Protein AF-A0A9E3QHZ0-F1 (afdb_monomer)

Radius of gyration: 29.57 Å; Cα contacts (8 Å, |Δi|>4): 756; chains: 1; bounding box: 84×54×122 Å

Structure (mmCIF, N/CA/C/O backbone):
data_AF-A0A9E3QHZ0-F1
#
_entry.id   AF-A0A9E3QHZ0-F1
#
loop_
_atom_site.group_PDB
_atom_site.id
_atom_site.type_symbol
_atom_site.label_atom_id
_atom_site.label_alt_id
_atom_site.label_comp_id
_atom_site.label_asym_id
_atom_site.label_entity_id
_atom_site.label_seq_id
_atom_site.pdbx_PDB_ins_code
_atom_site.Cartn_x
_atom_site.Cartn_y
_atom_site.Cartn_z
_atom_site.occupancy
_atom_site.B_iso_or_equiv
_atom_site.auth_seq_id
_atom_site.auth_comp_id
_atom_site.auth_asym_id
_atom_site.auth_atom_id
_atom_site.pdbx_PDB_model_num
ATOM 1 N N . MET A 1 1 ? -54.682 -18.295 75.509 1.00 47.59 1 MET A N 1
ATOM 2 C CA . MET A 1 1 ? -53.937 -18.013 74.260 1.00 47.59 1 MET A CA 1
ATOM 3 C C . MET A 1 1 ? -53.564 -16.530 74.236 1.00 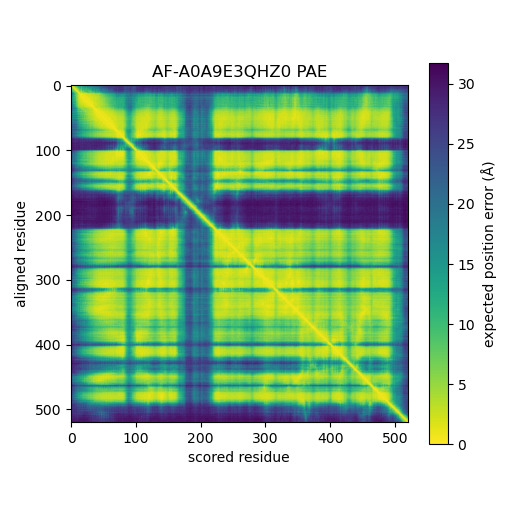47.59 1 MET A C 1
ATOM 5 O O . MET A 1 1 ? -54.452 -15.696 74.136 1.00 47.59 1 MET A O 1
ATOM 9 N N . ARG A 1 2 ? -52.285 -16.178 74.447 1.00 44.41 2 ARG A N 1
ATOM 10 C CA . ARG A 1 2 ? -51.790 -14.784 74.421 1.00 44.41 2 ARG A CA 1
ATOM 11 C C . ARG A 1 2 ? -51.539 -14.374 72.965 1.00 44.41 2 ARG A C 1
ATOM 13 O O . ARG A 1 2 ? -50.598 -14.864 72.353 1.00 44.41 2 ARG A O 1
ATOM 20 N N . GLY A 1 3 ? -52.383 -13.501 72.417 1.00 54.34 3 GLY A N 1
ATOM 21 C CA . GLY A 1 3 ? -52.202 -12.926 71.083 1.00 54.34 3 GLY A CA 1
ATOM 22 C C . GLY A 1 3 ? -51.038 -11.935 71.065 1.00 54.34 3 GLY A C 1
ATOM 23 O O . GLY A 1 3 ? -51.071 -10.915 71.754 1.00 54.34 3 GLY A O 1
ATOM 24 N N . ALA A 1 4 ? -49.995 -12.241 70.295 1.00 56.62 4 ALA A N 1
ATOM 25 C CA . ALA A 1 4 ? -48.858 -11.353 70.091 1.00 56.62 4 ALA A CA 1
ATOM 26 C C . ALA A 1 4 ? -49.297 -10.097 69.314 1.00 56.62 4 ALA A C 1
ATOM 28 O O . ALA A 1 4 ? -49.690 -10.181 68.150 1.00 56.62 4 ALA A O 1
ATOM 29 N N . LYS A 1 5 ? -49.216 -8.919 69.951 1.00 62.34 5 LYS A N 1
ATOM 30 C CA . LYS A 1 5 ? -49.358 -7.617 69.280 1.00 62.34 5 LYS A CA 1
ATOM 31 C C . LYS A 1 5 ? -48.250 -7.482 68.231 1.00 62.34 5 LYS A C 1
ATOM 33 O O . LYS A 1 5 ? -47.086 -7.290 68.581 1.00 62.34 5 LYS A O 1
ATOM 38 N N . ARG A 1 6 ? -48.606 -7.568 66.946 1.00 64.88 6 ARG A N 1
ATOM 39 C CA . ARG A 1 6 ? -47.707 -7.217 65.840 1.00 64.88 6 ARG A CA 1
ATOM 40 C C . ARG A 1 6 ? -47.380 -5.724 65.947 1.00 64.88 6 ARG A C 1
ATOM 42 O O . ARG A 1 6 ? -48.265 -4.887 65.804 1.00 64.88 6 ARG A O 1
ATOM 49 N N . ARG A 1 7 ? -46.120 -5.394 66.247 1.00 70.25 7 ARG A N 1
ATOM 50 C CA . ARG A 1 7 ? -45.608 -4.017 66.183 1.00 70.25 7 ARG A CA 1
ATOM 51 C C . ARG A 1 7 ? -45.656 -3.552 64.726 1.00 70.25 7 ARG A C 1
ATOM 53 O O . ARG A 1 7 ? -45.074 -4.209 63.863 1.00 70.25 7 ARG A O 1
ATOM 60 N N . ALA A 1 8 ? -46.344 -2.444 64.464 1.00 66.00 8 ALA A N 1
ATOM 61 C CA . 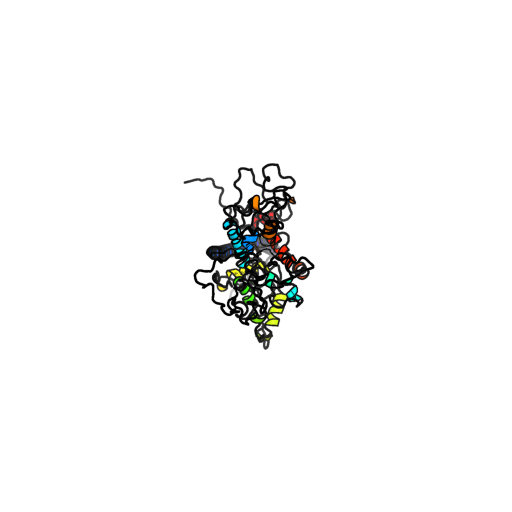ALA A 1 8 ? -46.266 -1.756 63.182 1.00 66.00 8 ALA A CA 1
ATOM 62 C C . ALA A 1 8 ? -44.822 -1.274 62.980 1.00 66.00 8 ALA A C 1
ATOM 64 O O . ALA A 1 8 ? -44.246 -0.641 63.866 1.00 66.00 8 ALA A O 1
ATOM 65 N N . ARG A 1 9 ? -44.217 -1.644 61.850 1.00 72.88 9 ARG A N 1
ATOM 66 C CA . ARG A 1 9 ? -42.886 -1.168 61.469 1.00 72.88 9 ARG A CA 1
ATOM 67 C C . ARG A 1 9 ? -43.011 0.305 61.046 1.00 72.88 9 ARG A C 1
ATOM 69 O O . ARG A 1 9 ? -43.934 0.599 60.287 1.00 72.88 9 ARG A O 1
ATOM 76 N N . PRO A 1 10 ? -42.151 1.216 61.533 1.00 72.38 10 PRO A N 1
ATOM 77 C CA . PRO A 1 10 ? -42.144 2.600 61.069 1.00 72.38 10 PRO A CA 1
ATOM 78 C C . PRO A 1 10 ? -41.876 2.626 59.557 1.00 72.38 10 PRO A C 1
ATOM 80 O O . PRO A 1 10 ? -40.995 1.916 59.073 1.00 72.38 10 PRO A O 1
ATOM 83 N N . GLY A 1 11 ? -42.695 3.370 58.812 1.00 76.56 11 GLY A N 1
ATOM 84 C CA . GLY A 1 11 ? -42.518 3.567 57.374 1.00 76.56 11 GLY A CA 1
ATOM 85 C C . GLY A 1 11 ? -41.356 4.519 57.094 1.00 76.56 11 GLY A C 1
ATOM 86 O O . GLY A 1 11 ? -41.104 5.425 57.885 1.00 76.56 11 GLY A O 1
ATOM 87 N N . PHE A 1 12 ? -40.662 4.299 55.977 1.00 78.31 12 PHE A N 1
ATOM 88 C CA . PHE A 1 12 ? -39.578 5.165 55.513 1.00 78.31 12 PHE A CA 1
ATOM 89 C C . PHE A 1 12 ? -40.073 6.591 55.276 1.00 78.31 12 PHE A C 1
ATOM 91 O O . PHE A 1 12 ? -41.144 6.806 54.701 1.00 78.31 12 PHE A O 1
ATOM 98 N N . THR A 1 13 ? -39.278 7.568 55.699 1.00 92.00 13 THR A N 1
ATOM 99 C CA . THR A 1 13 ? -39.557 8.978 55.426 1.00 92.00 13 THR A CA 1
ATOM 100 C C . THR A 1 13 ? -39.144 9.330 53.995 1.00 92.00 13 THR A C 1
ATOM 102 O O . THR A 1 13 ? -38.182 8.787 53.452 1.00 92.00 13 THR A O 1
ATOM 105 N N . LEU A 1 14 ? -39.853 10.272 53.364 1.00 89.62 14 LEU A N 1
ATOM 106 C CA . LEU A 1 14 ? -39.534 10.730 52.002 1.00 89.62 14 LEU A CA 1
ATOM 107 C C . LEU A 1 14 ? -38.103 11.300 51.911 1.00 89.62 14 LEU A C 1
ATOM 109 O O . LEU A 1 14 ? -37.461 11.185 50.871 1.00 89.62 14 LEU A O 1
ATOM 113 N N . ILE A 1 15 ? -37.586 11.844 53.022 1.00 92.94 15 ILE A N 1
ATOM 114 C CA . ILE A 1 15 ? -36.224 12.380 53.123 1.00 92.94 15 ILE A CA 1
ATOM 115 C C . ILE A 1 15 ? -35.154 11.277 53.129 1.00 92.94 15 ILE A C 1
ATOM 117 O O . ILE A 1 15 ? -34.108 11.441 52.513 1.00 92.94 15 ILE A O 1
ATOM 121 N N . GLU A 1 16 ? -35.407 10.126 53.762 1.00 92.56 16 GLU A N 1
ATOM 122 C CA . GLU A 1 16 ? -34.493 8.977 53.685 1.00 92.56 16 GLU A CA 1
ATOM 123 C C . GLU A 1 16 ? -34.425 8.440 52.256 1.00 92.56 16 GLU A C 1
ATOM 125 O O . GLU A 1 16 ? -33.345 8.125 51.762 1.00 92.56 16 GLU A O 1
ATOM 130 N N . LEU A 1 17 ? -35.564 8.396 51.560 1.00 93.19 17 LEU A N 1
ATOM 131 C CA . LEU A 1 17 ? -35.614 7.937 50.175 1.00 93.19 17 LEU A CA 1
ATOM 132 C C . LEU A 1 17 ? -34.892 8.910 49.227 1.00 93.19 17 LEU A C 1
ATOM 134 O O . LEU A 1 17 ? -34.166 8.461 48.341 1.00 93.19 17 LEU A O 1
ATOM 138 N N . SER A 1 18 ? -35.014 10.226 49.433 1.00 92.06 18 SER A N 1
ATOM 139 C CA . SER A 1 18 ? -34.293 11.210 48.614 1.00 92.06 18 SER A CA 1
ATOM 140 C C . SER A 1 18 ? -32.779 11.179 48.848 1.00 92.06 18 SER A C 1
ATOM 142 O O . SER A 1 18 ? -32.019 11.254 47.883 1.00 92.06 18 SER A O 1
ATOM 144 N N . ILE A 1 19 ? -32.328 10.991 50.095 1.00 95.94 19 ILE A N 1
ATOM 145 C CA . ILE A 1 19 ? -30.903 10.827 50.420 1.00 95.94 19 ILE A CA 1
ATOM 146 C C . ILE A 1 19 ? -30.345 9.556 49.769 1.00 95.94 19 ILE A C 1
ATOM 148 O O . ILE A 1 19 ? -29.272 9.597 49.171 1.00 95.94 19 ILE A O 1
ATOM 152 N N . VAL A 1 20 ? -31.076 8.438 49.829 1.00 96.50 20 VAL A N 1
ATOM 153 C CA . VAL A 1 20 ? -30.652 7.177 49.201 1.00 96.50 20 VAL A CA 1
ATOM 154 C C . VAL A 1 20 ? -30.524 7.328 47.685 1.00 96.50 20 VAL A C 1
ATOM 156 O O . VAL A 1 20 ? -29.513 6.914 47.120 1.00 96.50 20 VAL A O 1
ATOM 159 N N . LEU A 1 21 ? -31.496 7.961 47.023 1.00 96.25 21 LEU A N 1
ATOM 160 C CA . LEU A 1 21 ? -31.421 8.211 45.581 1.00 96.25 21 LEU A CA 1
ATOM 161 C C . LEU A 1 21 ? -30.250 9.130 45.209 1.00 96.25 21 LEU A C 1
ATOM 163 O O . LEU A 1 21 ? -29.580 8.874 44.211 1.00 96.25 21 LEU A O 1
ATOM 167 N N . LEU A 1 22 ? -29.962 10.153 46.019 1.00 97.62 22 LEU A N 1
ATOM 168 C CA . LEU A 1 22 ? -28.813 11.036 45.810 1.00 97.62 22 LEU A CA 1
ATOM 169 C C . LEU A 1 22 ? -27.485 10.277 45.938 1.00 97.62 22 LEU A C 1
ATOM 171 O O . LEU A 1 22 ? -26.607 10.438 45.092 1.00 97.62 22 LEU A O 1
ATOM 175 N N . ILE A 1 23 ? -27.348 9.420 46.954 1.00 97.38 23 ILE A N 1
ATOM 176 C CA . ILE A 1 23 ? -26.141 8.605 47.155 1.00 97.38 23 ILE A CA 1
ATOM 177 C C . ILE A 1 23 ? -25.958 7.622 45.994 1.00 97.38 23 ILE A C 1
ATOM 179 O O . ILE A 1 23 ? -24.862 7.530 45.445 1.00 97.38 23 ILE A O 1
ATOM 183 N N . ILE A 1 24 ? -27.020 6.923 45.577 1.00 97.06 24 ILE A N 1
ATOM 184 C CA . ILE A 1 24 ? -26.959 5.991 44.440 1.00 97.06 24 ILE A CA 1
ATOM 185 C C . ILE A 1 24 ? -26.608 6.739 43.149 1.00 97.06 24 ILE A C 1
ATOM 187 O O . ILE A 1 24 ? -25.746 6.279 42.405 1.00 97.06 24 ILE A O 1
ATOM 191 N N . GLY A 1 25 ? -27.218 7.902 42.896 1.00 97.62 25 GLY A N 1
ATOM 192 C CA . GLY A 1 25 ? -26.921 8.721 41.719 1.00 97.62 25 GLY A CA 1
ATOM 193 C C . GLY A 1 25 ? -25.461 9.175 41.669 1.00 97.62 25 GLY A C 1
ATOM 194 O O . GLY A 1 25 ? -24.818 9.072 40.626 1.00 97.62 25 GLY A O 1
ATOM 195 N N . LEU A 1 26 ? -24.909 9.600 42.808 1.00 96.94 26 LEU A N 1
ATOM 196 C CA . LEU A 1 26 ? -23.512 10.017 42.919 1.00 96.94 26 LEU A CA 1
ATOM 197 C C . LEU A 1 26 ? -22.549 8.834 42.721 1.00 96.94 26 LEU A C 1
ATOM 199 O O . LEU A 1 26 ? -21.570 8.961 41.989 1.00 96.94 26 LEU A O 1
ATOM 203 N N . ILE A 1 27 ? -22.851 7.663 43.293 1.00 97.56 27 ILE A N 1
ATOM 204 C CA . ILE A 1 27 ? -22.050 6.444 43.093 1.00 97.56 27 ILE A CA 1
ATOM 205 C C . ILE A 1 27 ? -22.081 5.999 41.624 1.00 97.56 27 ILE A C 1
ATOM 207 O O . ILE A 1 27 ? -21.031 5.702 41.058 1.00 97.56 27 ILE A O 1
ATOM 211 N N . LEU A 1 28 ? -23.255 5.987 40.985 1.00 96.69 28 LEU A N 1
ATOM 212 C CA . LEU A 1 28 ? -23.384 5.613 39.574 1.00 96.69 28 LEU A CA 1
ATOM 213 C C . LEU A 1 28 ? -22.611 6.566 38.658 1.00 96.69 28 LEU A C 1
ATOM 215 O O . LEU A 1 28 ? -21.933 6.097 37.747 1.00 96.69 28 LEU A O 1
ATOM 219 N N . ALA A 1 29 ? -22.652 7.875 38.920 1.00 94.06 29 ALA A N 1
ATOM 220 C CA . ALA A 1 29 ? -21.887 8.853 38.151 1.00 94.06 29 ALA A CA 1
ATOM 221 C C . ALA A 1 29 ? -20.373 8.582 38.222 1.00 94.06 29 ALA A C 1
ATOM 223 O O . ALA A 1 29 ? -19.702 8.568 37.190 1.00 94.06 29 ALA A O 1
ATOM 224 N N . PHE A 1 30 ? -19.840 8.292 39.416 1.00 94.38 30 PHE A N 1
ATOM 225 C CA . PHE A 1 30 ? -18.424 7.948 39.575 1.00 94.38 30 PHE A CA 1
ATOM 226 C C . PHE A 1 30 ? -18.052 6.622 38.905 1.00 94.38 30 PHE A C 1
ATOM 228 O O . PHE A 1 30 ? -17.009 6.548 38.256 1.00 94.38 30 PHE A O 1
ATOM 235 N N . ILE A 1 31 ? -18.894 5.590 39.019 1.00 93.81 31 ILE A N 1
ATOM 236 C CA . ILE A 1 31 ? -18.648 4.292 38.370 1.00 93.81 31 ILE A CA 1
ATOM 237 C C . ILE A 1 31 ? -18.630 4.451 36.847 1.00 93.81 31 ILE A C 1
ATOM 239 O O . ILE A 1 31 ? -17.713 3.951 36.199 1.00 93.81 31 ILE A O 1
ATOM 243 N N . LEU A 1 32 ? -19.593 5.181 36.276 1.00 92.62 32 LEU A N 1
ATOM 244 C CA . LEU A 1 32 ? -19.657 5.426 34.835 1.00 92.62 32 LEU A CA 1
ATOM 245 C C . LEU A 1 32 ? -18.421 6.189 34.342 1.00 92.62 32 LEU A C 1
ATOM 247 O O . LEU A 1 32 ? -17.787 5.746 33.384 1.00 92.62 32 LEU A O 1
ATOM 251 N N . ALA A 1 33 ? -18.021 7.260 35.036 1.00 88.88 33 ALA A N 1
ATOM 252 C CA . ALA A 1 33 ? -16.840 8.049 34.679 1.00 88.88 33 ALA A CA 1
ATOM 253 C C . ALA A 1 33 ? -15.525 7.251 34.771 1.00 88.88 33 ALA A C 1
ATOM 255 O O . ALA A 1 33 ? -14.660 7.378 33.907 1.00 88.88 33 ALA A O 1
ATOM 256 N N . ALA A 1 34 ? -15.364 6.400 35.789 1.00 89.62 34 ALA A N 1
ATOM 257 C CA . ALA A 1 34 ? -14.192 5.531 35.896 1.00 89.62 34 ALA A CA 1
ATOM 258 C C . ALA A 1 34 ? -14.200 4.421 34.827 1.00 89.62 34 ALA A C 1
ATOM 260 O O . ALA A 1 34 ? -13.155 4.084 34.269 1.00 89.62 34 ALA A O 1
ATOM 261 N N . SER A 1 35 ? -15.379 3.870 34.514 1.00 91.06 35 SER A N 1
ATOM 262 C CA . SER A 1 35 ? -15.528 2.801 33.522 1.00 91.06 35 SER A CA 1
ATOM 263 C C . SER A 1 35 ? -15.235 3.263 32.094 1.00 91.06 35 SER A C 1
ATOM 265 O O . SER A 1 35 ? -14.610 2.516 31.344 1.00 91.06 35 SER A O 1
ATOM 267 N N . SER A 1 36 ? -15.604 4.497 31.725 1.00 86.81 36 SER A N 1
ATOM 268 C CA . SER A 1 36 ? -15.350 5.029 30.381 1.00 86.81 36 SER A CA 1
ATOM 269 C C . SER A 1 36 ? -13.856 5.223 30.117 1.00 86.81 36 SER A C 1
ATOM 271 O O . SER A 1 36 ? -13.361 4.831 29.063 1.00 86.81 36 SER A O 1
ATOM 273 N N . GLN A 1 37 ? -13.103 5.726 31.101 1.00 88.12 37 GLN A N 1
ATOM 274 C CA . GLN A 1 37 ? -11.644 5.841 31.001 1.00 88.12 37 GLN A CA 1
ATOM 275 C C . GLN A 1 37 ? -10.961 4.470 30.947 1.00 88.12 37 GLN A C 1
ATOM 277 O O . GLN A 1 37 ? -9.991 4.285 30.212 1.00 88.12 37 GLN A O 1
ATOM 282 N N . ALA A 1 38 ? -11.457 3.497 31.717 1.00 89.19 38 ALA A N 1
ATOM 283 C CA . ALA A 1 38 ? -10.942 2.133 31.673 1.00 89.19 38 ALA A CA 1
ATOM 284 C C . ALA A 1 38 ? -11.189 1.477 30.304 1.00 89.19 38 ALA A C 1
ATOM 286 O O . ALA A 1 38 ? -10.284 0.833 29.777 1.00 89.19 38 ALA A O 1
ATOM 287 N N . ALA A 1 39 ? -12.370 1.685 29.712 1.00 89.44 39 ALA A N 1
ATOM 288 C CA . ALA A 1 39 ? -12.708 1.195 28.378 1.00 89.44 39 ALA A CA 1
ATOM 289 C C . ALA A 1 39 ? -11.817 1.824 27.297 1.00 89.44 39 ALA A C 1
ATOM 291 O O . ALA A 1 39 ? -11.216 1.089 26.518 1.00 89.44 39 ALA A O 1
ATOM 292 N N . ALA A 1 40 ? -11.636 3.149 27.312 1.00 89.69 40 ALA A N 1
ATOM 293 C CA . ALA A 1 40 ? -10.770 3.844 26.357 1.00 89.69 40 ALA A CA 1
ATOM 294 C C . ALA A 1 40 ? -9.309 3.360 26.435 1.00 89.69 40 ALA A C 1
ATOM 296 O O . ALA A 1 40 ? -8.682 3.080 25.417 1.00 89.69 40 ALA A O 1
ATOM 297 N N . ARG A 1 41 ? -8.774 3.165 27.649 1.00 91.56 41 ARG A N 1
ATOM 298 C CA . ARG A 1 41 ? -7.425 2.599 27.842 1.00 91.56 41 ARG A CA 1
ATOM 299 C C . ARG A 1 41 ? -7.323 1.149 27.376 1.00 91.56 41 ARG A C 1
ATOM 301 O O . ARG A 1 41 ? -6.271 0.737 26.894 1.00 91.56 41 ARG A O 1
ATOM 308 N N . ALA A 1 42 ? -8.381 0.358 27.555 1.00 93.31 42 ALA A N 1
ATOM 309 C CA . ALA A 1 42 ? -8.419 -1.016 27.068 1.00 93.31 42 ALA A CA 1
ATOM 310 C C . ALA A 1 42 ? -8.421 -1.058 25.532 1.00 93.31 42 ALA A C 1
ATOM 312 O O . ALA A 1 42 ? -7.662 -1.836 24.962 1.00 93.31 42 ALA A O 1
ATOM 313 N N . GLN A 1 43 ? -9.197 -0.184 24.883 1.00 93.94 43 GLN A N 1
ATOM 314 C CA . GLN A 1 43 ? -9.199 -0.013 23.428 1.00 93.94 43 GLN A CA 1
ATOM 315 C C . GLN A 1 43 ? -7.815 0.398 22.916 1.00 93.94 43 GLN A C 1
ATOM 317 O O . GLN A 1 43 ? -7.265 -0.278 22.055 1.00 93.94 43 GLN A O 1
ATOM 322 N N . GLN A 1 44 ? -7.190 1.409 23.524 1.00 93.94 44 GLN A N 1
ATOM 323 C CA . GLN A 1 44 ? -5.845 1.850 23.144 1.00 93.94 44 GLN A CA 1
ATOM 324 C C . GLN A 1 44 ? -4.808 0.724 23.247 1.00 93.94 44 GLN A C 1
ATOM 326 O O . GLN A 1 44 ? -4.017 0.527 22.329 1.00 93.94 44 GLN A O 1
ATOM 331 N N . ARG A 1 45 ? -4.830 -0.061 24.331 1.00 94.31 45 ARG A N 1
ATOM 332 C CA . ARG A 1 45 ? -3.928 -1.214 24.488 1.00 94.31 45 ARG A CA 1
ATOM 333 C C . ARG A 1 45 ? -4.198 -2.316 23.468 1.00 94.31 45 ARG A C 1
ATOM 335 O O . ARG A 1 45 ? -3.245 -2.925 22.992 1.00 94.31 45 ARG A O 1
ATOM 342 N N . ALA A 1 46 ? -5.465 -2.578 23.148 1.00 94.50 46 ALA A N 1
ATOM 343 C CA . ALA A 1 46 ? -5.833 -3.552 22.126 1.00 94.50 46 ALA A CA 1
ATOM 344 C C . ALA A 1 46 ? -5.311 -3.118 20.748 1.00 94.50 46 ALA A C 1
ATOM 346 O O . ALA A 1 46 ? -4.616 -3.891 20.097 1.00 94.50 46 ALA A O 1
ATOM 347 N N . THR A 1 47 ? -5.530 -1.856 20.366 1.00 95.19 47 THR A N 1
ATOM 348 C CA . THR A 1 47 ? -4.999 -1.287 19.121 1.00 95.19 47 THR A CA 1
ATOM 349 C C . THR A 1 47 ? -3.469 -1.333 19.079 1.00 95.19 47 THR A C 1
ATOM 351 O O . THR A 1 47 ? -2.897 -1.759 18.082 1.00 95.19 47 THR A O 1
ATOM 354 N N . GLN A 1 48 ? -2.779 -0.966 20.165 1.00 94.75 48 GLN A N 1
ATOM 355 C CA . GLN A 1 48 ? -1.312 -1.049 20.244 1.00 94.75 48 GLN A CA 1
ATOM 356 C C . GLN A 1 48 ? -0.799 -2.488 20.095 1.00 94.75 48 GLN A C 1
ATOM 358 O O . GLN A 1 48 ? 0.219 -2.716 19.439 1.00 94.75 48 GLN A O 1
ATOM 363 N N . GLY A 1 49 ? -1.497 -3.460 20.689 1.00 96.12 49 GLY A N 1
ATOM 364 C CA . GLY A 1 49 ? -1.183 -4.880 20.543 1.00 96.12 49 GLY A CA 1
ATOM 365 C C . GLY A 1 49 ? -1.342 -5.356 19.100 1.00 96.12 49 GLY A C 1
ATOM 366 O O . GLY A 1 49 ? -0.431 -5.995 18.573 1.00 96.12 49 GLY A O 1
ATOM 367 N N . LEU A 1 50 ? -2.446 -4.977 18.448 1.00 96.44 50 LEU A N 1
ATOM 368 C CA . LEU A 1 50 ? -2.688 -5.268 17.037 1.00 96.44 50 LEU A CA 1
ATOM 369 C C . LEU A 1 50 ? -1.588 -4.664 16.155 1.00 96.44 50 LEU A C 1
ATOM 371 O O . LEU A 1 50 ? -0.957 -5.392 15.397 1.00 96.44 50 LEU A O 1
ATOM 375 N N . ILE A 1 51 ? -1.284 -3.371 16.307 1.00 95.31 51 ILE A N 1
ATOM 376 C CA . ILE A 1 51 ? -0.228 -2.695 15.535 1.00 95.31 51 ILE A CA 1
ATOM 377 C C . ILE A 1 51 ? 1.131 -3.378 15.736 1.00 95.31 51 ILE A C 1
ATOM 379 O O . ILE A 1 51 ? 1.816 -3.655 14.757 1.00 95.31 51 ILE A O 1
ATOM 383 N N . SER A 1 52 ? 1.505 -3.721 16.973 1.00 95.50 52 SER A N 1
ATOM 384 C CA . SER A 1 52 ? 2.785 -4.396 17.262 1.00 95.50 52 SER A CA 1
ATOM 385 C C . SER A 1 52 ? 2.883 -5.771 16.589 1.00 95.50 52 SER A C 1
ATOM 387 O O . SER A 1 52 ? 3.946 -6.174 16.106 1.00 95.50 52 SER A O 1
ATOM 389 N N . LYS A 1 53 ? 1.761 -6.500 16.540 1.00 95.88 53 LYS A N 1
ATOM 390 C CA . LYS A 1 53 ? 1.662 -7.780 15.838 1.00 95.88 53 LYS A CA 1
ATOM 391 C C . LYS A 1 53 ? 1.819 -7.585 14.328 1.00 95.88 53 LYS A C 1
ATOM 393 O O . LYS A 1 53 ? 2.627 -8.275 13.712 1.00 95.88 53 LYS A O 1
ATOM 398 N N . LEU A 1 54 ? 1.096 -6.626 13.747 1.00 96.25 54 LEU A N 1
ATOM 399 C CA . LEU A 1 54 ? 1.174 -6.315 12.317 1.00 96.25 54 LEU A CA 1
ATOM 400 C C . LEU A 1 54 ? 2.566 -5.823 11.907 1.00 96.25 54 LEU A C 1
ATOM 402 O O . LEU A 1 54 ? 3.058 -6.224 10.858 1.00 96.25 54 LEU A O 1
ATOM 406 N N . GLU A 1 55 ? 3.229 -5.017 12.740 1.00 94.44 55 GLU A N 1
ATOM 407 C CA . GLU A 1 55 ? 4.603 -4.561 12.505 1.00 94.44 55 GLU A CA 1
ATOM 408 C C . GLU A 1 55 ? 5.576 -5.741 12.442 1.00 94.44 55 GLU A C 1
ATOM 410 O O . GLU A 1 55 ? 6.395 -5.803 11.528 1.00 94.44 55 GLU A O 1
ATOM 415 N N . SER A 1 56 ? 5.452 -6.704 13.359 1.00 94.19 56 SER A N 1
ATOM 416 C CA . SER A 1 56 ? 6.297 -7.904 13.359 1.00 94.19 56 SER A CA 1
ATOM 417 C C . SER A 1 56 ? 6.123 -8.698 12.062 1.00 94.19 56 SER A C 1
ATOM 419 O O . SER A 1 56 ? 7.108 -9.010 11.395 1.00 94.19 56 SER A O 1
ATOM 421 N N . GLY A 1 57 ? 4.876 -8.934 11.639 1.00 93.31 57 GLY A N 1
ATOM 422 C CA . GLY A 1 57 ? 4.620 -9.655 10.392 1.00 93.31 57 GLY A CA 1
ATOM 423 C C . GLY A 1 57 ? 5.047 -8.885 9.135 1.00 93.31 57 GLY A C 1
ATOM 424 O O . GLY A 1 57 ? 5.544 -9.469 8.171 1.00 93.31 57 GLY A O 1
ATOM 425 N N . LEU A 1 58 ? 4.914 -7.557 9.144 1.00 92.88 58 LEU A N 1
ATOM 426 C CA . LEU A 1 58 ? 5.397 -6.711 8.057 1.00 92.88 58 LEU A CA 1
ATOM 427 C C . LEU A 1 58 ? 6.927 -6.769 7.943 1.00 92.88 58 LEU A C 1
ATOM 429 O O . LEU A 1 58 ? 7.445 -6.871 6.832 1.00 92.88 58 LEU A O 1
ATOM 433 N N . LEU A 1 59 ? 7.649 -6.736 9.067 1.00 91.62 59 LEU A N 1
ATOM 434 C CA . LEU A 1 59 ? 9.109 -6.857 9.090 1.00 91.62 59 LEU A CA 1
ATOM 435 C C . LEU A 1 59 ? 9.578 -8.207 8.536 1.00 91.62 59 LEU A C 1
ATOM 437 O O . LEU A 1 59 ? 10.482 -8.216 7.703 1.00 91.62 59 LEU A O 1
ATOM 441 N N . GLU A 1 60 ? 8.933 -9.313 8.918 1.00 92.31 60 GLU A N 1
ATOM 442 C CA . GLU A 1 60 ? 9.215 -10.644 8.354 1.00 92.31 60 GLU A CA 1
ATOM 443 C C . GLU A 1 60 ? 9.021 -10.659 6.830 1.00 92.31 60 GLU A C 1
ATOM 445 O O . GLU A 1 60 ? 9.879 -11.138 6.083 1.00 92.31 60 GLU A O 1
ATOM 450 N N . ARG A 1 61 ? 7.929 -10.057 6.341 1.00 91.00 61 ARG A N 1
ATOM 451 C CA . ARG A 1 61 ? 7.661 -9.946 4.900 1.00 91.00 61 ARG A CA 1
ATOM 452 C C . ARG A 1 61 ? 8.713 -9.102 4.179 1.00 91.00 61 ARG A C 1
ATOM 454 O O . ARG A 1 61 ? 9.153 -9.472 3.092 1.00 91.00 61 ARG A O 1
ATOM 461 N N . ILE A 1 62 ? 9.130 -7.980 4.765 1.00 90.19 62 ILE A N 1
ATOM 462 C CA . ILE A 1 62 ? 10.178 -7.118 4.201 1.00 90.19 62 ILE A CA 1
ATOM 463 C C . ILE A 1 62 ? 11.509 -7.863 4.150 1.00 90.19 62 ILE A C 1
ATOM 465 O O . ILE A 1 62 ? 12.177 -7.825 3.120 1.00 90.19 62 ILE A O 1
ATOM 469 N N . GLU A 1 63 ? 11.897 -8.553 5.222 1.00 90.69 63 GLU A N 1
ATOM 470 C CA . GLU A 1 63 ? 13.125 -9.348 5.251 1.00 90.69 63 GLU A CA 1
ATOM 471 C C . GLU A 1 63 ? 13.109 -10.412 4.147 1.00 90.69 63 GLU A C 1
ATOM 473 O O . GLU A 1 63 ? 14.075 -10.538 3.387 1.00 90.69 63 GLU A O 1
ATOM 478 N N . ALA A 1 64 ? 11.972 -11.089 3.974 1.00 91.12 64 ALA A N 1
ATOM 479 C CA . ALA A 1 64 ? 11.782 -12.056 2.905 1.00 91.12 64 ALA A CA 1
ATOM 480 C C . ALA A 1 64 ? 11.928 -11.412 1.511 1.00 91.12 64 ALA A C 1
ATOM 482 O O . ALA A 1 64 ? 12.673 -11.935 0.681 1.00 91.12 64 ALA A O 1
ATOM 483 N N . ILE A 1 65 ? 11.333 -10.239 1.260 1.00 90.94 65 ILE A N 1
ATOM 484 C CA . ILE A 1 65 ? 11.496 -9.495 -0.007 1.00 90.94 65 ILE A CA 1
ATOM 485 C C . ILE A 1 65 ? 12.955 -9.092 -0.237 1.00 90.94 65 ILE A C 1
ATOM 487 O O . ILE A 1 65 ? 13.486 -9.241 -1.339 1.00 90.94 65 ILE A O 1
ATOM 491 N N . MET A 1 66 ? 13.622 -8.596 0.804 1.00 90.25 66 MET A N 1
ATOM 492 C CA . MET A 1 66 ? 15.004 -8.126 0.733 1.00 90.25 66 MET A CA 1
ATOM 493 C C . MET A 1 66 ? 16.001 -9.267 0.498 1.00 90.25 66 MET A C 1
ATOM 495 O O . MET A 1 66 ? 17.060 -9.029 -0.095 1.00 90.25 66 MET A O 1
ATOM 499 N N . SER A 1 67 ? 15.649 -10.493 0.903 1.00 91.25 67 SER A N 1
ATOM 500 C CA . SER A 1 67 ? 16.437 -11.707 0.656 1.00 91.25 67 SER A CA 1
ATOM 501 C C . SER A 1 67 ? 16.447 -12.135 -0.817 1.00 91.25 67 SER A C 1
ATOM 503 O O . SER A 1 67 ? 17.400 -12.773 -1.270 1.00 91.25 67 SER A O 1
ATOM 505 N N . VAL A 1 68 ? 15.423 -11.752 -1.589 1.00 88.75 68 VAL A N 1
ATOM 506 C CA . VAL A 1 68 ? 15.323 -12.102 -3.009 1.00 88.75 68 VAL A CA 1
ATOM 507 C C . VAL A 1 68 ? 16.339 -11.273 -3.807 1.00 88.75 68 VAL A C 1
ATOM 509 O O . VAL A 1 68 ? 16.348 -10.041 -3.703 1.00 88.75 68 VAL A O 1
ATOM 512 N N . PRO A 1 69 ? 17.214 -11.898 -4.615 1.00 86.50 69 PRO A N 1
ATOM 513 C CA . PRO A 1 69 ? 18.145 -11.162 -5.461 1.00 86.50 69 PRO A CA 1
ATOM 514 C C . PRO A 1 69 ? 17.386 -10.418 -6.561 1.00 86.50 69 PRO A C 1
ATOM 516 O O . PRO A 1 69 ? 16.433 -10.945 -7.130 1.00 86.50 69 PRO A O 1
ATOM 519 N N . ILE A 1 70 ? 17.836 -9.208 -6.894 1.00 86.38 70 ILE A N 1
ATOM 520 C CA . ILE A 1 70 ? 17.240 -8.414 -7.968 1.00 86.38 70 ILE A CA 1
ATOM 521 C C . ILE A 1 70 ? 18.250 -8.103 -9.067 1.00 86.38 70 ILE A C 1
ATOM 523 O O . ILE A 1 70 ? 19.406 -7.782 -8.795 1.00 86.38 70 ILE A O 1
ATOM 527 N N . THR A 1 71 ? 17.799 -8.183 -10.318 1.00 84.06 71 THR A N 1
ATOM 528 C CA . THR A 1 71 ? 18.593 -7.809 -11.492 1.00 84.06 71 THR A CA 1
ATOM 529 C C . THR A 1 71 ? 17.989 -6.554 -12.125 1.00 84.06 71 THR A C 1
ATOM 531 O O . THR A 1 71 ? 16.843 -6.595 -12.573 1.00 84.06 71 THR A O 1
ATOM 534 N N . PRO A 1 72 ? 18.714 -5.421 -12.167 1.00 83.31 72 PRO A N 1
ATOM 535 C CA . PRO A 1 72 ? 18.230 -4.211 -12.826 1.00 83.31 72 PRO A CA 1
ATOM 536 C C . PRO A 1 72 ? 18.005 -4.432 -14.326 1.00 83.31 72 PRO A C 1
ATOM 538 O O . PRO A 1 72 ? 18.866 -4.986 -15.007 1.00 83.31 72 PRO A O 1
ATOM 541 N N . ASN A 1 73 ? 16.877 -3.950 -14.851 1.00 80.31 73 ASN A N 1
ATOM 542 C CA . ASN A 1 73 ? 16.574 -3.969 -16.279 1.00 80.31 73 ASN A CA 1
ATOM 543 C C . ASN A 1 73 ? 17.002 -2.645 -16.954 1.00 80.31 73 ASN A C 1
ATOM 545 O O . ASN A 1 73 ? 17.551 -1.741 -16.314 1.00 80.31 73 ASN A O 1
ATOM 549 N N . GLY A 1 74 ? 16.730 -2.507 -18.255 1.00 72.62 74 GLY A N 1
ATOM 550 C CA . GLY A 1 74 ? 17.081 -1.306 -19.020 1.00 72.62 74 GLY A CA 1
ATOM 551 C C . GLY A 1 74 ? 16.438 -0.016 -18.494 1.00 72.62 74 GLY A C 1
ATOM 552 O O . GLY A 1 74 ? 17.082 1.033 -18.506 1.00 72.62 74 GLY A O 1
ATOM 553 N N . ALA A 1 75 ? 15.214 -0.077 -17.962 1.00 80.31 75 ALA A N 1
ATOM 554 C CA . ALA A 1 75 ? 14.544 1.084 -17.378 1.00 80.31 75 ALA A CA 1
ATOM 555 C C . ALA A 1 75 ? 15.226 1.545 -16.084 1.00 80.31 75 ALA A C 1
ATOM 557 O O . ALA A 1 75 ? 15.448 2.743 -15.896 1.00 80.31 75 ALA A O 1
ATOM 558 N N . HIS A 1 76 ? 15.631 0.604 -15.226 1.00 84.38 76 HIS A N 1
ATOM 559 C CA . HIS A 1 76 ? 16.403 0.895 -14.017 1.00 84.38 76 HIS A CA 1
ATOM 560 C C . HIS A 1 76 ? 17.759 1.518 -14.353 1.00 84.38 76 HIS A C 1
ATOM 562 O O . HIS A 1 76 ? 18.149 2.518 -13.753 1.00 84.38 76 HIS A O 1
ATOM 568 N N . GLN A 1 77 ? 18.455 0.985 -15.359 1.00 83.00 77 GLN A N 1
ATOM 569 C CA . GLN A 1 77 ? 19.723 1.545 -15.835 1.00 83.00 77 GLN A CA 1
ATOM 570 C C . GLN A 1 77 ? 19.543 2.946 -16.437 1.00 83.00 77 GLN A C 1
ATOM 572 O O . GLN A 1 77 ? 20.345 3.843 -16.178 1.00 83.00 77 GLN A O 1
ATOM 577 N N . TYR A 1 78 ? 18.463 3.163 -17.191 1.00 80.50 78 TYR A N 1
ATOM 578 C CA . TYR A 1 78 ? 18.122 4.465 -17.757 1.00 80.50 78 TYR A CA 1
ATOM 579 C C . TYR A 1 78 ? 17.836 5.509 -16.677 1.00 80.50 78 TYR A C 1
ATOM 581 O O . TYR A 1 78 ? 18.338 6.632 -16.756 1.00 80.50 78 TYR A O 1
ATOM 589 N N . LEU A 1 79 ? 17.052 5.142 -15.659 1.00 82.69 79 LEU A N 1
ATOM 590 C CA . LEU A 1 79 ? 16.794 5.989 -14.496 1.00 82.69 79 LEU A CA 1
ATOM 591 C C . LEU A 1 79 ? 18.076 6.258 -13.703 1.00 82.69 79 LEU A C 1
ATOM 593 O O . LEU A 1 79 ? 18.256 7.357 -13.187 1.00 82.69 79 LEU A O 1
ATOM 597 N N . ALA A 1 80 ? 18.996 5.296 -13.648 1.00 85.62 80 ALA A N 1
ATOM 598 C CA . ALA A 1 80 ? 20.244 5.425 -12.913 1.00 85.62 80 ALA A CA 1
ATOM 599 C C . ALA A 1 80 ? 21.316 6.280 -13.617 1.00 85.62 80 ALA A C 1
ATOM 601 O O . ALA A 1 80 ? 22.267 6.708 -12.964 1.00 85.62 80 ALA A O 1
ATOM 602 N N . ALA A 1 81 ? 21.204 6.555 -14.917 1.00 78.81 81 ALA A N 1
ATOM 603 C CA . ALA A 1 81 ? 22.238 7.265 -15.669 1.00 78.81 81 ALA A CA 1
ATOM 604 C C . ALA A 1 81 ? 22.465 8.709 -15.163 1.00 78.81 81 ALA A C 1
ATOM 606 O O . ALA A 1 81 ? 21.520 9.478 -15.001 1.00 78.81 81 ALA A O 1
ATOM 607 N N . ALA A 1 82 ? 23.730 9.091 -14.928 1.00 70.12 82 ALA A N 1
ATOM 608 C CA . ALA A 1 82 ? 24.097 10.415 -14.400 1.00 70.12 82 ALA A CA 1
ATOM 609 C C . ALA A 1 82 ? 24.225 11.512 -15.476 1.00 70.12 82 ALA A C 1
ATOM 611 O O . ALA A 1 82 ? 23.981 12.680 -15.192 1.00 70.12 82 ALA A O 1
ATOM 612 N N . PHE A 1 83 ? 24.607 11.163 -16.708 1.00 60.31 83 PHE A N 1
ATOM 613 C CA . PHE A 1 83 ? 24.817 12.148 -17.772 1.00 60.31 83 PHE A CA 1
ATOM 614 C C . PHE A 1 83 ? 23.619 12.202 -18.727 1.00 60.31 83 PHE A C 1
ATOM 616 O O . PHE A 1 83 ? 23.115 11.145 -19.120 1.00 60.31 83 PHE A O 1
ATOM 623 N N . PRO A 1 84 ? 23.175 13.405 -19.148 1.00 50.53 84 PRO A N 1
ATOM 624 C CA . PRO A 1 84 ? 22.255 13.520 -20.268 1.00 50.53 84 PRO A CA 1
ATOM 625 C C . PRO A 1 84 ? 22.952 12.923 -21.487 1.00 50.53 84 PRO A C 1
ATOM 627 O O . PRO A 1 84 ? 24.005 13.409 -21.895 1.00 50.53 84 PRO A O 1
ATOM 630 N N . VAL A 1 85 ? 22.398 11.846 -22.041 1.00 46.22 85 VAL A N 1
ATOM 631 C CA . VAL A 1 85 ? 22.885 11.293 -23.306 1.00 46.22 85 VAL A CA 1
ATOM 632 C C . VAL A 1 85 ? 22.692 12.398 -24.348 1.00 46.22 85 VAL A C 1
ATOM 634 O O . VAL A 1 85 ? 21.542 12.780 -24.584 1.00 46.22 85 VAL A O 1
ATOM 637 N N . PRO A 1 86 ? 23.759 12.979 -24.929 1.00 40.41 86 PRO A N 1
ATOM 638 C CA . PRO A 1 86 ? 23.591 14.032 -25.909 1.00 40.41 86 PRO A CA 1
ATOM 639 C C . PRO A 1 86 ? 22.871 13.436 -27.111 1.00 40.41 86 PRO A C 1
ATOM 641 O O . PRO A 1 86 ? 23.385 12.557 -27.798 1.00 40.41 86 PRO A O 1
ATOM 644 N N . ASN A 1 87 ? 21.697 13.973 -27.404 1.00 42.97 87 ASN A N 1
ATOM 645 C CA . ASN A 1 87 ? 20.928 13.755 -28.624 1.00 42.97 87 ASN A CA 1
ATOM 646 C C . ASN A 1 87 ? 21.681 14.203 -29.903 1.00 42.97 87 ASN A C 1
ATOM 648 O O . ASN A 1 87 ? 21.144 14.099 -31.002 1.00 42.97 87 ASN A O 1
ATOM 652 N N . THR A 1 88 ? 22.929 14.674 -29.778 1.00 38.72 88 THR A N 1
ATOM 653 C CA . THR A 1 88 ? 23.773 15.215 -30.852 1.00 38.72 88 THR A CA 1
ATOM 654 C C . THR A 1 88 ? 25.076 14.448 -31.106 1.00 38.72 88 THR A C 1
ATOM 656 O O . THR A 1 88 ? 25.787 14.798 -32.048 1.00 38.72 88 THR A O 1
ATOM 659 N N . LEU A 1 89 ? 25.402 13.382 -30.360 1.00 41.06 89 LEU A N 1
ATOM 660 C CA . LEU A 1 89 ? 26.524 12.504 -30.730 1.00 41.06 89 LEU A CA 1
ATOM 661 C C . LEU A 1 89 ? 26.084 11.536 -31.833 1.00 41.06 89 LEU A C 1
ATOM 663 O O . LEU A 1 89 ? 25.845 10.350 -31.618 1.00 41.06 89 LEU A O 1
ATOM 667 N N . SER A 1 90 ? 25.963 12.089 -33.038 1.00 42.38 90 SER A N 1
ATOM 668 C CA . SER A 1 90 ? 25.791 11.351 -34.283 1.00 42.38 90 SER A CA 1
ATOM 669 C C . SER A 1 90 ? 26.927 10.325 -34.423 1.00 42.38 90 SER A C 1
ATOM 671 O O . SER A 1 90 ? 28.065 10.681 -34.714 1.00 42.38 90 SER A O 1
ATOM 673 N N . GLY A 1 91 ? 26.629 9.052 -34.150 1.00 41.50 91 GLY A N 1
ATOM 674 C CA . GLY A 1 91 ? 27.503 7.918 -34.471 1.00 41.50 91 GLY A CA 1
ATOM 675 C C . GLY A 1 91 ? 28.357 7.334 -33.340 1.00 41.50 91 GLY A C 1
ATOM 676 O O . GLY A 1 91 ? 28.992 6.309 -33.568 1.00 41.50 91 GLY A O 1
ATOM 677 N N . ALA A 1 92 ? 28.352 7.896 -32.127 1.00 39.78 92 ALA A N 1
ATOM 678 C CA . ALA A 1 92 ? 29.004 7.272 -30.972 1.00 39.78 92 ALA A CA 1
ATOM 679 C C . ALA A 1 92 ? 27.939 6.760 -29.997 1.00 39.78 92 ALA A C 1
ATOM 681 O O . ALA A 1 92 ? 27.477 7.492 -29.123 1.00 39.78 92 ALA A O 1
ATOM 682 N N . ALA A 1 93 ? 27.536 5.499 -30.166 1.00 41.34 93 ALA A N 1
ATOM 683 C CA . ALA A 1 93 ? 26.765 4.779 -29.163 1.00 41.34 93 ALA A CA 1
ATOM 684 C C . ALA A 1 93 ? 27.610 4.698 -27.884 1.00 41.34 93 ALA A C 1
ATOM 686 O O . ALA A 1 93 ? 28.489 3.846 -27.764 1.00 41.34 93 ALA A O 1
ATOM 687 N N . LEU A 1 94 ? 27.387 5.612 -26.938 1.00 41.06 94 LEU A N 1
ATOM 688 C CA . LEU A 1 94 ? 27.827 5.351 -25.576 1.00 41.06 94 LEU A CA 1
ATOM 689 C C . LEU A 1 94 ? 27.049 4.117 -25.101 1.00 41.06 94 LEU A C 1
ATOM 691 O O . LEU A 1 94 ? 25.831 4.077 -25.303 1.00 41.06 94 LEU A O 1
ATOM 695 N N . PRO A 1 95 ? 27.725 3.104 -24.532 1.00 41.25 95 PRO A N 1
ATOM 696 C CA . PRO A 1 95 ? 27.062 1.905 -24.054 1.00 41.25 95 PRO A CA 1
ATOM 697 C C . PRO A 1 95 ? 25.933 2.306 -23.109 1.00 41.25 95 PRO A C 1
ATOM 699 O O . PRO A 1 95 ? 26.155 3.043 -22.144 1.00 41.25 95 PRO A O 1
ATOM 702 N N . TRP A 1 96 ? 24.723 1.825 -23.377 1.00 41.44 96 TRP A N 1
ATOM 703 C CA . TRP A 1 96 ? 23.751 1.636 -22.311 1.00 41.44 96 TRP A CA 1
ATOM 704 C C . TRP A 1 96 ? 24.484 0.893 -21.183 1.00 41.44 96 TRP A C 1
ATOM 706 O O . TRP A 1 96 ? 25.020 -0.186 -21.416 1.00 41.44 96 TRP A O 1
ATOM 716 N N . GLY A 1 97 ? 24.617 1.524 -20.014 1.00 44.88 97 GLY A N 1
ATOM 717 C CA . GLY A 1 97 ? 25.428 0.988 -18.919 1.00 44.88 97 GLY A CA 1
ATOM 718 C C . GLY A 1 97 ? 26.890 1.451 -18.905 1.00 44.88 97 GLY A C 1
ATOM 719 O O . GLY A 1 97 ? 27.806 0.654 -19.083 1.00 44.88 97 GLY A O 1
ATOM 720 N N . LEU A 1 98 ? 27.131 2.721 -18.557 1.00 46.84 98 LEU A N 1
ATOM 721 C CA . LEU A 1 98 ? 28.293 3.010 -17.709 1.00 46.84 98 LEU A CA 1
ATOM 722 C C . LEU A 1 98 ? 27.871 2.833 -16.242 1.00 46.84 98 LEU A C 1
ATOM 724 O O . LEU A 1 98 ? 26.778 3.279 -15.879 1.00 46.84 98 LEU A O 1
ATOM 728 N N . PRO A 1 99 ? 28.691 2.173 -15.404 1.00 45.12 99 PRO A N 1
ATOM 729 C CA . PRO A 1 99 ? 28.230 1.534 -14.182 1.00 45.12 99 PRO A CA 1
ATOM 730 C C . PRO A 1 99 ? 27.857 2.580 -13.138 1.00 45.12 99 PRO A C 1
ATOM 732 O O . PRO A 1 99 ? 28.703 3.196 -12.493 1.00 45.12 99 PRO A O 1
ATOM 735 N N . SER A 1 100 ? 26.564 2.725 -12.898 1.00 57.09 100 SER A N 1
ATOM 736 C CA . SER A 1 100 ? 26.109 2.762 -11.518 1.00 57.09 100 SER A CA 1
ATOM 737 C C . SER A 1 100 ? 25.275 1.513 -11.288 1.00 57.09 100 SER A C 1
ATOM 739 O O . SER A 1 100 ? 24.073 1.613 -11.051 1.00 57.09 100 SER A O 1
ATOM 741 N N . ASP A 1 101 ? 25.915 0.342 -11.381 1.00 73.12 101 ASP A N 1
ATOM 742 C CA . ASP A 1 101 ? 25.299 -0.945 -11.027 1.00 73.12 101 ASP A CA 1
ATOM 743 C C . ASP A 1 101 ? 24.655 -0.847 -9.647 1.00 73.12 101 ASP A C 1
ATOM 745 O O . ASP A 1 101 ? 23.543 -1.313 -9.441 1.00 73.12 101 ASP A O 1
ATOM 749 N N . GLN A 1 102 ? 25.283 -0.093 -8.741 1.00 86.56 102 GLN A N 1
ATOM 750 C CA . GLN A 1 102 ? 24.703 0.195 -7.445 1.00 86.56 102 GLN A CA 1
ATOM 751 C C . GLN A 1 102 ? 23.415 1.027 -7.518 1.00 86.56 102 GLN A C 1
ATOM 753 O O . GLN A 1 102 ? 22.414 0.605 -6.959 1.00 86.56 102 GLN A O 1
ATOM 758 N N . ARG A 1 103 ? 23.380 2.181 -8.199 1.00 89.31 103 ARG A N 1
ATOM 759 C CA . ARG A 1 103 ? 22.155 3.009 -8.248 1.00 89.31 103 ARG A CA 1
ATOM 760 C C . ARG A 1 103 ? 21.030 2.300 -9.003 1.00 89.31 103 ARG A C 1
ATOM 762 O O . ARG A 1 103 ? 19.882 2.374 -8.587 1.00 89.31 103 ARG A O 1
ATOM 769 N N . ALA A 1 104 ? 21.348 1.599 -10.091 1.00 87.81 104 ALA A N 1
ATOM 770 C CA . ALA A 1 104 ? 20.367 0.804 -10.823 1.00 87.81 104 ALA A CA 1
ATOM 771 C C . ALA A 1 104 ? 19.796 -0.311 -9.934 1.00 87.81 104 ALA A C 1
ATOM 773 O O . ALA A 1 104 ? 18.594 -0.547 -9.963 1.00 87.81 104 ALA A O 1
ATOM 774 N N . TYR A 1 105 ? 20.631 -0.931 -9.095 1.00 90.75 105 TYR A N 1
ATOM 775 C CA . TYR A 1 105 ? 20.198 -1.887 -8.076 1.00 90.75 105 TYR A CA 1
ATOM 776 C C . TYR A 1 105 ? 19.302 -1.256 -7.013 1.00 90.75 105 TYR A C 1
ATOM 778 O O . TYR A 1 105 ? 18.262 -1.819 -6.690 1.00 90.75 105 TYR A O 1
ATOM 786 N N . VAL A 1 106 ? 19.661 -0.070 -6.514 1.00 92.88 106 VAL A N 1
ATOM 787 C CA . VAL A 1 106 ? 18.831 0.693 -5.572 1.00 92.88 106 VAL A CA 1
ATOM 788 C C . VAL A 1 106 ? 17.453 0.957 -6.183 1.00 92.88 106 VAL A C 1
ATOM 790 O O . VAL A 1 106 ? 16.443 0.630 -5.572 1.00 92.88 106 VAL A O 1
ATOM 793 N N . ILE A 1 107 ? 17.391 1.481 -7.410 1.00 92.44 107 ILE A N 1
ATOM 794 C CA . ILE A 1 107 ? 16.124 1.775 -8.101 1.00 92.44 107 ILE A CA 1
ATOM 795 C C . ILE A 1 107 ? 15.322 0.497 -8.358 1.00 92.44 107 ILE A C 1
ATOM 797 O O . ILE A 1 107 ? 14.120 0.481 -8.115 1.00 92.44 107 ILE A O 1
ATOM 801 N N . ALA A 1 108 ? 15.977 -0.585 -8.784 1.00 91.88 108 ALA A N 1
ATOM 802 C CA . ALA A 1 108 ? 15.315 -1.874 -8.948 1.00 91.88 108 ALA A CA 1
ATOM 803 C C . ALA A 1 108 ? 14.736 -2.377 -7.617 1.00 91.88 108 ALA A C 1
ATOM 805 O O . ALA A 1 108 ? 13.632 -2.908 -7.584 1.00 91.88 108 ALA A O 1
ATOM 806 N N . ARG A 1 109 ? 15.437 -2.156 -6.498 1.00 93.44 109 ARG A N 1
ATOM 807 C CA . ARG A 1 109 ? 14.940 -2.502 -5.165 1.00 93.44 109 ARG A CA 1
ATOM 808 C C . ARG A 1 109 ? 13.726 -1.664 -4.763 1.00 93.44 109 ARG A C 1
ATOM 810 O O . ARG A 1 109 ? 12.808 -2.210 -4.161 1.00 93.44 109 ARG A O 1
ATOM 817 N N . PHE A 1 110 ? 13.682 -0.381 -5.126 1.00 94.06 110 PHE A N 1
ATOM 818 C CA . PHE A 1 110 ? 12.478 0.444 -4.968 1.00 94.06 110 PHE A CA 1
ATOM 819 C C . PHE A 1 110 ? 11.300 -0.097 -5.772 1.00 94.06 110 PHE A C 1
ATOM 821 O O . PHE A 1 110 ? 10.203 -0.200 -5.230 1.00 94.06 110 PHE A O 1
ATOM 828 N N . ASP A 1 111 ? 11.537 -0.488 -7.023 1.00 94.31 111 ASP A N 1
ATOM 829 C CA . ASP A 1 111 ? 10.522 -1.106 -7.879 1.00 94.31 111 ASP A CA 1
ATOM 830 C C . ASP A 1 111 ? 9.994 -2.417 -7.291 1.00 94.31 111 ASP A C 1
ATOM 832 O O . ASP A 1 111 ? 8.786 -2.613 -7.165 1.00 94.31 111 ASP A O 1
ATOM 836 N N . GLN A 1 112 ? 10.894 -3.271 -6.802 1.00 93.44 112 GLN A N 1
ATOM 837 C CA . GLN A 1 112 ? 10.526 -4.505 -6.116 1.00 93.44 112 GLN A CA 1
ATOM 838 C C . GLN A 1 112 ? 9.731 -4.259 -4.837 1.00 93.44 112 GLN A C 1
ATOM 840 O O . GLN A 1 112 ? 8.718 -4.909 -4.608 1.00 93.44 112 GLN A O 1
ATOM 845 N N . MET A 1 113 ? 10.153 -3.326 -3.985 1.00 93.38 113 MET A N 1
ATOM 846 C CA . MET A 1 113 ? 9.370 -3.041 -2.787 1.00 93.38 113 MET A CA 1
ATOM 847 C C . MET A 1 113 ? 8.007 -2.449 -3.136 1.00 93.38 113 MET A C 1
ATOM 849 O O . MET A 1 113 ? 7.024 -2.818 -2.506 1.00 93.38 113 MET A O 1
ATOM 853 N N . LYS A 1 114 ? 7.924 -1.566 -4.142 1.00 93.69 114 LYS A N 1
ATOM 854 C CA . LYS A 1 114 ? 6.649 -0.974 -4.556 1.00 93.69 114 LYS A CA 1
ATOM 855 C C . LYS A 1 114 ? 5.664 -2.043 -5.014 1.00 93.69 114 LYS A C 1
ATOM 857 O O . LYS A 1 114 ? 4.526 -2.044 -4.560 1.00 93.69 114 LYS A O 1
ATOM 862 N N . ARG A 1 115 ? 6.117 -2.948 -5.883 1.00 92.56 115 ARG A N 1
ATOM 863 C CA . ARG A 1 115 ? 5.256 -3.969 -6.484 1.00 92.56 115 ARG A CA 1
ATOM 864 C C . ARG A 1 115 ? 4.870 -5.086 -5.510 1.00 92.56 115 ARG A C 1
ATOM 866 O O . ARG A 1 115 ? 3.757 -5.581 -5.597 1.00 92.56 115 ARG A O 1
ATOM 873 N N . GLU A 1 116 ? 5.761 -5.492 -4.601 1.00 93.25 116 GLU A N 1
ATOM 874 C CA . GLU A 1 116 ? 5.477 -6.583 -3.650 1.00 93.25 116 GLU A CA 1
ATOM 875 C C . GLU A 1 116 ? 4.785 -6.097 -2.365 1.00 93.25 116 GLU A C 1
ATOM 877 O O . GLU A 1 116 ? 4.164 -6.893 -1.655 1.00 93.25 116 GLU A O 1
ATOM 882 N N . LEU A 1 117 ? 4.906 -4.801 -2.054 1.00 93.94 117 LEU A N 1
ATOM 883 C CA . LEU A 1 117 ? 4.254 -4.117 -0.933 1.00 93.94 117 LEU A CA 1
ATOM 884 C C . LEU A 1 117 ? 3.575 -2.824 -1.420 1.00 93.94 117 LEU A C 1
ATOM 886 O O . LEU A 1 117 ? 4.000 -1.721 -1.047 1.00 93.94 117 LEU A O 1
ATOM 890 N N . PRO A 1 118 ? 2.537 -2.915 -2.268 1.00 94.94 118 PRO A N 1
ATOM 891 C CA . PRO A 1 118 ? 1.663 -1.779 -2.528 1.00 94.94 118 PRO A CA 1
ATOM 892 C C . PRO A 1 118 ? 1.033 -1.304 -1.212 1.00 94.94 118 PRO A C 1
ATOM 894 O O . PRO A 1 118 ? 0.676 -2.102 -0.350 1.00 94.94 118 PRO A O 1
ATOM 897 N N . ASP A 1 119 ? 0.938 0.008 -1.033 1.00 93.75 119 ASP A N 1
ATOM 898 C CA . ASP A 1 119 ? 0.392 0.626 0.174 1.00 93.75 119 ASP A CA 1
ATOM 899 C C . ASP A 1 119 ? -1.110 0.896 0.070 1.00 93.75 119 ASP A C 1
ATOM 901 O O . ASP A 1 119 ? -1.806 0.924 1.080 1.00 93.75 119 ASP A O 1
ATOM 905 N N . VAL A 1 120 ? -1.607 1.106 -1.148 1.00 94.69 120 VAL A N 1
ATOM 906 C CA . VAL A 1 120 ? -3.002 1.435 -1.427 1.00 94.69 120 VAL A CA 1
ATOM 907 C C . VAL A 1 120 ? -3.383 0.974 -2.829 1.00 94.69 120 VAL A C 1
ATOM 909 O O . VAL A 1 120 ? -2.531 0.870 -3.715 1.00 94.69 120 VAL A O 1
ATOM 912 N N . PHE A 1 121 ? -4.675 0.766 -3.047 1.00 95.75 121 PHE A N 1
ATOM 913 C CA . PHE A 1 121 ? -5.250 0.605 -4.373 1.00 95.75 121 PHE A CA 1
ATOM 914 C C . PHE A 1 121 ? -6.500 1.474 -4.532 1.00 95.75 121 PHE A C 1
ATOM 916 O O . PHE A 1 121 ? -6.988 2.094 -3.586 1.00 95.75 121 PHE A O 1
ATOM 923 N N . PHE A 1 122 ? -6.993 1.566 -5.759 1.00 95.12 122 PHE A N 1
ATOM 924 C CA . PHE A 1 122 ? -8.289 2.153 -6.058 1.00 95.12 122 PHE A CA 1
ATOM 925 C C . PHE A 1 122 ? -8.917 1.449 -7.259 1.00 95.12 122 PHE A C 1
ATOM 927 O O . PHE A 1 122 ? -8.219 0.859 -8.089 1.00 95.12 122 PHE A O 1
ATOM 934 N N . VAL A 1 123 ? -10.242 1.529 -7.359 1.00 94.06 123 VAL A N 1
ATOM 935 C CA . VAL A 1 123 ? -10.979 1.039 -8.527 1.00 94.06 123 VAL A CA 1
ATOM 936 C C . VAL A 1 123 ? -10.746 1.991 -9.695 1.00 94.06 123 VAL A C 1
ATOM 938 O O . VAL A 1 123 ? -11.045 3.183 -9.600 1.00 94.06 123 VAL A O 1
ATOM 941 N N . ASP A 1 124 ? -10.221 1.471 -10.801 1.00 91.38 124 ASP A N 1
ATOM 942 C CA . ASP A 1 124 ? -9.927 2.244 -12.003 1.00 91.38 124 ASP A CA 1
ATOM 943 C C . ASP A 1 124 ? -11.221 2.894 -12.550 1.00 91.38 124 ASP A C 1
ATOM 945 O O . ASP A 1 124 ? -12.175 2.185 -12.898 1.00 91.38 124 ASP A O 1
ATOM 949 N N . PRO A 1 125 ? -11.287 4.235 -12.681 1.00 87.12 125 PRO A N 1
ATOM 950 C CA . PRO A 1 125 ? -12.419 4.923 -13.305 1.00 87.12 125 PRO A CA 1
ATOM 951 C C . PRO A 1 125 ? -12.704 4.454 -14.744 1.00 87.12 125 PRO A C 1
ATOM 953 O O . PRO A 1 125 ? -13.839 4.521 -15.231 1.00 87.12 125 PRO A O 1
ATOM 956 N N . ALA A 1 126 ? -11.693 3.943 -15.450 1.00 84.44 126 ALA A N 1
ATOM 957 C CA . ALA A 1 126 ? -11.878 3.336 -16.760 1.00 84.44 126 ALA A CA 1
ATOM 958 C C . ALA A 1 126 ? -12.684 2.027 -16.674 1.00 84.44 126 ALA A C 1
ATOM 960 O O . ALA A 1 126 ? -13.471 1.729 -17.574 1.00 84.44 126 ALA A O 1
ATOM 961 N N . PHE A 1 127 ? -12.564 1.274 -15.578 1.00 86.75 127 PHE A N 1
ATOM 962 C CA . PHE A 1 127 ? -13.350 0.062 -15.352 1.00 86.75 127 PHE A CA 1
ATOM 963 C C . PHE A 1 127 ? -14.813 0.366 -15.029 1.00 86.75 127 PHE A C 1
ATOM 965 O O . PHE A 1 127 ? -15.719 -0.258 -15.587 1.00 86.75 127 PHE A O 1
ATOM 972 N N . THR A 1 128 ? -15.066 1.370 -14.187 1.00 81.00 128 THR A N 1
ATOM 973 C CA . THR A 1 128 ? -16.437 1.782 -13.839 1.00 81.00 128 THR A CA 1
ATOM 974 C C . THR A 1 128 ? -17.182 2.385 -15.033 1.00 81.00 128 THR A C 1
ATOM 976 O O . THR A 1 128 ? -18.379 2.149 -15.193 1.00 81.00 128 THR A O 1
ATOM 979 N N . SER A 1 129 ? -16.474 3.095 -15.918 1.00 82.19 129 SER A N 1
ATOM 980 C CA . SER A 1 129 ? -17.018 3.621 -17.181 1.00 82.19 129 SER A CA 1
ATOM 981 C C . SER A 1 129 ? -17.126 2.581 -18.307 1.00 82.19 129 SER A C 1
ATOM 983 O O . SER A 1 129 ? -17.697 2.882 -19.356 1.00 82.19 129 SER A O 1
ATOM 985 N N . GLY A 1 130 ? -16.597 1.367 -18.113 1.00 79.69 130 GLY A N 1
ATOM 986 C CA . GLY A 1 130 ? -16.592 0.291 -19.110 1.00 79.69 130 GLY A CA 1
ATOM 987 C C . GLY A 1 130 ? -15.588 0.473 -20.256 1.00 79.69 130 GLY A C 1
ATOM 988 O O . GLY A 1 130 ? -15.690 -0.225 -21.262 1.00 79.69 130 GLY A O 1
ATOM 989 N N . SER A 1 131 ? -14.637 1.402 -20.127 1.00 75.12 131 SER A N 1
ATOM 990 C CA . SER A 1 131 ? -13.587 1.662 -21.124 1.00 75.12 131 SER A CA 1
ATOM 991 C C . SER A 1 131 ? -12.333 0.791 -20.942 1.00 75.12 131 SER A C 1
ATOM 993 O O . SER A 1 131 ? -11.656 0.500 -21.926 1.00 75.12 131 SER A O 1
ATOM 995 N N . ASN A 1 132 ? -12.061 0.317 -19.722 1.00 75.75 132 ASN A N 1
ATOM 996 C CA . ASN A 1 132 ? -11.099 -0.746 -19.413 1.00 75.75 132 ASN A CA 1
ATOM 997 C C . ASN A 1 132 ? -11.866 -1.970 -18.892 1.00 75.75 132 ASN A C 1
ATOM 999 O O . ASN A 1 132 ? -12.659 -1.854 -17.963 1.00 75.75 132 ASN A O 1
ATOM 1003 N N . THR A 1 133 ? -11.654 -3.147 -19.477 1.00 80.06 133 THR A N 1
ATOM 1004 C CA . THR A 1 133 ? -12.339 -4.384 -19.061 1.00 80.06 133 THR A CA 1
ATOM 1005 C C . THR A 1 133 ? -11.421 -5.412 -18.421 1.00 80.06 133 THR A C 1
ATOM 1007 O O . THR A 1 133 ? -11.925 -6.435 -17.976 1.00 80.06 133 THR A O 1
ATOM 1010 N N . ASN A 1 134 ? -10.107 -5.176 -18.383 1.00 90.06 134 ASN A N 1
ATOM 1011 C CA . ASN A 1 134 ? -9.135 -6.227 -18.078 1.00 90.06 134 ASN A CA 1
ATOM 1012 C C . ASN A 1 134 ? -8.677 -6.178 -16.623 1.00 90.06 134 ASN A C 1
ATOM 1014 O O . ASN A 1 134 ? -8.680 -7.203 -15.957 1.00 90.06 134 ASN A O 1
ATOM 1018 N N . TYR A 1 135 ? -8.350 -4.997 -16.100 1.00 92.31 135 TYR A N 1
ATOM 1019 C CA . TYR A 1 135 ? -7.889 -4.854 -14.718 1.00 92.31 135 TYR A CA 1
ATOM 1020 C C . TYR A 1 135 ? -8.713 -3.781 -14.008 1.00 92.31 135 TYR A C 1
ATOM 1022 O O . TYR A 1 135 ? -8.606 -2.610 -14.374 1.00 92.31 135 TYR A O 1
ATOM 1030 N N . PRO A 1 136 ? -9.561 -4.156 -13.033 1.00 93.62 136 PRO A N 1
ATOM 1031 C CA . PRO A 1 136 ? -10.412 -3.195 -12.339 1.00 93.62 136 PRO A CA 1
ATOM 1032 C C . PRO A 1 136 ? -9.682 -2.373 -11.280 1.00 93.62 136 PRO A C 1
ATOM 1034 O O . PRO A 1 136 ? -10.203 -1.341 -10.870 1.00 93.62 136 PRO A O 1
ATOM 1037 N N . LEU A 1 137 ? -8.521 -2.830 -10.809 1.00 95.06 137 LEU A N 1
ATOM 1038 C CA . LEU A 1 137 ? -7.787 -2.210 -9.711 1.00 95.06 137 LEU A CA 1
ATOM 1039 C C . LEU A 1 137 ? -6.468 -1.616 -10.198 1.00 95.06 137 LEU A C 1
ATOM 1041 O O . LEU A 1 137 ? -5.774 -2.207 -11.026 1.00 95.06 137 LEU A O 1
ATOM 1045 N N . ASN A 1 138 ? -6.107 -0.470 -9.629 1.00 95.00 138 ASN A N 1
ATOM 1046 C CA . ASN A 1 138 ? -4.807 0.156 -9.814 1.00 95.00 138 ASN A CA 1
ATOM 1047 C C . ASN A 1 138 ? -4.152 0.412 -8.446 1.00 95.00 138 ASN A C 1
ATOM 1049 O O . ASN A 1 138 ? -4.742 1.027 -7.561 1.00 95.00 138 ASN A O 1
ATOM 1053 N N . PHE A 1 139 ? -2.914 -0.051 -8.286 1.00 96.06 139 PHE A N 1
ATOM 1054 C CA . PHE A 1 139 ? -2.103 -0.000 -7.067 1.00 96.06 139 PHE A CA 1
ATOM 1055 C C . PHE A 1 139 ? -1.085 1.144 -7.128 1.00 96.06 139 PHE A C 1
ATOM 1057 O O . PHE A 1 139 ? 0.094 0.983 -6.804 1.00 96.06 139 PHE A O 1
ATOM 1064 N N . THR A 1 140 ? -1.527 2.315 -7.596 1.00 94.00 140 THR A N 1
ATOM 1065 C CA . THR A 1 140 ? -0.690 3.500 -7.873 1.00 94.00 140 THR A CA 1
ATOM 1066 C C . THR A 1 140 ? 0.333 3.300 -9.005 1.00 94.00 140 THR A C 1
ATOM 1068 O O . THR A 1 140 ? 1.434 3.864 -9.007 1.00 94.00 140 THR A O 1
ATOM 1071 N N . GLY A 1 141 ? -0.016 2.476 -9.989 1.00 92.69 141 GLY A N 1
ATOM 1072 C CA . GLY A 1 141 ? 0.741 2.287 -11.218 1.00 92.69 141 GLY A CA 1
ATOM 1073 C C . GLY A 1 141 ? 0.618 3.476 -12.163 1.00 92.69 141 GLY A C 1
ATOM 1074 O O . GLY A 1 141 ? -0.476 3.965 -12.437 1.00 92.69 141 GLY A O 1
ATOM 1075 N N . LEU A 1 142 ? 1.757 3.899 -12.706 1.00 91.38 142 LEU A N 1
ATOM 1076 C CA . LEU A 1 142 ? 1.854 4.936 -13.729 1.00 91.38 142 LEU A CA 1
ATOM 1077 C C . LEU A 1 142 ? 2.443 4.342 -15.014 1.00 91.38 142 LEU A C 1
ATOM 1079 O O . LEU A 1 142 ? 3.259 3.420 -14.921 1.00 91.38 142 LEU A O 1
ATOM 1083 N N . PRO A 1 143 ? 2.081 4.873 -16.193 1.00 88.62 143 PRO A N 1
ATOM 1084 C CA . PRO A 1 143 ? 2.592 4.368 -17.456 1.00 88.62 143 PRO A CA 1
ATOM 1085 C C . PRO A 1 143 ? 4.069 4.724 -17.625 1.00 88.62 143 PRO A C 1
ATOM 1087 O O . PRO A 1 143 ? 4.461 5.869 -17.389 1.00 88.62 143 PRO A O 1
ATOM 1090 N N . TYR A 1 144 ? 4.870 3.770 -18.097 1.00 82.06 144 TYR A N 1
ATOM 1091 C CA . TYR A 1 144 ? 6.273 3.949 -18.444 1.00 82.06 144 TYR A CA 1
ATOM 1092 C C . TYR A 1 144 ? 6.500 3.865 -19.967 1.00 82.06 144 TYR A C 1
ATOM 1094 O O . TYR A 1 144 ? 6.086 2.892 -20.593 1.00 82.06 144 TYR A O 1
ATOM 1102 N N . PRO A 1 145 ? 7.237 4.817 -20.580 1.00 78.19 145 PRO A N 1
ATOM 1103 C CA . PRO A 1 145 ? 7.708 6.072 -19.994 1.00 78.19 145 PRO A CA 1
ATOM 1104 C C . PRO A 1 145 ? 6.537 7.022 -19.656 1.00 78.19 145 PRO A C 1
ATOM 1106 O O . PRO A 1 145 ? 5.452 6.875 -20.219 1.00 78.19 145 PRO A O 1
ATOM 1109 N N . PRO A 1 146 ? 6.746 8.019 -18.770 1.00 72.12 146 PRO A N 1
ATOM 1110 C CA . PRO A 1 146 ? 5.685 8.922 -18.330 1.00 72.12 146 PRO A CA 1
ATOM 1111 C C . PRO A 1 146 ? 4.937 9.567 -19.499 1.00 72.12 146 PRO A C 1
ATOM 1113 O O . PRO A 1 146 ? 5.556 10.097 -20.422 1.00 72.12 146 PRO A O 1
ATOM 1116 N N . GLY A 1 147 ? 3.605 9.552 -19.436 1.00 70.44 147 GLY A N 1
ATOM 1117 C CA . GLY A 1 147 ? 2.736 10.139 -20.460 1.00 70.44 147 GLY A CA 1
ATOM 1118 C C . GLY A 1 147 ? 2.542 9.276 -21.712 1.00 70.44 147 GLY A C 1
ATOM 1119 O O . GLY A 1 147 ? 1.810 9.687 -22.611 1.00 70.44 147 GLY A O 1
ATOM 1120 N N . ASN A 1 148 ? 3.149 8.086 -21.784 1.00 68.69 148 ASN A N 1
ATOM 1121 C CA . ASN A 1 148 ? 2.880 7.134 -22.855 1.00 68.69 148 ASN A CA 1
ATOM 1122 C C . ASN A 1 148 ? 1.616 6.314 -22.564 1.00 68.69 148 ASN A C 1
ATOM 1124 O O . ASN A 1 148 ? 1.678 5.200 -22.057 1.00 68.69 148 ASN A O 1
ATOM 1128 N N . THR A 1 149 ? 0.459 6.864 -22.919 1.00 66.00 149 THR A N 1
ATOM 1129 C CA . THR A 1 149 ? -0.828 6.151 -22.856 1.00 66.00 149 THR A CA 1
ATOM 1130 C C . THR A 1 149 ? -1.157 5.405 -24.153 1.00 66.00 149 THR A C 1
ATOM 1132 O O . THR A 1 149 ? -2.124 4.649 -24.213 1.00 66.00 149 THR A O 1
ATOM 1135 N N . SER A 1 150 ? -0.349 5.593 -25.205 1.00 64.00 150 SER A N 1
ATOM 1136 C CA . SER A 1 150 ? -0.586 5.010 -26.537 1.00 64.00 150 SER A CA 1
ATOM 1137 C C . SER A 1 150 ? -0.352 3.499 -26.567 1.00 64.00 150 SER A C 1
ATOM 1139 O O . SER A 1 150 ? -0.979 2.791 -27.356 1.00 64.00 150 SER A O 1
ATOM 1141 N N . ASP A 1 151 ? 0.498 3.003 -25.666 1.00 62.91 151 ASP A N 1
ATOM 1142 C CA . ASP A 1 151 ? 0.769 1.575 -25.497 1.00 62.91 151 ASP A CA 1
ATOM 1143 C C . ASP A 1 151 ? -0.286 0.864 -24.628 1.00 62.91 151 ASP A C 1
ATOM 1145 O O . ASP A 1 151 ? -0.223 -0.352 -24.449 1.00 62.91 151 ASP A O 1
ATOM 1149 N N . GLY A 1 152 ? -1.305 1.583 -24.138 1.00 80.50 152 GLY A N 1
ATOM 1150 C CA . GLY A 1 152 ? -2.394 1.013 -23.345 1.00 80.50 152 GLY A CA 1
ATOM 1151 C C . GLY A 1 152 ? -1.882 0.282 -22.101 1.00 80.50 152 GLY A C 1
ATOM 1152 O O . GLY A 1 152 ? -1.007 0.782 -21.399 1.00 80.50 152 GLY A O 1
ATOM 1153 N N . LEU A 1 153 ? -2.400 -0.926 -21.847 1.00 80.88 153 LEU A N 1
ATOM 1154 C CA . LEU A 1 153 ? -2.038 -1.751 -20.683 1.00 80.88 153 LEU A CA 1
ATOM 1155 C C . LEU A 1 153 ? -0.536 -2.069 -20.604 1.00 80.88 153 LEU A C 1
ATOM 1157 O O . LEU A 1 153 ? 0.005 -2.205 -19.510 1.00 80.88 153 LEU A O 1
ATOM 1161 N N . TYR A 1 154 ? 0.157 -2.138 -21.744 1.00 80.31 154 TYR A N 1
ATOM 1162 C CA . TYR A 1 154 ? 1.570 -2.520 -21.793 1.00 80.31 154 TYR A CA 1
ATOM 1163 C C . TYR A 1 154 ? 2.502 -1.482 -21.158 1.00 80.31 154 TYR A C 1
ATOM 1165 O O . TYR A 1 154 ? 3.606 -1.837 -20.757 1.00 80.31 154 TYR A O 1
ATOM 1173 N N . ALA A 1 155 ? 2.058 -0.228 -21.021 1.00 82.31 155 ALA A N 1
ATOM 1174 C CA . ALA A 1 155 ? 2.824 0.815 -20.343 1.00 82.31 155 ALA A CA 1
ATOM 1175 C C . ALA A 1 155 ? 2.848 0.643 -18.813 1.00 82.31 155 ALA A C 1
ATOM 1177 O O . ALA A 1 155 ? 3.682 1.248 -18.146 1.00 82.31 155 ALA A O 1
ATOM 1178 N N . TYR A 1 156 ? 1.952 -0.167 -18.246 1.00 88.38 156 TYR A N 1
ATOM 1179 C CA . TYR A 1 156 ? 1.782 -0.324 -16.796 1.00 88.38 156 TYR A CA 1
ATOM 1180 C C . TYR A 1 156 ? 2.417 -1.607 -16.245 1.00 88.38 156 TYR A C 1
ATOM 1182 O O . TYR A 1 156 ? 2.236 -1.929 -15.070 1.00 88.38 156 TYR A O 1
ATOM 1190 N N . VAL A 1 157 ? 3.121 -2.353 -17.096 1.00 86.00 157 VAL A N 1
ATOM 1191 C CA . VAL A 1 157 ? 3.690 -3.666 -16.786 1.00 86.00 157 VAL A CA 1
ATOM 1192 C C . VAL A 1 157 ? 4.946 -3.518 -15.927 1.00 86.00 157 VAL A C 1
ATOM 1194 O O . VAL A 1 157 ? 5.766 -2.621 -16.134 1.00 86.00 157 VAL A O 1
ATOM 1197 N N . LEU A 1 158 ? 5.095 -4.424 -14.961 1.00 86.44 158 LEU A N 1
ATOM 1198 C CA . LEU A 1 158 ? 6.209 -4.474 -14.017 1.00 86.44 158 LEU A CA 1
ATOM 1199 C C . LEU A 1 158 ? 7.150 -5.658 -14.317 1.00 86.44 158 LEU A C 1
ATOM 1201 O O . LEU A 1 158 ? 6.710 -6.650 -14.904 1.00 86.44 158 LEU A O 1
ATOM 1205 N N . PRO A 1 159 ? 8.437 -5.621 -13.919 1.00 86.50 159 PRO A N 1
ATOM 1206 C CA . PRO A 1 159 ? 9.170 -4.463 -13.388 1.00 86.50 159 PRO A CA 1
ATOM 1207 C C . PRO A 1 159 ? 9.156 -3.272 -14.358 1.00 86.50 159 PRO A C 1
ATOM 1209 O O . PRO A 1 159 ? 8.909 -3.468 -15.546 1.00 86.50 159 PRO A O 1
ATOM 1212 N N . LEU A 1 160 ? 9.395 -2.048 -13.878 1.00 80.88 160 LEU A N 1
ATOM 1213 C CA . LEU A 1 160 ? 9.251 -0.831 -14.692 1.00 80.88 160 LEU A CA 1
ATOM 1214 C C . LEU A 1 160 ? 9.913 -0.955 -16.069 1.00 80.88 160 LEU A C 1
ATOM 1216 O O . LEU A 1 160 ? 11.048 -1.416 -16.191 1.00 80.88 160 LEU A O 1
ATOM 1220 N N . GLY A 1 161 ? 9.204 -0.513 -17.109 1.00 68.62 161 GLY A N 1
ATOM 1221 C CA . GLY A 1 161 ? 9.669 -0.558 -18.497 1.00 68.62 161 GLY A CA 1
ATOM 1222 C C . GLY A 1 161 ? 9.798 -1.959 -19.091 1.00 68.62 161 GLY A C 1
ATOM 1223 O O . GLY A 1 161 ? 10.346 -2.100 -20.185 1.00 68.62 161 GLY A O 1
ATOM 1224 N N . ASN A 1 162 ? 9.287 -2.979 -18.401 1.00 71.50 162 ASN A N 1
ATOM 1225 C CA . ASN A 1 162 ? 8.930 -4.231 -19.040 1.00 71.50 162 ASN A CA 1
ATOM 1226 C C . ASN A 1 162 ? 7.681 -4.014 -19.909 1.00 71.50 162 ASN A C 1
ATOM 1228 O O . ASN A 1 162 ? 6.851 -3.156 -19.622 1.00 71.50 162 ASN A O 1
ATOM 1232 N N . THR A 1 163 ? 7.547 -4.780 -20.983 1.00 60.81 163 THR A N 1
ATOM 1233 C CA . THR A 1 163 ? 6.383 -4.723 -21.875 1.00 60.81 163 THR A CA 1
ATOM 1234 C C . THR A 1 163 ? 5.984 -6.148 -22.201 1.00 60.81 163 THR A C 1
ATOM 1236 O O . THR A 1 163 ? 6.847 -6.930 -22.606 1.00 60.81 163 THR A O 1
ATOM 1239 N N . VAL A 1 164 ? 4.704 -6.500 -22.080 1.00 53.06 164 VAL A N 1
ATOM 1240 C CA . VAL A 1 164 ? 4.257 -7.813 -22.560 1.00 53.06 164 VAL A CA 1
ATOM 1241 C C . VAL A 1 164 ? 4.212 -7.794 -24.089 1.00 53.06 164 VAL A C 1
ATOM 1243 O O . VAL A 1 164 ? 3.720 -6.841 -24.695 1.00 53.06 164 VAL A O 1
ATOM 1246 N N . GLY A 1 165 ? 4.788 -8.814 -24.728 1.00 45.78 165 GLY A N 1
ATOM 1247 C CA . GLY A 1 165 ? 4.820 -8.913 -26.184 1.00 45.78 165 GLY A CA 1
ATOM 1248 C C . GLY A 1 165 ? 3.400 -8.970 -26.744 1.00 45.78 165 GLY A C 1
ATOM 1249 O O . GLY A 1 165 ? 2.665 -9.913 -26.470 1.00 45.78 165 GLY A O 1
ATOM 1250 N N . ARG A 1 166 ? 3.002 -7.967 -27.534 1.00 44.59 166 ARG A N 1
ATOM 1251 C CA . ARG A 1 166 ? 1.716 -7.972 -28.246 1.00 44.59 166 ARG A CA 1
ATOM 1252 C C . ARG A 1 166 ? 1.606 -9.238 -29.115 1.00 44.59 166 ARG A C 1
ATOM 1254 O O . ARG A 1 166 ? 2.460 -9.412 -29.993 1.00 44.59 166 ARG A O 1
ATOM 1261 N N . PRO A 1 167 ? 0.547 -10.059 -28.985 1.00 37.53 167 PRO A N 1
ATOM 1262 C CA . PRO A 1 167 ? 0.316 -11.187 -29.882 1.00 37.53 167 PRO A CA 1
ATOM 1263 C C . PRO A 1 167 ? 0.302 -10.715 -31.344 1.00 37.53 167 PRO A C 1
ATOM 1265 O O . PRO A 1 167 ? -0.472 -9.838 -31.726 1.00 37.53 167 PRO A O 1
ATOM 1268 N N . GLY A 1 168 ? 1.213 -11.243 -32.166 1.00 39.94 168 GLY A N 1
ATOM 1269 C CA . GLY A 1 168 ? 1.316 -10.912 -33.595 1.00 39.94 168 GLY A CA 1
ATOM 1270 C C . GLY A 1 168 ? 2.046 -9.607 -33.937 1.00 39.94 168 GLY A C 1
ATOM 1271 O O . GLY A 1 168 ? 2.258 -9.329 -35.117 1.00 39.94 168 GLY A O 1
ATOM 1272 N N . SER A 1 169 ? 2.493 -8.826 -32.951 1.00 40.00 169 SER A N 1
ATOM 1273 C CA . SER A 1 169 ? 3.477 -7.775 -33.207 1.00 40.00 169 SER A CA 1
ATOM 1274 C C . SER A 1 169 ? 4.861 -8.388 -33.058 1.00 40.00 169 SER A C 1
ATOM 1276 O O . SER A 1 169 ? 5.180 -8.941 -32.012 1.00 40.00 169 SER A O 1
ATOM 1278 N N . ALA A 1 170 ? 5.727 -8.234 -34.057 1.00 36.91 170 ALA A N 1
ATOM 1279 C CA . ALA A 1 170 ? 7.165 -8.482 -33.919 1.00 36.91 170 ALA A CA 1
ATOM 1280 C C . ALA A 1 170 ? 7.841 -7.454 -32.978 1.00 36.91 170 ALA A C 1
ATOM 1282 O O . ALA A 1 170 ? 8.971 -7.031 -33.210 1.00 36.91 170 ALA A O 1
ATOM 1283 N N . TYR A 1 171 ? 7.140 -7.025 -31.927 1.00 39.25 171 TYR A N 1
ATOM 1284 C CA . TYR A 1 171 ? 7.717 -6.332 -30.795 1.00 39.25 171 TYR A CA 1
ATOM 1285 C C . TYR A 1 171 ? 8.405 -7.392 -29.947 1.00 39.25 171 TYR A C 1
ATOM 1287 O O . TYR A 1 171 ? 7.843 -7.970 -29.019 1.00 39.25 171 TYR A O 1
ATOM 1295 N N . GLN A 1 172 ? 9.638 -7.685 -30.352 1.00 34.00 172 GLN A N 1
ATOM 1296 C CA . GLN A 1 172 ? 10.616 -8.302 -29.475 1.00 34.00 172 GLN A CA 1
ATOM 1297 C C . GLN A 1 172 ? 10.658 -7.495 -28.163 1.00 34.00 172 GLN A C 1
ATOM 1299 O O . GLN A 1 172 ? 10.558 -6.264 -28.237 1.00 34.00 172 GLN A O 1
ATOM 1304 N N . PRO A 1 173 ? 10.813 -8.132 -26.982 1.00 35.22 173 PRO A N 1
ATOM 1305 C CA . PRO A 1 173 ? 11.174 -7.397 -25.763 1.00 35.22 173 PRO A CA 1
ATOM 1306 C C . PRO A 1 173 ? 12.335 -6.498 -26.145 1.00 35.22 173 PRO A C 1
ATOM 1308 O O . PRO A 1 173 ? 13.264 -7.057 -26.698 1.00 35.22 173 PRO A O 1
ATOM 1311 N N . TYR A 1 174 ? 12.241 -5.172 -25.989 1.00 39.97 174 TYR A N 1
ATOM 1312 C CA . TYR A 1 174 ? 13.108 -4.165 -26.630 1.00 39.97 174 TYR A CA 1
ATOM 1313 C C . TYR A 1 174 ? 14.575 -4.631 -26.815 1.00 39.97 174 TYR A C 1
ATOM 1315 O O . TYR A 1 174 ? 15.469 -4.326 -26.032 1.00 39.97 174 TYR A O 1
ATOM 1323 N N . TYR A 1 175 ? 14.802 -5.390 -27.883 1.00 38.03 175 TYR A N 1
ATOM 1324 C CA . TYR A 1 175 ? 16.046 -5.973 -28.350 1.00 38.03 175 TYR A CA 1
ATOM 1325 C C . TYR A 1 175 ? 15.984 -5.705 -29.848 1.00 38.03 175 TYR A C 1
ATOM 1327 O O . TYR A 1 175 ? 15.085 -6.173 -30.540 1.00 38.03 175 TYR A O 1
ATOM 1335 N N . ALA A 1 176 ? 16.885 -4.818 -30.268 1.00 29.22 176 ALA A N 1
ATOM 1336 C CA . ALA A 1 176 ? 17.223 -4.378 -31.620 1.00 29.22 176 ALA A CA 1
ATOM 1337 C C . ALA A 1 176 ? 16.258 -4.754 -32.778 1.00 29.22 176 ALA A C 1
ATOM 1339 O O . ALA A 1 176 ? 16.141 -5.928 -33.130 1.00 29.22 176 ALA A O 1
ATOM 1340 N N . PRO A 1 177 ? 15.676 -3.775 -33.503 1.00 36.69 177 PRO A N 1
ATOM 1341 C CA . PRO A 1 177 ? 14.914 -4.075 -34.711 1.00 36.69 177 PRO A CA 1
ATOM 1342 C C . PRO A 1 177 ? 15.822 -4.611 -35.832 1.00 36.69 177 PRO A C 1
ATOM 1344 O O . PRO A 1 177 ? 16.716 -3.922 -36.330 1.00 36.69 177 PRO A O 1
ATOM 1347 N N . THR A 1 178 ? 15.549 -5.835 -36.284 1.00 43.31 178 THR A N 1
ATOM 1348 C CA . THR A 1 178 ? 16.109 -6.426 -37.504 1.00 43.31 178 THR A CA 1
ATOM 1349 C C . THR A 1 178 ? 15.216 -6.098 -38.703 1.00 43.31 178 THR A C 1
ATOM 1351 O O . THR A 1 178 ? 14.334 -6.877 -39.043 1.00 43.31 178 THR A O 1
ATOM 1354 N N . SER A 1 179 ? 15.397 -4.931 -39.325 1.00 39.34 179 SER A N 1
ATOM 1355 C CA . SER A 1 179 ? 15.289 -4.687 -40.784 1.00 39.34 179 SER A CA 1
ATOM 1356 C C . SER A 1 179 ? 15.064 -3.197 -41.070 1.00 39.34 179 SER A C 1
ATOM 1358 O O . SER A 1 179 ? 14.274 -2.529 -40.409 1.00 39.34 179 SER A O 1
ATOM 1360 N N . ALA A 1 180 ? 15.790 -2.670 -42.054 1.00 32.75 180 ALA A N 1
ATOM 1361 C CA . ALA A 1 180 ? 15.727 -1.277 -42.477 1.00 32.75 180 ALA A CA 1
ATOM 1362 C C . ALA A 1 180 ? 14.614 -1.044 -43.517 1.00 32.75 180 ALA A C 1
ATOM 1364 O O . ALA A 1 180 ? 14.553 -1.801 -44.488 1.00 32.75 180 ALA A O 1
ATOM 1365 N N . PRO A 1 181 ? 13.821 0.039 -43.418 1.00 34.94 181 PRO A N 1
ATOM 1366 C CA . PRO A 1 181 ? 13.104 0.583 -44.557 1.00 34.94 181 PRO A CA 1
ATOM 1367 C C . PRO A 1 181 ? 13.820 1.823 -45.108 1.00 34.94 181 PRO A C 1
ATOM 1369 O O . PRO A 1 181 ? 14.230 2.736 -44.392 1.00 34.94 181 PRO A O 1
ATOM 1372 N N . SER A 1 182 ? 13.963 1.849 -46.427 1.00 41.75 182 SER A N 1
ATOM 1373 C CA . SER A 1 182 ? 14.423 2.993 -47.203 1.00 41.75 182 SER A CA 1
ATOM 1374 C C . SER A 1 182 ? 13.317 4.050 -47.340 1.00 41.75 182 SER A C 1
ATOM 1376 O O . SER A 1 182 ? 12.270 3.738 -47.903 1.00 41.75 182 SER A O 1
ATOM 1378 N N . SER A 1 183 ? 13.630 5.295 -46.946 1.00 32.12 183 SER A N 1
ATOM 1379 C CA . SER A 1 183 ? 13.054 6.615 -47.328 1.00 32.12 183 SER A CA 1
ATOM 1380 C C . SER A 1 183 ? 12.149 7.395 -46.323 1.00 32.12 183 SER A C 1
ATOM 1382 O O . SER A 1 183 ? 11.331 6.780 -45.644 1.00 32.12 183 SER A O 1
ATOM 1384 N N . PRO A 1 184 ? 12.299 8.749 -46.211 1.00 44.56 184 PRO A N 1
ATOM 1385 C CA . PRO A 1 184 ? 11.518 9.665 -45.338 1.00 44.56 184 PRO A CA 1
ATOM 1386 C C . PRO A 1 184 ? 10.415 10.430 -46.140 1.00 44.56 184 PRO A C 1
ATOM 1388 O O . PRO A 1 184 ? 10.386 10.226 -47.356 1.00 44.56 184 PRO A O 1
ATOM 1391 N N . PRO A 1 185 ? 9.568 11.359 -45.595 1.00 52.19 185 PRO A N 1
ATOM 1392 C CA . PRO A 1 185 ? 9.610 12.062 -44.291 1.00 52.19 185 PRO A CA 1
ATOM 1393 C C . PRO A 1 185 ? 8.264 12.211 -43.512 1.00 52.19 185 PRO A C 1
ATOM 1395 O O . PRO A 1 185 ? 7.188 12.008 -44.061 1.00 52.19 185 PRO A O 1
ATOM 1398 N N . TRP A 1 186 ? 8.381 12.692 -42.258 1.00 30.58 186 TRP A N 1
ATOM 1399 C CA . TRP A 1 186 ? 7.426 13.464 -41.418 1.00 30.58 186 TRP A CA 1
ATOM 1400 C C . TRP A 1 186 ? 6.962 12.866 -40.069 1.00 30.58 186 TRP A C 1
ATOM 1402 O O . TRP A 1 186 ? 6.326 11.823 -39.993 1.00 30.58 186 TRP A O 1
ATOM 1412 N N . THR A 1 187 ? 7.183 13.697 -39.034 1.00 26.91 187 THR A N 1
ATOM 1413 C CA . THR A 1 187 ? 6.722 13.709 -37.622 1.00 26.91 187 THR A CA 1
ATOM 1414 C C . THR A 1 187 ? 7.548 12.921 -36.580 1.00 26.91 187 THR A C 1
ATOM 1416 O O . THR A 1 187 ? 7.810 11.737 -36.769 1.00 26.91 187 THR A O 1
ATOM 1419 N N . PRO A 1 188 ? 8.006 13.565 -35.477 1.00 28.83 188 PRO A N 1
ATOM 1420 C CA . PRO A 1 188 ? 8.873 12.930 -34.489 1.00 28.83 188 PRO A CA 1
ATOM 1421 C C . PRO A 1 188 ? 8.042 12.170 -33.446 1.00 28.83 188 PRO A C 1
ATOM 1423 O O . PRO A 1 188 ? 7.586 12.745 -32.460 1.00 28.83 188 PRO A O 1
ATOM 1426 N N . ALA A 1 189 ? 7.867 10.867 -33.655 1.00 27.61 189 ALA A N 1
ATOM 1427 C CA . ALA A 1 189 ? 7.547 9.935 -32.579 1.00 27.61 189 ALA A CA 1
ATOM 1428 C C . ALA A 1 189 ? 8.840 9.600 -31.817 1.00 27.61 189 ALA A C 1
ATOM 1430 O O . ALA A 1 189 ? 9.896 9.413 -32.423 1.00 27.61 189 ALA A O 1
ATOM 1431 N N . PHE A 1 190 ? 8.764 9.556 -30.488 1.00 29.55 190 PHE A N 1
ATOM 1432 C CA . PHE A 1 190 ? 9.863 9.189 -29.595 1.00 29.55 190 PHE A CA 1
ATOM 1433 C C . PHE A 1 190 ? 10.323 7.744 -29.864 1.00 29.55 190 PHE A C 1
ATOM 1435 O O . PHE A 1 190 ? 9.856 6.794 -29.249 1.00 29.55 190 PHE A O 1
ATOM 1442 N N . THR A 1 191 ? 11.270 7.567 -30.781 1.00 28.55 191 THR A N 1
ATOM 1443 C CA . THR A 1 191 ? 12.057 6.338 -30.908 1.00 28.55 191 THR A CA 1
ATOM 1444 C C . THR A 1 191 ? 13.276 6.460 -29.997 1.00 28.55 191 THR A C 1
ATOM 1446 O O . THR A 1 191 ? 14.157 7.287 -30.246 1.00 28.55 191 THR A O 1
ATOM 1449 N N . GLY A 1 192 ? 13.327 5.668 -28.924 1.00 28.97 192 GLY A N 1
ATOM 1450 C CA . GLY A 1 192 ? 14.504 5.580 -28.058 1.00 28.97 192 GLY A CA 1
ATOM 1451 C C . GLY A 1 192 ? 15.753 5.122 -28.841 1.00 28.97 192 GLY A C 1
ATOM 1452 O O . GLY A 1 192 ? 15.627 4.273 -29.727 1.00 28.97 192 GLY A O 1
ATOM 1453 N N . PRO A 1 193 ? 16.959 5.652 -28.553 1.00 28.61 193 PRO A N 1
ATOM 1454 C CA . PRO A 1 193 ? 18.156 5.396 -29.353 1.00 28.61 193 PRO A CA 1
ATOM 1455 C C . PRO A 1 193 ? 18.925 4.161 -28.860 1.00 28.61 193 PRO A C 1
ATOM 1457 O O . PRO A 1 193 ? 19.528 4.169 -27.793 1.00 28.61 193 PRO A O 1
ATOM 1460 N N . GLY A 1 194 ? 18.968 3.099 -29.661 1.00 29.42 194 GLY A N 1
ATOM 1461 C CA . GLY A 1 194 ? 19.729 1.892 -29.329 1.00 29.42 194 GLY A CA 1
ATOM 1462 C C . GLY A 1 194 ? 19.859 0.929 -30.499 1.00 29.42 194 GLY A C 1
ATOM 1463 O O . GLY A 1 194 ? 19.524 -0.240 -30.373 1.00 29.42 194 GLY A O 1
ATOM 1464 N N . GLY A 1 195 ? 20.306 1.420 -31.653 1.00 29.97 195 GLY A N 1
ATOM 1465 C CA . GLY A 1 195 ? 20.737 0.573 -32.757 1.00 29.97 195 GLY A CA 1
ATOM 1466 C C . GLY A 1 195 ? 22.218 0.794 -33.011 1.00 29.97 195 GLY A C 1
ATOM 1467 O O . GLY A 1 195 ? 22.568 1.798 -33.616 1.00 29.97 195 GLY A O 1
ATOM 1468 N N . TYR A 1 196 ? 23.076 -0.131 -32.579 1.00 33.09 196 TYR A N 1
ATOM 1469 C CA . TYR A 1 196 ? 24.278 -0.452 -33.344 1.00 33.09 196 TYR A CA 1
ATOM 1470 C C . TYR A 1 196 ? 24.656 -1.922 -33.190 1.00 33.09 196 TYR A C 1
ATOM 1472 O O . TYR A 1 196 ? 24.661 -2.498 -32.107 1.00 33.09 196 TYR A O 1
ATOM 1480 N N . TRP A 1 197 ? 24.946 -2.486 -34.354 1.00 33.75 197 TRP A N 1
ATOM 1481 C CA . TRP A 1 197 ? 25.376 -3.838 -34.634 1.00 33.75 197 TRP A CA 1
ATOM 1482 C C . TRP A 1 197 ? 26.805 -4.067 -34.135 1.00 33.75 197 TRP A C 1
ATOM 1484 O O . TRP A 1 197 ? 27.720 -3.345 -34.526 1.00 33.75 197 TRP A O 1
ATOM 1494 N N . GLY A 1 198 ? 27.003 -5.102 -33.324 1.00 27.19 198 GLY A N 1
ATOM 1495 C CA . GLY A 1 198 ? 28.318 -5.607 -32.941 1.00 27.19 198 GLY A CA 1
ATOM 1496 C C . GLY A 1 198 ? 28.209 -7.094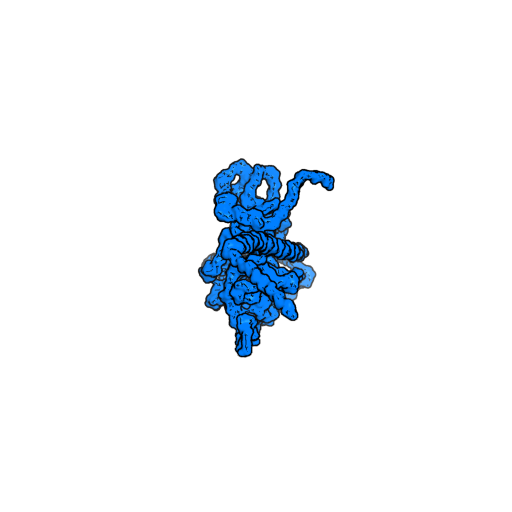 -32.584 1.00 27.19 198 GLY A C 1
ATOM 1497 O O . GLY A 1 198 ? 27.312 -7.456 -31.824 1.00 27.19 198 GLY A O 1
ATOM 1498 N N . PRO A 1 199 ? 29.052 -7.976 -33.144 1.00 29.56 199 PRO A N 1
ATOM 1499 C CA . PRO A 1 199 ? 28.963 -9.419 -32.945 1.00 29.56 199 PRO A CA 1
ATOM 1500 C C . PRO A 1 199 ? 29.472 -9.763 -31.542 1.00 29.56 199 PRO A C 1
ATOM 1502 O O . PRO A 1 199 ? 30.660 -9.976 -31.331 1.00 29.56 199 PRO A O 1
ATOM 1505 N N . GLY A 1 200 ? 28.584 -9.746 -30.556 1.00 31.41 200 GLY A N 1
ATOM 1506 C CA . GLY A 1 200 ? 28.965 -9.987 -29.168 1.00 31.41 200 GLY A CA 1
ATOM 1507 C C . GLY A 1 200 ? 27.811 -9.726 -28.223 1.00 31.41 200 GLY A C 1
ATOM 1508 O O . GLY A 1 200 ? 27.895 -8.850 -27.370 1.00 31.41 200 GLY A O 1
ATOM 1509 N N . GLY A 1 201 ? 26.708 -10.450 -28.412 1.00 29.81 201 GLY A N 1
ATOM 1510 C CA . GLY A 1 201 ? 25.663 -10.510 -27.401 1.00 29.81 201 GLY A CA 1
ATOM 1511 C C . GLY A 1 201 ? 26.212 -11.173 -26.140 1.00 29.81 201 GLY A C 1
ATOM 1512 O O . GLY A 1 201 ? 26.884 -12.201 -26.222 1.00 29.81 201 GLY A O 1
ATOM 1513 N N . TYR A 1 202 ? 25.891 -10.610 -24.976 1.00 30.55 202 TYR A N 1
ATOM 1514 C CA . TYR A 1 202 ? 25.844 -11.384 -23.740 1.00 30.55 202 TYR A CA 1
ATOM 1515 C C . TYR A 1 202 ? 24.693 -12.386 -23.875 1.00 30.55 202 TYR A C 1
ATOM 1517 O O . TYR A 1 202 ? 23.570 -12.149 -23.443 1.00 30.55 202 TYR A O 1
ATOM 1525 N N . SER A 1 203 ? 24.969 -13.488 -24.566 1.00 30.09 203 SER A N 1
ATOM 1526 C CA . SER A 1 203 ? 24.172 -14.701 -24.506 1.00 30.09 203 SER A CA 1
ATOM 1527 C C . SER A 1 203 ? 24.358 -15.309 -23.122 1.00 30.09 203 SER A C 1
ATOM 1529 O O . SER A 1 203 ? 25.495 -15.526 -22.693 1.00 30.09 203 SER A O 1
ATOM 1531 N N . ASP A 1 204 ? 23.253 -15.622 -22.448 1.00 30.44 204 ASP A N 1
ATOM 1532 C CA . ASP A 1 204 ? 23.233 -16.678 -21.437 1.00 30.44 204 ASP A CA 1
ATOM 1533 C C . ASP A 1 204 ? 24.073 -17.866 -21.967 1.00 30.44 204 ASP A C 1
ATOM 1535 O O . ASP A 1 204 ? 23.791 -18.348 -23.070 1.00 30.44 204 ASP A O 1
ATOM 1539 N N . PRO A 1 205 ? 25.114 -18.338 -21.249 1.00 33.84 205 PRO A N 1
ATOM 1540 C CA . PRO A 1 205 ? 25.996 -19.404 -21.722 1.00 33.84 205 PRO A CA 1
ATOM 1541 C C . PRO A 1 205 ? 25.290 -20.744 -21.994 1.00 33.84 205 PRO A C 1
ATO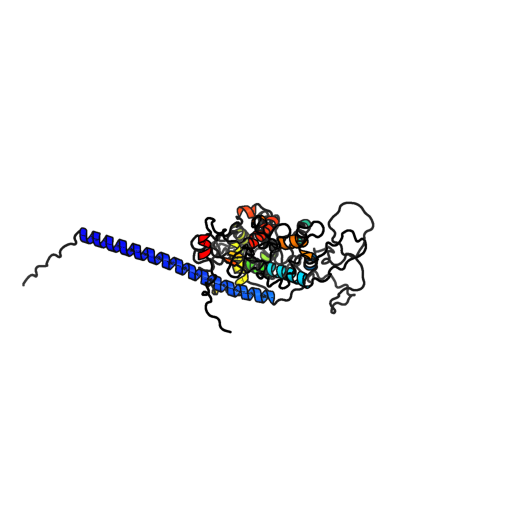M 1543 O O . PRO A 1 205 ? 25.935 -21.694 -22.437 1.00 33.84 205 PRO A O 1
ATOM 1546 N N . ARG A 1 206 ? 23.983 -20.854 -21.730 1.00 36.84 206 ARG A N 1
ATOM 1547 C CA . ARG A 1 206 ? 23.167 -22.035 -22.042 1.00 36.84 206 ARG A CA 1
ATOM 1548 C C . ARG A 1 206 ? 22.368 -21.922 -23.340 1.00 36.84 206 ARG A C 1
ATOM 1550 O O . ARG A 1 206 ? 21.805 -22.928 -23.771 1.00 36.84 206 ARG A O 1
ATOM 1557 N N . LEU A 1 207 ? 22.320 -20.754 -23.980 1.00 37.09 207 LEU A N 1
ATOM 1558 C CA . LEU A 1 207 ? 21.530 -20.535 -25.192 1.00 37.09 207 LEU A CA 1
ATOM 1559 C C . LEU A 1 207 ? 22.446 -20.330 -26.402 1.00 37.09 207 LEU A C 1
ATOM 1561 O O . LEU A 1 207 ? 23.114 -19.312 -26.568 1.00 37.09 207 LEU A O 1
ATOM 1565 N N . ASN A 1 208 ? 22.485 -21.363 -27.241 1.00 30.25 208 ASN A N 1
ATOM 1566 C CA . ASN A 1 208 ? 23.315 -21.464 -28.434 1.00 30.25 208 ASN A CA 1
ATOM 1567 C C . ASN A 1 208 ? 22.902 -20.383 -29.468 1.00 30.25 208 ASN A C 1
ATOM 1569 O O . ASN A 1 208 ? 21.736 -20.362 -29.876 1.00 30.25 208 ASN A O 1
ATOM 1573 N N . PRO A 1 209 ? 23.810 -19.499 -29.927 1.00 34.75 209 PRO A N 1
ATOM 1574 C CA . PRO A 1 209 ? 23.482 -18.343 -30.766 1.00 34.75 209 PRO A CA 1
ATOM 1575 C C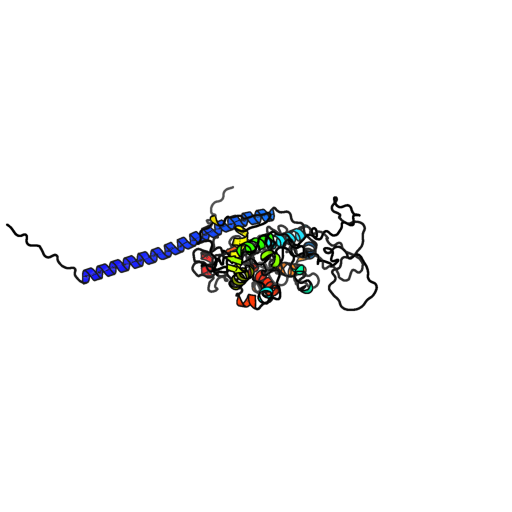 . PRO A 1 209 ? 23.311 -18.733 -32.246 1.00 34.75 209 PRO A C 1
ATOM 1577 O O . PRO A 1 209 ? 24.058 -18.302 -33.122 1.00 34.75 209 PRO A O 1
ATOM 1580 N N . GLY A 1 210 ? 22.329 -19.588 -32.525 1.00 33.25 210 GLY A N 1
ATOM 1581 C CA . GLY A 1 210 ? 22.023 -20.056 -33.880 1.00 33.25 210 GLY A CA 1
ATOM 1582 C C . GLY A 1 210 ? 20.728 -20.855 -34.027 1.00 33.25 210 GLY A C 1
ATOM 1583 O O . GLY A 1 210 ? 20.340 -21.173 -35.149 1.00 33.25 210 GLY A O 1
ATOM 1584 N N . SER A 1 211 ? 20.024 -21.174 -32.939 1.00 30.92 211 SER A N 1
ATOM 1585 C CA . SER A 1 211 ? 18.687 -21.753 -33.044 1.00 30.92 211 SER A CA 1
ATOM 1586 C C . SER A 1 211 ? 17.656 -20.637 -33.188 1.00 30.92 211 SER A C 1
ATOM 1588 O O . SER A 1 211 ? 17.355 -19.950 -32.213 1.00 30.92 211 SER A O 1
ATOM 1590 N N . ASN A 1 212 ? 17.075 -20.499 -34.384 1.00 36.97 212 ASN A N 1
ATOM 1591 C CA . ASN A 1 212 ? 15.707 -20.000 -34.535 1.00 36.97 212 ASN A CA 1
ATOM 1592 C C . ASN A 1 212 ? 14.800 -20.938 -33.731 1.00 36.97 212 ASN A C 1
ATOM 1594 O O . ASN A 1 212 ? 14.274 -21.917 -34.262 1.00 36.97 212 ASN A O 1
ATOM 1598 N N . LEU A 1 213 ? 14.690 -20.696 -32.427 1.00 30.53 213 LEU A N 1
ATOM 1599 C CA . LEU A 1 213 ? 13.666 -21.340 -31.634 1.00 30.53 213 LEU A CA 1
ATOM 1600 C C . LEU A 1 213 ? 12.332 -20.752 -32.102 1.00 30.53 213 LEU A C 1
ATOM 1602 O O . LEU A 1 213 ? 12.242 -19.530 -32.268 1.00 30.53 213 LEU A O 1
ATOM 1606 N N . PRO A 1 214 ? 11.315 -21.587 -32.377 1.00 31.50 214 PRO A N 1
ATOM 1607 C CA . PRO A 1 214 ? 9.971 -21.079 -32.593 1.00 31.50 214 PRO A CA 1
ATOM 1608 C C . PRO A 1 214 ? 9.637 -20.160 -31.419 1.00 31.50 214 PRO A C 1
ATOM 1610 O O . PRO A 1 214 ? 9.850 -20.544 -30.269 1.00 31.50 214 PRO A O 1
ATOM 1613 N N . TYR A 1 215 ? 9.177 -18.943 -31.721 1.00 35.75 215 TYR A N 1
ATOM 1614 C CA . TYR A 1 215 ? 8.584 -18.055 -30.729 1.00 35.75 215 TYR A CA 1
ATOM 1615 C C . TYR A 1 215 ? 7.549 -18.878 -29.966 1.00 35.75 215 TYR A C 1
ATOM 1617 O O . TYR A 1 215 ? 6.523 -19.265 -30.525 1.00 35.75 215 TYR A O 1
ATOM 1625 N N . ASN A 1 216 ? 7.889 -19.239 -28.733 1.00 35.69 216 ASN A N 1
ATOM 1626 C CA . ASN A 1 216 ? 6.973 -19.889 -27.830 1.00 35.69 216 ASN A CA 1
ATOM 1627 C C . ASN A 1 216 ? 6.225 -18.744 -27.139 1.00 35.69 216 ASN A C 1
ATOM 1629 O O . ASN A 1 216 ? 6.840 -18.056 -26.319 1.00 35.69 216 ASN A O 1
ATOM 1633 N N . PRO A 1 217 ? 4.950 -18.482 -27.477 1.00 38.09 217 PRO A N 1
ATOM 1634 C CA . PRO A 1 217 ? 4.170 -17.439 -26.813 1.00 38.09 217 PRO A CA 1
ATOM 1635 C C . PRO A 1 217 ? 4.120 -17.643 -25.289 1.00 38.09 217 PRO A C 1
ATOM 1637 O O . PRO A 1 217 ? 3.993 -16.671 -24.559 1.00 38.09 217 PRO A O 1
ATOM 1640 N N . ASN A 1 218 ? 4.387 -18.863 -24.806 1.00 35.62 218 ASN A N 1
ATOM 1641 C CA . ASN A 1 218 ? 4.456 -19.206 -23.385 1.00 35.62 218 ASN A CA 1
ATOM 1642 C C . ASN A 1 218 ? 5.822 -18.886 -22.729 1.00 35.62 218 ASN A C 1
ATOM 1644 O O . ASN A 1 218 ? 6.079 -19.334 -21.615 1.00 35.62 218 ASN A O 1
ATOM 1648 N N . GLN A 1 219 ? 6.754 -18.214 -23.424 1.00 35.91 219 GLN A N 1
ATOM 1649 C CA . GLN A 1 219 ? 8.117 -17.924 -22.932 1.00 35.91 219 GLN A CA 1
ATOM 1650 C C . GLN A 1 219 ? 8.576 -16.473 -23.128 1.00 35.91 219 GLN A C 1
ATOM 1652 O O . GLN A 1 219 ? 9.732 -16.163 -22.835 1.00 35.91 219 GLN A O 1
ATOM 1657 N N . SER A 1 220 ? 7.713 -15.563 -23.593 1.00 42.25 220 SER A N 1
ATOM 1658 C CA . SER A 1 220 ? 8.018 -14.143 -23.372 1.00 42.25 220 SER A CA 1
ATOM 1659 C C . SER A 1 220 ? 7.960 -13.925 -21.861 1.00 42.25 220 SER A C 1
ATOM 1661 O O . SER A 1 220 ? 6.967 -14.354 -21.278 1.00 42.25 220 SER A O 1
ATOM 1663 N N . PRO A 1 221 ? 8.989 -13.347 -21.206 1.00 50.84 221 PRO A N 1
ATOM 1664 C CA . PRO A 1 221 ? 8.913 -13.055 -19.783 1.00 50.84 221 PRO A CA 1
ATOM 1665 C C . PRO A 1 221 ? 7.728 -12.115 -19.590 1.00 50.84 221 PRO A C 1
ATOM 1667 O O . PRO A 1 221 ? 7.794 -10.929 -19.918 1.00 50.84 221 PRO A O 1
ATOM 1670 N N . MET A 1 222 ? 6.607 -12.691 -19.167 1.00 61.75 222 MET A N 1
ATOM 1671 C CA . MET A 1 222 ? 5.399 -11.953 -18.856 1.00 61.75 222 MET A CA 1
ATOM 1672 C C . MET A 1 222 ? 5.777 -10.970 -17.750 1.00 61.75 222 MET A C 1
ATOM 1674 O O . MET A 1 222 ? 6.754 -11.187 -17.023 1.00 61.75 222 MET A O 1
ATOM 1678 N N . GLY A 1 223 ? 5.068 -9.847 -17.658 1.00 74.19 223 GLY A N 1
ATOM 1679 C CA . GLY A 1 223 ? 5.256 -8.955 -16.519 1.00 74.19 223 GLY A CA 1
ATOM 1680 C C . GLY A 1 223 ? 5.239 -9.741 -15.209 1.00 74.19 223 GLY A C 1
ATOM 1681 O O . GLY A 1 223 ? 4.582 -10.766 -15.113 1.00 74.19 223 GLY A O 1
ATOM 1682 N N . GLU A 1 224 ? 5.946 -9.276 -14.190 1.00 85.75 224 GLU A N 1
ATOM 1683 C CA . GLU A 1 224 ? 5.777 -9.821 -12.835 1.00 85.75 224 GLU A CA 1
ATOM 1684 C C . GLU A 1 224 ? 4.558 -9.186 -12.140 1.00 85.75 224 GLU A C 1
ATOM 1686 O O . GLU A 1 224 ? 4.169 -9.585 -11.042 1.00 85.75 224 GLU A O 1
ATOM 1691 N N . GLY A 1 225 ? 3.958 -8.178 -12.776 1.00 90.25 225 GLY A N 1
ATOM 1692 C CA . GLY A 1 225 ? 2.802 -7.447 -12.290 1.00 90.25 225 GLY A CA 1
ATOM 1693 C C . GLY A 1 225 ? 2.329 -6.377 -13.259 1.00 90.25 225 GLY A C 1
ATOM 1694 O O . GLY A 1 225 ? 2.925 -6.159 -14.320 1.00 90.25 225 GLY A O 1
ATOM 1695 N N . ILE A 1 226 ? 1.281 -5.671 -12.853 1.00 91.56 226 ILE A N 1
ATOM 1696 C CA . ILE A 1 226 ? 0.681 -4.578 -13.610 1.00 91.56 226 ILE A CA 1
ATOM 1697 C C . ILE A 1 226 ? 0.085 -3.539 -12.655 1.00 91.56 226 ILE A C 1
ATOM 1699 O O . ILE A 1 226 ? -0.254 -3.841 -11.513 1.00 91.56 226 ILE A O 1
ATOM 1703 N N . PHE A 1 227 ? -0.018 -2.291 -13.112 1.00 93.00 227 PHE A N 1
ATOM 1704 C CA . PHE A 1 227 ? -0.646 -1.193 -12.370 1.00 93.00 227 PHE A CA 1
ATOM 1705 C C . PHE A 1 227 ? -0.098 -1.001 -10.946 1.00 93.00 227 PHE A C 1
ATOM 1707 O O . PHE A 1 227 ? -0.829 -0.618 -10.041 1.00 93.00 227 PHE A O 1
ATOM 1714 N N . GLY A 1 228 ? 1.206 -1.199 -10.749 1.00 92.38 228 GLY A N 1
ATOM 1715 C CA . GLY A 1 228 ? 1.885 -0.876 -9.488 1.00 92.38 228 GLY A CA 1
ATOM 1716 C C . GLY A 1 228 ? 1.964 -2.007 -8.458 1.00 92.38 228 GLY A C 1
ATOM 1717 O O . GLY A 1 228 ? 2.633 -1.809 -7.448 1.00 92.38 228 GLY A O 1
ATOM 1718 N N . ALA A 1 229 ? 1.382 -3.183 -8.721 1.00 94.94 229 ALA A N 1
ATOM 1719 C CA . ALA A 1 229 ? 1.523 -4.374 -7.878 1.00 94.94 229 ALA A CA 1
ATOM 1720 C C . ALA A 1 229 ? 1.989 -5.597 -8.680 1.00 94.94 229 ALA A C 1
ATOM 1722 O O . ALA A 1 229 ? 1.686 -5.725 -9.868 1.00 94.94 229 ALA A O 1
ATOM 1723 N N . SER A 1 230 ? 2.721 -6.506 -8.029 1.00 93.12 230 SER A N 1
ATOM 1724 C CA . SER A 1 230 ? 2.989 -7.844 -8.562 1.00 93.12 230 SER A CA 1
ATOM 1725 C C . SER A 1 230 ? 1.685 -8.639 -8.653 1.00 93.12 230 SER A C 1
ATOM 1727 O O . SER A 1 230 ? 0.760 -8.404 -7.872 1.00 93.12 230 SER A O 1
ATOM 1729 N N . TYR A 1 231 ? 1.601 -9.606 -9.571 1.00 92.31 231 TYR A N 1
ATOM 1730 C CA . TYR A 1 231 ? 0.420 -10.478 -9.662 1.00 92.31 231 TYR A CA 1
ATOM 1731 C C . TYR A 1 231 ? 0.177 -11.231 -8.348 1.00 92.31 231 TYR A C 1
ATOM 1733 O O . TYR A 1 231 ? -0.954 -11.351 -7.883 1.00 92.31 231 TYR A O 1
ATOM 1741 N N . ALA A 1 232 ? 1.257 -11.614 -7.662 1.00 90.06 232 ALA A N 1
ATOM 1742 C CA . ALA A 1 232 ? 1.193 -12.224 -6.340 1.00 90.06 232 ALA A CA 1
ATOM 1743 C C . ALA A 1 232 ? 0.624 -11.281 -5.259 1.00 90.06 232 ALA A C 1
ATOM 1745 O O . ALA A 1 232 ? -0.153 -11.727 -4.413 1.00 90.06 232 ALA A O 1
ATOM 1746 N N . ALA A 1 233 ? 0.991 -9.995 -5.267 1.00 92.50 233 ALA A N 1
ATOM 1747 C CA . ALA A 1 233 ? 0.463 -9.013 -4.318 1.00 92.50 233 ALA A CA 1
ATOM 1748 C C . ALA A 1 233 ? -1.005 -8.659 -4.612 1.00 92.50 233 ALA A C 1
ATOM 1750 O O . ALA A 1 233 ? -1.821 -8.622 -3.692 1.00 92.50 233 ALA A O 1
ATOM 1751 N N . ALA A 1 234 ? -1.359 -8.455 -5.885 1.00 94.12 234 ALA A N 1
ATOM 1752 C CA . ALA A 1 234 ? -2.730 -8.164 -6.308 1.00 94.12 234 ALA A CA 1
ATOM 1753 C C . ALA A 1 234 ? -3.678 -9.357 -6.087 1.00 94.12 234 ALA A C 1
ATOM 1755 O O . ALA A 1 234 ? -4.842 -9.175 -5.722 1.00 94.12 234 ALA A O 1
ATOM 1756 N N . GLY A 1 235 ? -3.168 -10.582 -6.240 1.00 92.88 235 GLY A N 1
ATOM 1757 C CA . GLY A 1 235 ? -3.941 -11.813 -6.111 1.00 92.88 235 GLY A CA 1
ATOM 1758 C C . GLY A 1 235 ? -4.610 -12.007 -4.748 1.00 92.88 235 GLY A C 1
ATOM 1759 O O . GLY A 1 235 ? -5.678 -12.613 -4.679 1.00 92.88 235 GLY A O 1
ATOM 1760 N N . GLY A 1 236 ? -4.045 -11.451 -3.669 1.00 92.25 236 GLY A N 1
ATOM 1761 C CA . GLY A 1 236 ? -4.684 -11.462 -2.346 1.00 92.25 236 GLY A CA 1
ATOM 1762 C C . GLY A 1 236 ? -6.015 -10.700 -2.327 1.00 92.25 236 GLY A C 1
ATOM 1763 O O . GLY A 1 236 ? -7.000 -11.185 -1.772 1.00 92.25 236 GLY A O 1
ATOM 1764 N N . ILE A 1 237 ? -6.075 -9.550 -3.008 1.00 95.38 237 ILE A N 1
ATOM 1765 C CA . ILE A 1 237 ? -7.304 -8.757 -3.144 1.00 95.38 237 ILE A CA 1
ATOM 1766 C C . ILE A 1 237 ? -8.295 -9.469 -4.068 1.00 95.38 237 ILE A C 1
ATOM 1768 O O . ILE A 1 237 ? -9.455 -9.648 -3.700 1.00 95.38 237 ILE A O 1
ATOM 1772 N N . TYR A 1 238 ? -7.850 -9.941 -5.237 1.00 95.12 238 TYR A N 1
ATOM 1773 C CA . TYR A 1 238 ? -8.727 -10.645 -6.182 1.00 95.12 238 TYR A CA 1
ATOM 1774 C C . TYR A 1 238 ? -9.360 -11.899 -5.573 1.00 95.12 238 TYR A C 1
ATOM 1776 O O . TYR A 1 238 ? -10.560 -12.136 -5.740 1.00 95.12 238 TYR A O 1
ATOM 1784 N N . LYS A 1 239 ? -8.594 -12.658 -4.783 1.00 93.31 239 LYS A N 1
ATOM 1785 C CA . LYS A 1 239 ? -9.111 -13.791 -4.015 1.00 93.31 239 LYS A CA 1
ATOM 1786 C C . LYS A 1 239 ? -10.252 -13.373 -3.079 1.00 93.31 239 LYS A C 1
ATOM 1788 O O . LYS A 1 239 ? -11.294 -14.025 -3.090 1.00 93.31 239 LYS A O 1
ATOM 1793 N N . ASN A 1 240 ? -10.085 -12.296 -2.310 1.00 93.19 240 ASN A N 1
ATOM 1794 C CA . ASN A 1 240 ? -11.107 -11.819 -1.368 1.00 93.19 240 ASN A CA 1
ATOM 1795 C C . ASN A 1 240 ? -12.354 -11.269 -2.075 1.00 93.19 240 ASN A C 1
ATOM 1797 O O . ASN A 1 240 ? -13.477 -11.507 -1.627 1.00 93.19 240 ASN A O 1
ATOM 1801 N N . LEU A 1 241 ? -12.180 -10.631 -3.239 1.00 93.75 241 LEU A N 1
ATOM 1802 C CA . LEU A 1 241 ? -13.297 -10.210 -4.089 1.00 93.75 241 LEU A CA 1
ATOM 1803 C C . LEU A 1 241 ? -14.126 -11.393 -4.611 1.00 93.75 241 LEU A C 1
ATOM 1805 O O . LEU A 1 241 ? -15.295 -11.200 -4.946 1.00 93.75 241 LEU A O 1
ATOM 1809 N N . GLY A 1 242 ? -13.559 -12.603 -4.623 1.00 92.50 242 GLY A N 1
ATOM 1810 C CA . GLY A 1 242 ? -14.232 -13.838 -5.022 1.00 92.50 242 GLY A CA 1
ATOM 1811 C C . GLY A 1 242 ? -13.829 -14.351 -6.402 1.00 92.50 242 GLY A C 1
ATOM 1812 O O . GLY A 1 242 ? -14.541 -15.182 -6.962 1.00 92.50 242 GLY A O 1
ATOM 1813 N N . TYR A 1 243 ? -12.714 -13.873 -6.963 1.00 94.06 243 TYR A N 1
ATOM 1814 C CA . TYR A 1 243 ? -12.209 -14.358 -8.247 1.00 94.06 243 TYR A CA 1
ATOM 1815 C C . TYR A 1 243 ? -12.012 -15.879 -8.223 1.00 94.06 243 TYR A C 1
ATOM 1817 O O . TYR A 1 243 ? -11.759 -16.495 -7.182 1.00 94.06 243 TYR A O 1
ATOM 1825 N N . GLN A 1 244 ? -12.097 -16.500 -9.395 1.00 94.06 244 GLN A N 1
ATOM 1826 C CA . GLN A 1 244 ? -11.644 -17.873 -9.574 1.00 94.06 244 GLN A CA 1
ATOM 1827 C C . GLN A 1 244 ? -10.117 -17.948 -9.430 1.00 94.06 244 GLN A C 1
ATOM 1829 O O . GLN A 1 244 ? -9.443 -16.958 -9.708 1.00 94.06 244 GLN A O 1
ATOM 1834 N N . PRO A 1 245 ? -9.552 -19.105 -9.030 1.00 92.50 245 PRO A N 1
ATOM 1835 C CA . PRO A 1 245 ? -8.102 -19.279 -8.909 1.00 92.50 245 PRO A CA 1
ATOM 1836 C C . PRO A 1 245 ? -7.302 -18.867 -10.145 1.00 92.50 245 PRO A C 1
ATOM 1838 O O . PRO A 1 245 ? -6.202 -18.360 -9.997 1.00 92.50 245 PRO A O 1
ATOM 1841 N N . THR A 1 246 ? -7.887 -19.030 -11.330 1.00 91.62 246 THR A N 1
ATOM 1842 C CA . THR A 1 246 ? -7.333 -18.623 -12.627 1.00 91.62 246 THR A CA 1
ATOM 1843 C C . THR A 1 246 ? -7.150 -17.113 -12.786 1.00 91.62 246 THR A C 1
ATOM 1845 O O . THR A 1 246 ? -6.424 -16.676 -13.652 1.00 91.62 246 THR A O 1
ATOM 1848 N N . GLY A 1 247 ? -7.806 -16.282 -11.972 1.00 89.56 247 GLY A N 1
ATOM 1849 C CA . GLY A 1 247 ? -7.606 -14.829 -12.001 1.00 89.56 247 GLY A CA 1
ATOM 1850 C C . GLY A 1 247 ? -6.655 -14.298 -10.936 1.00 89.56 247 GLY A C 1
ATOM 1851 O O . GLY A 1 247 ? -6.741 -13.116 -10.612 1.00 89.56 247 GLY A O 1
ATOM 1852 N N . TYR A 1 248 ? -5.867 -15.162 -10.294 1.00 91.69 248 TYR A N 1
ATOM 1853 C CA . TYR A 1 248 ? -4.825 -14.764 -9.341 1.00 91.69 248 TYR A CA 1
ATOM 1854 C C . TYR A 1 248 ? -3.706 -15.812 -9.185 1.00 91.69 248 TYR A C 1
ATOM 1856 O O . TYR A 1 248 ? -3.038 -15.858 -8.143 1.00 91.69 248 TYR A O 1
ATOM 1864 N N . ASP A 1 249 ? -3.516 -16.701 -10.162 1.00 89.50 249 ASP A N 1
ATOM 1865 C CA . ASP A 1 249 ? -2.486 -17.745 -10.102 1.00 89.50 249 ASP A CA 1
ATOM 1866 C C . ASP A 1 249 ? -1.141 -17.301 -10.704 1.00 89.50 249 ASP A C 1
ATOM 1868 O O . ASP A 1 249 ? -0.144 -18.023 -10.580 1.00 89.50 249 ASP A O 1
ATOM 1872 N N . GLY A 1 250 ? -1.084 -16.099 -11.286 1.00 86.62 250 GLY A N 1
ATOM 1873 C CA . GLY A 1 250 ? 0.107 -15.529 -11.904 1.00 86.62 250 GLY A CA 1
ATOM 1874 C C . GLY A 1 250 ? 0.447 -16.141 -13.263 1.00 86.62 250 GLY A C 1
ATOM 1875 O O . GLY A 1 250 ? 1.580 -15.981 -13.724 1.00 86.62 250 GLY A O 1
ATOM 1876 N N . THR A 1 251 ? -0.489 -16.856 -13.890 1.00 87.75 251 THR A N 1
ATOM 1877 C CA . THR A 1 251 ? -0.323 -17.512 -15.190 1.00 87.75 251 THR A CA 1
ATOM 1878 C C . THR A 1 251 ? -1.343 -16.979 -16.189 1.00 87.75 251 THR A C 1
ATOM 1880 O O . THR A 1 251 ? -2.509 -16.845 -15.871 1.00 87.75 251 THR A O 1
ATOM 1883 N N . ASP A 1 252 ? -0.924 -16.756 -17.433 1.00 86.75 252 ASP A N 1
ATOM 1884 C CA . ASP A 1 252 ? -1.853 -16.532 -18.550 1.00 86.75 252 ASP A CA 1
ATOM 1885 C C . ASP A 1 252 ? -2.505 -17.867 -18.934 1.00 86.75 252 ASP A C 1
ATOM 1887 O O . ASP A 1 252 ? -1.911 -18.711 -19.618 1.00 86.75 252 ASP A O 1
ATOM 1891 N N . ASN A 1 253 ? -3.705 -18.110 -18.414 1.00 86.38 253 ASN A N 1
ATOM 1892 C CA . ASN A 1 253 ? -4.429 -19.357 -18.611 1.00 86.38 253 ASN A CA 1
ATOM 1893 C C . ASN A 1 253 ? -5.069 -19.452 -20.004 1.00 86.38 253 ASN A C 1
ATOM 1895 O O . ASN A 1 253 ? -5.366 -20.563 -20.461 1.00 86.38 253 ASN A O 1
ATOM 1899 N N . ASN A 1 254 ? -5.313 -18.324 -20.674 1.00 84.25 254 ASN A N 1
ATOM 1900 C CA . ASN A 1 254 ? -6.022 -18.286 -21.955 1.00 84.25 254 ASN A CA 1
ATOM 1901 C C . ASN A 1 254 ? -5.126 -17.972 -23.176 1.00 84.25 254 ASN A C 1
ATOM 1903 O O . ASN A 1 254 ? -5.578 -18.098 -24.320 1.00 84.25 254 ASN A O 1
ATOM 1907 N N . GLY A 1 255 ? -3.851 -17.656 -22.951 1.00 82.19 255 GLY A N 1
ATOM 1908 C CA . GLY A 1 255 ? -2.825 -17.413 -23.962 1.00 82.19 255 GLY A CA 1
ATOM 1909 C C . GLY A 1 255 ? -2.942 -16.063 -24.675 1.00 82.19 255 GLY A C 1
ATOM 1910 O O . GLY A 1 255 ? -2.453 -15.940 -25.806 1.00 82.19 255 GLY A O 1
ATOM 1911 N N . ASN A 1 256 ? -3.630 -15.075 -24.095 1.00 79.69 256 ASN A N 1
ATOM 1912 C CA . ASN A 1 256 ? -3.837 -13.763 -24.720 1.00 79.69 256 ASN A CA 1
ATOM 1913 C C . ASN A 1 256 ? -2.717 -12.746 -24.409 1.00 79.69 256 ASN A C 1
ATOM 1915 O O . ASN A 1 256 ? -2.731 -11.635 -24.954 1.00 79.69 256 ASN A O 1
ATOM 1919 N N . GLY A 1 257 ? -1.732 -13.125 -23.590 1.00 77.81 257 GLY A N 1
ATOM 1920 C CA . GLY A 1 257 ? -0.626 -12.278 -23.156 1.00 77.81 257 GLY A CA 1
ATOM 1921 C C . GLY A 1 257 ? -0.979 -11.318 -22.016 1.00 77.81 257 GLY A C 1
ATOM 1922 O O . GLY A 1 257 ? -0.217 -10.390 -21.752 1.00 77.81 257 GLY A O 1
ATOM 1923 N N . LEU A 1 258 ? -2.121 -11.490 -21.366 1.00 84.00 258 LEU A N 1
ATOM 1924 C CA . LEU A 1 258 ? -2.487 -10.860 -20.105 1.00 84.00 258 LEU A CA 1
ATOM 1925 C C . LEU A 1 258 ? -2.493 -11.955 -19.039 1.00 84.00 258 LEU A C 1
ATOM 1927 O O . LEU A 1 258 ? -2.647 -13.128 -19.345 1.00 84.00 258 LEU A O 1
ATOM 1931 N N . VAL A 1 259 ? -2.179 -11.571 -17.811 1.00 87.62 259 VAL A N 1
ATOM 1932 C CA . VAL A 1 259 ? -2.099 -12.506 -16.687 1.00 87.62 259 VAL A CA 1
ATOM 1933 C C . VAL A 1 259 ? -3.097 -12.046 -15.650 1.00 87.62 259 VAL A C 1
ATOM 1935 O O . VAL A 1 259 ? -3.095 -10.855 -15.309 1.00 87.62 259 VAL A O 1
ATOM 1938 N N . ASP A 1 260 ? -3.896 -12.972 -15.130 1.00 88.31 260 ASP A N 1
ATOM 1939 C CA . ASP A 1 260 ? -4.842 -12.717 -14.049 1.00 88.31 260 ASP A CA 1
ATOM 1940 C C . ASP A 1 260 ? -5.824 -11.571 -14.380 1.00 88.31 260 ASP A C 1
ATOM 1942 O O . ASP A 1 260 ? -6.253 -10.812 -13.502 1.00 88.31 260 ASP A O 1
ATOM 1946 N N . GLU A 1 261 ? -6.166 -11.366 -15.657 1.00 92.06 261 GLU A N 1
ATOM 1947 C CA . GLU A 1 261 ? -7.147 -10.351 -16.020 1.00 92.06 261 GLU A CA 1
ATOM 1948 C C . GLU A 1 261 ? -8.575 -10.791 -15.672 1.00 92.06 261 GLU A C 1
ATOM 1950 O O . GLU A 1 261 ? -8.881 -11.956 -15.414 1.00 92.06 261 GLU A O 1
ATOM 1955 N N . TRP A 1 262 ? -9.498 -9.831 -15.720 1.00 93.25 262 TRP A N 1
ATOM 1956 C CA . TRP A 1 262 ? -10.918 -10.005 -15.429 1.00 93.25 262 TRP A CA 1
ATOM 1957 C C . TRP A 1 262 ? -11.504 -11.272 -16.054 1.00 93.25 262 TRP A C 1
ATOM 1959 O O . TRP A 1 262 ? -12.206 -12.006 -15.367 1.00 93.25 262 TRP A O 1
ATOM 1969 N N . ALA A 1 263 ? -11.210 -11.535 -17.332 1.00 91.81 263 ALA A N 1
ATOM 1970 C CA . ALA A 1 263 ? -11.729 -12.689 -18.061 1.00 91.81 263 ALA A CA 1
ATOM 1971 C C . ALA A 1 263 ? -11.317 -14.031 -17.429 1.00 91.81 263 ALA A C 1
ATOM 1973 O O . ALA A 1 263 ? -12.142 -14.941 -17.363 1.00 91.81 263 ALA A O 1
ATOM 1974 N N . GLU A 1 264 ? -10.092 -14.144 -16.915 1.00 91.44 264 GLU A N 1
ATOM 1975 C CA . GLU A 1 264 ? -9.606 -15.340 -16.215 1.00 91.44 264 GLU A CA 1
ATOM 1976 C C . GLU A 1 264 ? -10.192 -15.438 -14.807 1.00 91.44 264 GLU A C 1
ATOM 1978 O O . GLU A 1 264 ? -10.561 -16.522 -14.354 1.00 91.44 264 GLU A O 1
ATOM 1983 N N . GLY A 1 265 ? -10.367 -14.293 -14.146 1.00 91.94 265 GLY A N 1
ATOM 1984 C CA . GLY A 1 265 ? -10.971 -14.197 -12.820 1.00 91.94 265 GLY A CA 1
ATOM 1985 C C . GLY A 1 265 ? -12.446 -14.556 -12.750 1.00 91.94 265 GLY A C 1
ATOM 1986 O O . GLY A 1 265 ? -12.878 -15.161 -11.768 1.00 91.94 265 GLY A O 1
ATOM 1987 N N . ILE A 1 266 ? -13.228 -14.216 -13.777 1.00 94.06 266 ILE A N 1
ATOM 1988 C CA . ILE A 1 266 ? -14.648 -14.591 -13.842 1.00 94.06 266 ILE A CA 1
ATOM 1989 C C . ILE A 1 266 ? -14.877 -15.928 -14.558 1.00 94.06 266 ILE A C 1
ATOM 1991 O O . ILE A 1 266 ? -15.894 -16.584 -14.313 1.00 94.06 266 ILE A O 1
ATOM 1995 N N . GLY A 1 267 ? -13.967 -16.330 -15.451 1.00 90.06 267 GLY A N 1
ATOM 1996 C CA . GLY A 1 267 ? -14.097 -17.524 -16.282 1.00 90.06 267 GLY A CA 1
ATOM 1997 C C . GLY A 1 267 ? -15.406 -17.541 -17.084 1.00 90.06 267 GLY A C 1
ATOM 1998 O O . GLY A 1 267 ? -15.777 -16.570 -17.740 1.00 90.06 267 GLY A O 1
ATOM 1999 N N . ASN A 1 268 ? -16.154 -18.645 -16.993 1.00 90.06 268 ASN A N 1
ATOM 2000 C CA . ASN A 1 268 ? -17.473 -18.801 -17.630 1.00 90.06 268 ASN A CA 1
ATOM 2001 C C . ASN A 1 268 ? -18.626 -18.101 -16.872 1.00 90.06 268 ASN A C 1
ATOM 2003 O O . ASN A 1 268 ? -19.789 -18.435 -17.102 1.00 90.06 268 ASN A O 1
ATOM 2007 N N . ASP A 1 269 ? -18.310 -17.180 -15.957 1.00 92.38 269 ASP A N 1
ATOM 2008 C CA . ASP A 1 269 ? -19.245 -16.417 -15.119 1.00 92.38 269 ASP A CA 1
ATOM 2009 C C . ASP A 1 269 ? -20.310 -17.307 -14.439 1.00 92.38 269 ASP A C 1
ATOM 2011 O O . ASP A 1 269 ? -21.504 -17.284 -14.792 1.00 92.38 269 ASP A O 1
ATOM 2015 N N . PRO A 1 270 ? -19.879 -18.177 -13.503 1.00 93.69 270 PRO A N 1
ATOM 2016 C CA . PRO A 1 270 ? -20.781 -19.103 -12.837 1.00 93.69 270 PRO A CA 1
ATOM 2017 C C . PRO A 1 270 ? -21.793 -18.361 -11.961 1.00 93.69 270 PRO A C 1
ATOM 2019 O O . PRO A 1 270 ? -21.564 -17.236 -11.510 1.00 93.69 270 PRO A O 1
ATOM 2022 N N . ASP A 1 271 ? -22.905 -19.036 -11.685 1.00 92.81 271 ASP A N 1
ATOM 2023 C CA . ASP A 1 271 ? -23.794 -18.627 -10.604 1.00 92.81 271 ASP A CA 1
ATOM 2024 C C . ASP A 1 271 ? -23.125 -18.990 -9.270 1.00 92.81 271 ASP A C 1
ATOM 2026 O O . ASP A 1 271 ? -22.731 -20.139 -9.056 1.00 92.81 271 ASP A O 1
ATOM 2030 N N . VAL A 1 272 ? -22.974 -18.005 -8.390 1.00 91.50 272 VAL A N 1
ATOM 2031 C CA . VAL A 1 272 ? -22.410 -18.146 -7.042 1.00 91.50 272 VAL A CA 1
ATOM 2032 C C . VAL A 1 272 ? -23.463 -17.767 -6.009 1.00 91.50 272 VAL A C 1
ATOM 2034 O O . VAL A 1 272 ? -24.364 -16.980 -6.299 1.00 91.50 272 VAL A O 1
ATOM 2037 N N . GLU A 1 273 ? -23.380 -18.339 -4.810 1.00 90.12 273 GLU A N 1
ATOM 2038 C CA . GLU A 1 273 ? -24.188 -17.880 -3.677 1.00 90.12 273 GLU A CA 1
ATOM 2039 C C . GLU A 1 273 ? -23.862 -16.411 -3.383 1.00 90.12 273 GLU A C 1
ATOM 2041 O O . GLU A 1 273 ? -22.701 -16.021 -3.481 1.00 90.12 273 GLU A O 1
ATOM 2046 N N . ASP A 1 274 ? -24.869 -15.597 -3.065 1.00 87.31 274 ASP A N 1
ATOM 2047 C CA . ASP A 1 274 ? -24.678 -14.215 -2.626 1.00 87.31 274 ASP A CA 1
ATOM 2048 C C . ASP A 1 274 ? -24.357 -14.190 -1.116 1.00 87.31 274 ASP A C 1
ATOM 2050 O O . ASP A 1 274 ? -25.290 -14.263 -0.304 1.00 87.31 274 ASP A O 1
ATOM 2054 N N . PRO A 1 275 ? -23.071 -14.089 -0.709 1.00 83.56 275 PRO A N 1
ATOM 2055 C CA . PRO A 1 275 ? -22.703 -14.065 0.706 1.00 83.56 275 PRO A CA 1
ATOM 2056 C C . PRO A 1 275 ? -23.214 -12.808 1.419 1.00 83.56 275 PRO A C 1
ATOM 2058 O O . PRO A 1 275 ? -23.388 -12.827 2.637 1.00 83.56 275 PRO A O 1
ATOM 2061 N N . ASP A 1 276 ? -23.492 -11.738 0.671 1.00 80.31 276 ASP A N 1
ATOM 2062 C CA . ASP A 1 276 ? -23.901 -10.446 1.218 1.00 80.31 276 ASP A CA 1
ATOM 2063 C C . ASP A 1 276 ? -25.434 -10.391 1.439 1.00 80.31 276 ASP A C 1
ATOM 2065 O O . ASP A 1 276 ? -25.946 -9.477 2.088 1.00 80.31 276 ASP A O 1
ATOM 2069 N N . ASN A 1 277 ? -26.192 -11.374 0.927 1.00 81.56 277 ASN A N 1
ATOM 2070 C CA . ASN A 1 277 ? -27.645 -11.489 1.093 1.00 81.56 277 ASN A CA 1
ATOM 2071 C C . ASN A 1 277 ? -28.084 -12.957 1.300 1.00 81.56 277 ASN A C 1
ATOM 2073 O O . ASN A 1 277 ? -28.578 -13.597 0.363 1.00 81.56 277 ASN A O 1
ATOM 2077 N N . PRO A 1 278 ? -27.919 -13.520 2.513 1.00 77.19 278 PRO A N 1
ATOM 2078 C CA . PRO A 1 278 ? -28.241 -14.920 2.787 1.00 77.19 278 PRO A CA 1
ATOM 2079 C C . PRO A 1 278 ? -29.761 -15.184 2.737 1.00 77.19 278 PRO A C 1
ATOM 2081 O O . PRO A 1 278 ? -30.529 -14.640 3.533 1.00 77.19 278 PRO A O 1
ATOM 2084 N N . GLY A 1 279 ? -30.214 -16.050 1.818 1.00 77.06 279 GLY A N 1
ATOM 2085 C CA . GLY A 1 279 ? -31.632 -16.406 1.639 1.00 77.06 279 GLY A CA 1
ATOM 2086 C C . GLY A 1 279 ? -31.876 -17.559 0.649 1.00 77.06 279 GLY A C 1
ATOM 2087 O O . GLY A 1 279 ? -30.988 -17.952 -0.097 1.00 77.06 279 GLY A O 1
ATOM 2088 N N . ILE A 1 280 ? -33.088 -18.134 0.628 1.00 60.19 280 ILE A N 1
ATOM 2089 C CA . ILE A 1 280 ? -33.419 -19.268 -0.261 1.00 60.19 280 ILE A CA 1
ATOM 2090 C C . ILE A 1 280 ? -33.516 -18.769 -1.720 1.00 60.19 280 ILE A C 1
ATOM 2092 O O . ILE A 1 280 ? -34.412 -17.987 -2.032 1.00 60.19 280 ILE A O 1
ATOM 2096 N N . ASN A 1 281 ? -32.638 -19.275 -2.602 1.00 69.50 281 ASN A N 1
ATOM 2097 C CA . ASN A 1 281 ? -32.453 -18.907 -4.024 1.00 69.50 281 ASN A CA 1
ATOM 2098 C C . ASN A 1 281 ? -31.748 -17.555 -4.279 1.00 69.50 281 ASN A C 1
ATOM 2100 O O . ASN A 1 281 ? -32.177 -16.779 -5.130 1.00 69.50 281 ASN A O 1
ATOM 2104 N N . ASN A 1 282 ? -30.661 -17.275 -3.560 1.00 84.75 282 ASN A N 1
ATOM 2105 C CA . ASN A 1 282 ? -29.866 -16.045 -3.660 1.00 84.75 282 ASN A CA 1
ATOM 2106 C C . ASN A 1 282 ? -28.641 -16.162 -4.595 1.00 84.75 282 ASN A C 1
ATOM 2108 O O . ASN A 1 282 ? -27.608 -15.562 -4.322 1.00 84.75 282 ASN A O 1
ATOM 2112 N N . THR A 1 283 ? -28.700 -16.943 -5.677 1.00 88.88 283 THR A N 1
ATOM 2113 C CA . THR A 1 283 ? -27.552 -17.030 -6.593 1.00 88.88 283 THR A CA 1
ATOM 2114 C C . THR A 1 283 ? -27.457 -15.799 -7.488 1.00 88.88 283 THR A C 1
ATOM 2116 O O . THR A 1 283 ? -28.461 -15.365 -8.057 1.00 88.88 283 THR A O 1
ATOM 2119 N N . ILE A 1 284 ? -26.247 -15.288 -7.678 1.00 91.94 284 ILE A N 1
ATOM 2120 C CA . ILE A 1 284 ? -25.927 -14.165 -8.563 1.00 91.94 284 ILE A CA 1
ATOM 2121 C C . ILE A 1 284 ? -24.770 -14.544 -9.481 1.00 91.94 284 ILE A C 1
ATOM 2123 O O . ILE A 1 284 ? -24.019 -15.474 -9.192 1.00 91.94 284 ILE A O 1
ATOM 2127 N N . LYS A 1 285 ? -24.596 -13.822 -10.590 1.00 94.38 285 LYS A N 1
ATOM 2128 C CA . LYS A 1 285 ? -23.397 -14.003 -11.412 1.00 94.38 285 LYS A CA 1
ATOM 2129 C C . LYS A 1 285 ? -22.164 -13.533 -10.657 1.00 94.38 285 LYS A C 1
ATOM 2131 O O . LYS A 1 285 ? -22.202 -12.479 -10.020 1.00 94.38 285 LYS A O 1
ATOM 2136 N N . LEU A 1 286 ? -21.063 -14.272 -10.765 1.00 93.94 286 LEU A N 1
ATOM 2137 C CA . LEU A 1 286 ? -19.800 -13.890 -10.137 1.00 93.94 286 LEU A CA 1
ATOM 2138 C C . LEU A 1 286 ? -19.358 -12.484 -10.573 1.00 93.94 286 LEU A C 1
ATOM 2140 O O . LEU A 1 286 ? -18.972 -11.657 -9.748 1.00 93.94 286 LEU A O 1
ATOM 2144 N N . SER A 1 287 ? -19.512 -12.168 -11.859 1.00 93.12 287 SER A N 1
ATOM 2145 C CA . SER A 1 287 ? -19.237 -10.834 -12.394 1.00 93.12 287 SER A CA 1
ATOM 2146 C C . SER A 1 287 ? -20.091 -9.737 -11.740 1.00 93.12 287 SER A C 1
ATOM 2148 O O . SER A 1 287 ? -19.615 -8.617 -11.544 1.00 93.12 287 SER A O 1
ATOM 2150 N N . GLN A 1 288 ? -21.340 -10.042 -11.373 1.00 92.69 288 GLN A N 1
ATOM 2151 C CA . GLN A 1 288 ? -22.244 -9.116 -10.687 1.00 92.69 288 GLN A CA 1
ATOM 2152 C C . GLN A 1 288 ? -21.860 -8.937 -9.218 1.00 92.69 288 GLN A C 1
ATOM 2154 O O . GLN A 1 288 ? -21.867 -7.801 -8.743 1.00 92.69 288 GLN A O 1
ATOM 2159 N N . LEU A 1 289 ? -21.484 -10.020 -8.526 1.00 92.75 289 LEU A N 1
ATOM 2160 C CA . LEU A 1 289 ? -20.967 -9.964 -7.156 1.00 92.75 289 LEU A CA 1
ATOM 2161 C C . LEU A 1 289 ? -19.750 -9.040 -7.080 1.00 92.75 289 LEU A C 1
ATOM 2163 O O . LEU A 1 289 ? -19.756 -8.066 -6.330 1.00 92.75 289 LEU A O 1
ATOM 2167 N N . ILE A 1 290 ? -18.744 -9.295 -7.921 1.00 94.00 290 ILE A N 1
ATOM 2168 C CA . ILE A 1 290 ? -17.499 -8.522 -7.932 1.00 94.00 290 ILE A CA 1
ATOM 2169 C C . ILE A 1 290 ? -17.777 -7.055 -8.284 1.00 94.00 290 ILE A C 1
ATOM 2171 O O . ILE A 1 290 ? -17.265 -6.157 -7.626 1.00 94.00 290 ILE A O 1
ATOM 2175 N N . ARG A 1 291 ? -18.623 -6.771 -9.285 1.00 92.56 291 ARG A N 1
ATOM 2176 C CA . ARG A 1 291 ? -18.974 -5.380 -9.634 1.00 92.56 291 ARG A CA 1
ATOM 2177 C C . ARG A 1 291 ? -19.708 -4.653 -8.511 1.00 92.56 291 ARG A C 1
ATOM 2179 O O . ARG A 1 291 ? -19.483 -3.459 -8.338 1.00 92.56 291 ARG A O 1
ATOM 2186 N N . ARG A 1 292 ? -20.578 -5.342 -7.766 1.00 92.31 292 ARG A N 1
ATOM 2187 C CA . ARG A 1 292 ? -21.265 -4.765 -6.604 1.00 92.31 292 ARG A CA 1
ATOM 2188 C C . ARG A 1 292 ? -20.267 -4.418 -5.505 1.00 92.31 292 ARG A C 1
ATOM 2190 O O . ARG A 1 292 ? -20.291 -3.296 -5.020 1.00 92.31 292 ARG A O 1
ATOM 2197 N N . ARG A 1 293 ? -19.370 -5.350 -5.190 1.00 94.31 293 ARG A N 1
ATOM 2198 C CA . ARG A 1 293 ? -18.272 -5.173 -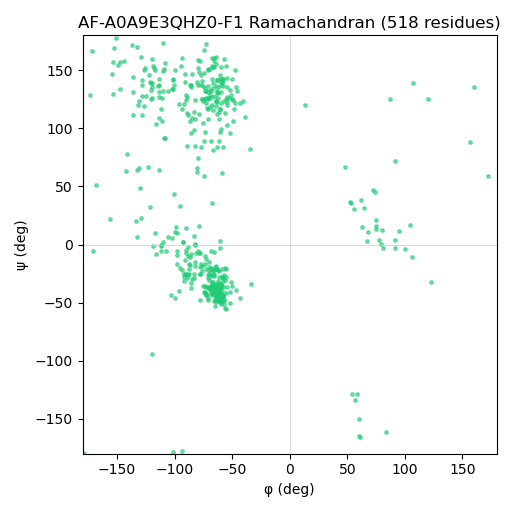4.235 1.00 94.31 293 ARG A CA 1
ATOM 2199 C C . ARG A 1 293 ? -17.396 -3.974 -4.590 1.00 94.31 293 ARG A C 1
ATOM 2201 O O . ARG A 1 293 ? -17.365 -2.998 -3.855 1.00 94.31 293 ARG A O 1
ATOM 2208 N N . LEU A 1 294 ? -16.856 -3.945 -5.808 1.00 93.38 294 LEU A N 1
ATOM 2209 C CA . LEU A 1 294 ? -16.083 -2.806 -6.319 1.00 93.38 294 LEU A CA 1
ATOM 2210 C C . LEU A 1 294 ? -16.864 -1.476 -6.320 1.00 93.38 294 LEU A C 1
ATOM 2212 O O . LEU A 1 294 ? -16.261 -0.410 -6.255 1.00 93.38 294 LEU A O 1
ATOM 2216 N N . GLY A 1 295 ? -18.195 -1.513 -6.431 1.00 91.75 295 GLY A N 1
ATOM 2217 C CA . GLY A 1 295 ? -19.047 -0.325 -6.338 1.00 91.75 295 GLY A CA 1
ATOM 2218 C C . GLY A 1 295 ? -19.280 0.171 -4.905 1.00 91.75 295 GLY A C 1
ATOM 2219 O O . GLY A 1 295 ? -19.560 1.358 -4.715 1.00 91.75 295 GLY A O 1
ATOM 2220 N N . ASN A 1 296 ? -19.171 -0.719 -3.917 1.00 93.19 296 ASN A N 1
ATOM 2221 C CA . ASN A 1 296 ? -19.272 -0.391 -2.497 1.00 93.19 296 ASN A CA 1
ATOM 2222 C C . ASN A 1 296 ? -17.948 0.127 -1.926 1.00 93.19 296 ASN A C 1
ATOM 2224 O O . ASN A 1 296 ? -18.009 0.982 -1.040 1.00 93.19 296 ASN A O 1
ATOM 2228 N N . HIS A 1 297 ? -16.824 -0.320 -2.498 1.00 93.50 297 HIS A N 1
ATOM 2229 C CA . HIS A 1 297 ? -15.464 0.019 -2.086 1.00 93.50 297 HIS A CA 1
ATOM 2230 C C . HIS A 1 297 ? -15.260 1.518 -1.829 1.00 93.50 297 HIS A C 1
ATOM 2232 O O . HIS A 1 297 ? -15.600 2.381 -2.657 1.00 93.50 297 HIS A O 1
ATOM 2238 N N . ARG A 1 298 ? -14.649 1.821 -0.686 1.00 93.00 298 ARG A N 1
ATOM 2239 C CA . ARG A 1 298 ? -14.301 3.160 -0.219 1.00 93.00 298 ARG A CA 1
ATOM 2240 C C . ARG A 1 298 ? -12.795 3.314 -0.165 1.00 93.00 298 ARG A C 1
ATOM 2242 O O . ARG A 1 298 ? -12.058 2.512 0.382 1.00 93.00 298 ARG A O 1
ATOM 2249 N N . HIS A 1 299 ? -12.292 4.451 -0.617 1.00 91.25 299 HIS A N 1
ATOM 2250 C CA . HIS A 1 299 ? -10.852 4.669 -0.594 1.00 91.25 299 HIS A CA 1
ATOM 2251 C C . HIS A 1 299 ? -10.273 4.793 0.826 1.00 91.25 299 HIS A C 1
ATOM 2253 O O . HIS A 1 299 ? -9.081 4.578 1.042 1.00 91.25 299 HIS A O 1
ATOM 2259 N N . LYS A 1 300 ? -11.111 5.131 1.814 1.00 90.88 300 LYS A N 1
ATOM 2260 C CA . LYS A 1 300 ? -10.709 5.201 3.226 1.00 90.88 300 LYS A CA 1
ATOM 2261 C C . LYS A 1 300 ? -10.238 3.838 3.768 1.00 90.88 300 LYS A C 1
ATOM 2263 O O . LYS A 1 300 ? -9.369 3.817 4.641 1.00 90.88 300 LYS A O 1
ATOM 2268 N N . THR A 1 301 ? -10.787 2.735 3.263 1.00 93.94 301 THR A N 1
ATOM 2269 C CA . THR A 1 301 ? -10.517 1.361 3.719 1.00 93.94 301 THR A CA 1
ATOM 2270 C C . THR A 1 301 ? -9.376 0.705 2.930 1.00 93.94 301 THR A C 1
ATOM 2272 O O . THR A 1 301 ? -8.617 -0.089 3.489 1.00 93.94 301 THR A O 1
ATOM 2275 N N . ALA A 1 302 ? -9.141 1.152 1.690 1.00 94.69 302 ALA A N 1
ATOM 2276 C CA . ALA A 1 302 ? -8.172 0.594 0.738 1.00 94.69 302 ALA A CA 1
ATOM 2277 C C . ALA A 1 302 ? -6.764 0.302 1.293 1.00 94.69 302 ALA A C 1
ATOM 2279 O O . ALA A 1 302 ? -6.143 -0.701 0.941 1.00 94.69 302 ALA A O 1
ATOM 2280 N N . ARG A 1 303 ? -6.218 1.170 2.158 1.00 94.56 303 ARG A N 1
ATOM 2281 C CA . ARG A 1 303 ? -4.889 0.953 2.771 1.00 94.56 303 ARG A CA 1
ATOM 2282 C C . ARG A 1 303 ? -4.894 -0.198 3.780 1.00 94.56 303 ARG A C 1
ATOM 2284 O O . ARG A 1 303 ? -3.912 -0.935 3.875 1.00 94.56 303 ARG A O 1
ATOM 2291 N N . SER A 1 304 ? -5.988 -0.351 4.522 1.00 96.06 304 SER A N 1
ATOM 2292 C CA . SER A 1 304 ? -6.159 -1.432 5.494 1.00 96.06 304 SER A CA 1
ATOM 2293 C C . SER A 1 304 ? -6.396 -2.772 4.805 1.00 96.06 304 SER A C 1
ATOM 2295 O O . SER A 1 304 ? -5.765 -3.770 5.154 1.00 96.06 304 SER A O 1
ATOM 2297 N N . GLU A 1 305 ? -7.242 -2.781 3.775 1.00 96.56 305 GLU A N 1
ATOM 2298 C CA . GLU A 1 305 ? -7.510 -3.955 2.935 1.00 96.56 305 GLU A CA 1
ATOM 2299 C C . GLU A 1 305 ? -6.234 -4.443 2.252 1.00 96.56 305 GLU A C 1
ATOM 2301 O O . GLU A 1 305 ? -5.945 -5.640 2.245 1.00 96.56 305 GLU A O 1
ATOM 2306 N N . MET A 1 306 ? -5.422 -3.517 1.726 1.00 95.75 306 MET A N 1
ATOM 2307 C CA . MET A 1 306 ? -4.139 -3.862 1.119 1.00 95.75 306 MET A CA 1
ATOM 2308 C C . MET A 1 306 ? -3.194 -4.496 2.143 1.00 95.75 306 MET A C 1
ATOM 2310 O O . MET A 1 306 ? -2.573 -5.521 1.859 1.00 95.75 306 MET A O 1
ATOM 2314 N N . LEU A 1 307 ? -3.113 -3.942 3.358 1.00 95.94 307 LEU A N 1
ATOM 2315 C CA . LEU A 1 307 ? -2.302 -4.521 4.429 1.00 95.94 307 LEU A CA 1
ATOM 2316 C C . LEU A 1 307 ? -2.787 -5.928 4.812 1.00 95.94 307 LEU A C 1
ATOM 2318 O O . LEU A 1 307 ? -1.967 -6.836 4.972 1.00 95.94 307 LEU A O 1
ATOM 2322 N N . TYR A 1 308 ? -4.103 -6.131 4.920 1.00 96.94 308 TYR A N 1
ATOM 2323 C CA . TYR A 1 308 ? -4.688 -7.448 5.166 1.00 96.94 308 TYR A CA 1
ATOM 2324 C C . TYR A 1 308 ? -4.339 -8.434 4.048 1.00 96.94 308 TYR A C 1
ATOM 2326 O O . TYR A 1 308 ? -3.836 -9.528 4.320 1.00 96.94 308 TYR A O 1
ATOM 2334 N N . ALA A 1 309 ? -4.539 -8.044 2.790 1.00 94.94 309 ALA A N 1
ATOM 2335 C CA . ALA A 1 309 ? -4.263 -8.902 1.646 1.00 94.94 309 ALA A CA 1
ATOM 2336 C C . ALA A 1 309 ? -2.785 -9.306 1.566 1.00 94.94 309 ALA A C 1
ATOM 2338 O O . ALA A 1 309 ? -2.476 -10.444 1.222 1.00 94.94 309 ALA A O 1
ATOM 2339 N N . LEU A 1 310 ? -1.865 -8.414 1.942 1.00 93.69 310 LEU A N 1
ATOM 2340 C CA . LEU A 1 310 ? -0.439 -8.727 1.997 1.00 93.69 310 LEU A CA 1
ATOM 2341 C C . LEU A 1 310 ? -0.095 -9.682 3.141 1.00 93.69 310 LEU A C 1
ATOM 2343 O O . LEU A 1 310 ? 0.674 -10.620 2.944 1.00 93.69 310 LEU A O 1
ATOM 2347 N N . LEU A 1 311 ? -0.609 -9.454 4.347 1.00 94.38 311 LEU A N 1
ATOM 2348 C CA . LEU A 1 311 ? -0.156 -10.210 5.516 1.00 94.38 311 LEU A CA 1
ATOM 2349 C C . LEU A 1 311 ? -0.894 -11.539 5.705 1.00 94.38 311 LEU A C 1
ATOM 2351 O O . LEU A 1 311 ? -0.276 -12.504 6.153 1.00 94.38 311 LEU A O 1
ATOM 2355 N N . VAL A 1 312 ? -2.175 -11.607 5.341 1.00 94.62 312 VAL A N 1
ATOM 2356 C CA . VAL A 1 312 ? -3.030 -12.787 5.548 1.00 94.62 312 VAL A CA 1
ATOM 2357 C C . VAL A 1 312 ? -3.230 -13.573 4.258 1.00 94.62 312 VAL A C 1
ATOM 2359 O O . VAL A 1 312 ? -3.117 -14.793 4.247 1.00 94.62 312 VAL A O 1
ATOM 2362 N N . GLU A 1 313 ? -3.470 -12.881 3.145 1.00 89.62 313 GLU A N 1
ATOM 2363 C CA . GLU A 1 313 ? -3.757 -13.519 1.851 1.00 89.62 313 GLU A CA 1
ATOM 2364 C C . GLU A 1 313 ? -2.545 -13.573 0.920 1.00 89.62 313 GLU A C 1
ATOM 2366 O O . GLU A 1 313 ? -2.681 -13.907 -0.260 1.00 89.62 313 GLU A O 1
ATOM 2371 N N . GLY A 1 314 ? -1.356 -13.263 1.448 1.00 76.69 314 GLY A N 1
ATOM 2372 C CA . GLY A 1 314 ? -0.116 -13.202 0.691 1.00 76.69 314 GLY A CA 1
ATOM 2373 C C . GLY A 1 314 ? 0.108 -14.456 -0.160 1.00 76.69 314 GLY A C 1
ATOM 2374 O O . GLY A 1 314 ? 0.099 -15.587 0.333 1.00 76.69 314 GLY A O 1
ATOM 2375 N N . ARG A 1 315 ? 0.312 -14.255 -1.465 1.00 70.25 315 ARG A N 1
ATOM 2376 C CA . ARG A 1 315 ? 0.619 -15.313 -2.437 1.00 70.25 315 ARG A CA 1
ATOM 2377 C C . ARG A 1 315 ? 2.060 -15.206 -2.941 1.00 70.25 315 ARG A C 1
ATOM 2379 O O . ARG A 1 315 ? 2.780 -14.255 -2.644 1.00 70.25 315 ARG A O 1
ATOM 2386 N N . GLY A 1 316 ? 2.476 -16.205 -3.718 1.00 64.81 316 GLY A N 1
ATOM 2387 C CA . GLY A 1 316 ? 3.793 -16.249 -4.352 1.00 64.81 316 GLY A CA 1
ATOM 2388 C C . GLY A 1 316 ? 4.906 -16.776 -3.435 1.00 64.81 316 GLY A C 1
ATOM 2389 O O . GLY A 1 316 ? 4.617 -17.427 -2.429 1.00 64.81 316 GLY A O 1
ATOM 2390 N N . PRO A 1 317 ? 6.184 -16.508 -3.764 1.00 61.12 317 PRO A N 1
ATOM 2391 C CA . PRO A 1 317 ? 7.347 -17.064 -3.059 1.00 61.12 317 PRO A CA 1
ATOM 2392 C C . PRO A 1 317 ? 7.412 -16.728 -1.565 1.00 61.12 317 PRO A C 1
ATOM 2394 O O . PRO A 1 317 ? 8.110 -17.402 -0.814 1.00 61.12 317 PRO A O 1
ATOM 2397 N N . LEU A 1 318 ? 6.708 -15.672 -1.154 1.00 71.62 318 LEU A N 1
ATOM 2398 C CA . LEU A 1 318 ? 6.721 -15.130 0.203 1.00 71.62 318 LEU A CA 1
ATOM 2399 C C . LEU A 1 318 ? 5.592 -15.697 1.077 1.00 71.62 318 LEU A C 1
ATOM 2401 O O . LEU A 1 318 ? 5.715 -15.685 2.296 1.00 71.62 318 LEU A O 1
ATOM 2405 N N . GLY A 1 319 ? 4.514 -16.207 0.468 1.00 79.12 319 GLY A N 1
ATOM 2406 C CA . GLY A 1 319 ? 3.348 -16.735 1.181 1.00 79.12 319 GLY A CA 1
ATOM 2407 C C . GLY A 1 319 ? 2.623 -15.716 2.075 1.00 79.12 319 GLY A C 1
ATOM 2408 O O . GLY A 1 319 ? 2.791 -14.498 1.945 1.00 79.12 319 GLY A O 1
ATOM 2409 N N . SER A 1 320 ? 1.778 -16.243 2.963 1.00 85.00 320 SER A N 1
ATOM 2410 C CA . SER A 1 320 ? 1.075 -15.507 4.016 1.00 85.00 320 SER A CA 1
ATOM 2411 C C . SER A 1 320 ? 1.901 -15.507 5.301 1.00 85.00 320 SER A C 1
ATOM 2413 O O . SER A 1 320 ? 2.454 -16.542 5.675 1.00 85.00 320 SER A O 1
ATOM 2415 N N . VAL A 1 321 ? 1.938 -14.375 6.001 1.00 89.88 321 VAL A N 1
ATOM 2416 C CA . VAL A 1 321 ? 2.620 -14.255 7.301 1.00 89.88 321 VAL A CA 1
ATOM 2417 C C . VAL A 1 321 ? 1.700 -14.686 8.441 1.00 89.88 321 VAL A C 1
ATOM 2419 O O . VAL A 1 321 ? 2.132 -15.335 9.389 1.00 89.88 321 VAL A O 1
ATOM 2422 N N . PHE A 1 322 ? 0.414 -14.364 8.320 1.00 93.50 322 PHE A N 1
ATOM 2423 C CA . PHE A 1 322 ? -0.619 -14.724 9.282 1.00 93.50 322 PHE A CA 1
ATOM 2424 C C . PHE A 1 322 ? -1.705 -15.585 8.642 1.00 93.50 322 PHE A C 1
ATOM 2426 O O . PHE A 1 322 ? -1.908 -15.567 7.429 1.00 93.50 322 PHE A O 1
ATOM 2433 N N . SER A 1 323 ? -2.445 -16.296 9.486 1.00 92.94 323 SER A N 1
ATOM 2434 C CA . SER A 1 323 ? -3.738 -16.885 9.152 1.00 92.94 323 SER A CA 1
ATOM 2435 C C . SER A 1 323 ? -4.872 -15.942 9.563 1.00 92.94 323 SER A C 1
ATOM 2437 O O . SER A 1 323 ? -4.748 -15.181 10.526 1.00 92.94 323 SER A O 1
ATOM 2439 N N . ARG A 1 324 ? -6.029 -16.030 8.893 1.00 92.31 324 ARG A N 1
ATOM 2440 C CA . ARG A 1 324 ? -7.253 -15.318 9.308 1.00 92.31 324 ARG A CA 1
ATOM 2441 C C . ARG A 1 324 ? -7.659 -15.662 10.747 1.00 92.31 324 ARG A C 1
ATOM 2443 O O . ARG A 1 324 ? -8.207 -14.804 11.439 1.00 92.31 324 ARG A O 1
ATOM 2450 N N . ASP A 1 325 ? -7.356 -16.878 11.198 1.00 94.19 325 ASP A N 1
ATOM 2451 C CA . ASP A 1 325 ? -7.658 -17.363 12.551 1.00 94.19 325 ASP A CA 1
ATOM 2452 C C . ASP A 1 325 ? -6.802 -16.698 13.640 1.00 94.19 325 ASP A C 1
ATOM 2454 O O . ASP A 1 325 ? -7.146 -16.759 14.820 1.00 94.19 325 ASP A O 1
ATOM 2458 N N . ASP A 1 326 ? -5.707 -16.028 13.265 1.00 95.69 326 ASP A N 1
ATOM 2459 C CA . ASP A 1 326 ? -4.853 -15.334 14.228 1.00 95.69 326 ASP A CA 1
ATOM 2460 C C . ASP A 1 326 ? -5.500 -14.039 14.747 1.00 95.69 326 ASP A C 1
ATOM 2462 O O . ASP A 1 326 ? -4.969 -13.421 15.674 1.00 95.69 326 ASP A O 1
ATOM 2466 N N . PHE A 1 327 ? -6.607 -13.597 14.144 1.00 96.75 327 PHE A N 1
ATOM 2467 C CA . PHE A 1 327 ? -7.282 -12.341 14.454 1.00 96.75 327 PHE A CA 1
ATOM 2468 C C . PHE A 1 327 ? -8.734 -12.560 14.863 1.00 96.75 327 PHE A C 1
ATOM 2470 O O . PHE A 1 327 ? -9.447 -13.422 14.347 1.00 96.75 327 PHE A O 1
ATOM 2477 N N . THR A 1 328 ? -9.195 -11.723 15.783 1.00 96.00 328 THR A N 1
ATOM 2478 C CA . THR A 1 328 ? -10.596 -11.684 16.196 1.00 96.00 328 THR A CA 1
ATOM 2479 C C . THR A 1 328 ? -11.450 -10.907 15.194 1.00 96.00 328 THR A C 1
ATOM 2481 O O . THR A 1 328 ? -10.962 -10.019 14.499 1.00 96.00 328 THR A O 1
ATOM 2484 N N . ASP A 1 329 ? -12.763 -11.140 15.199 1.00 93.94 329 ASP A N 1
ATOM 2485 C CA . ASP A 1 329 ? -13.722 -10.394 14.359 1.00 93.94 329 ASP A CA 1
ATOM 2486 C C . ASP A 1 329 ? -13.840 -8.899 14.722 1.00 93.94 329 ASP A C 1
ATOM 2488 O O . ASP A 1 329 ? -14.555 -8.141 14.071 1.00 93.94 329 ASP A O 1
ATOM 2492 N N . ARG A 1 330 ? -13.182 -8.466 15.806 1.00 93.56 330 ARG A N 1
ATOM 2493 C CA . ARG A 1 330 ? -13.046 -7.045 16.157 1.00 93.56 330 ARG A CA 1
ATOM 2494 C C . ARG A 1 330 ? -11.818 -6.399 15.534 1.00 93.56 330 ARG A C 1
ATOM 2496 O O . ARG A 1 330 ? -11.836 -5.194 15.337 1.00 93.56 330 ARG A O 1
ATOM 2503 N N . GLU A 1 331 ? -10.774 -7.182 15.287 1.00 96.69 331 GLU A N 1
ATOM 2504 C CA . GLU A 1 331 ? -9.528 -6.717 14.672 1.00 96.69 331 GLU A CA 1
ATOM 2505 C C . GLU A 1 331 ? -9.594 -6.807 13.151 1.00 96.69 331 GLU A C 1
ATOM 2507 O O . GLU A 1 331 ? -8.890 -6.064 12.478 1.00 96.69 331 GLU A O 1
ATOM 2512 N N . VAL A 1 332 ? -10.417 -7.715 12.617 1.00 97.31 332 VAL A N 1
ATOM 2513 C CA . VAL A 1 332 ? -10.636 -7.883 11.180 1.00 97.31 332 VAL A CA 1
ATOM 2514 C C . VAL A 1 332 ? -12.121 -7.812 10.868 1.00 97.31 332 VAL A C 1
ATOM 2516 O O . VAL A 1 332 ? -12.895 -8.650 11.338 1.00 97.31 332 VAL A O 1
ATOM 2519 N N . ARG A 1 333 ? -12.514 -6.832 10.053 1.00 95.12 333 ARG A N 1
ATOM 2520 C CA . ARG A 1 333 ? -13.904 -6.611 9.645 1.00 95.12 333 ARG A CA 1
ATOM 2521 C C . ARG A 1 333 ? -13.947 -5.891 8.299 1.00 95.12 333 ARG A C 1
ATOM 2523 O O . ARG A 1 333 ? -13.098 -5.059 8.037 1.00 95.12 333 ARG A O 1
ATOM 2530 N N . ASP A 1 334 ? -14.952 -6.196 7.494 1.00 95.19 334 ASP A N 1
ATOM 2531 C CA . ASP A 1 334 ? -15.333 -5.415 6.313 1.00 95.19 334 ASP A CA 1
ATOM 2532 C C . ASP A 1 334 ? -16.227 -4.247 6.779 1.00 95.19 334 ASP A C 1
ATOM 2534 O O . ASP A 1 334 ? -17.287 -4.478 7.378 1.00 95.19 334 ASP A O 1
ATOM 2538 N N . THR A 1 335 ? -15.758 -3.002 6.646 1.00 94.56 335 THR A N 1
ATOM 2539 C CA . THR A 1 335 ? -16.457 -1.825 7.190 1.00 94.56 335 THR A CA 1
ATOM 2540 C C . THR A 1 335 ? -17.349 -1.117 6.177 1.00 94.56 335 THR A C 1
ATOM 2542 O O . THR A 1 335 ? -18.282 -0.416 6.590 1.00 94.56 335 THR A O 1
ATOM 2545 N N . ASP A 1 336 ? -17.127 -1.323 4.880 1.00 93.62 336 ASP A N 1
ATOM 2546 C CA . ASP A 1 336 ? -17.885 -0.690 3.800 1.00 93.62 336 ASP A CA 1
ATOM 2547 C C . ASP A 1 336 ? -18.772 -1.664 2.993 1.00 93.62 336 ASP A C 1
ATOM 2549 O O . ASP A 1 336 ? -19.599 -1.226 2.186 1.00 93.62 336 ASP A O 1
ATOM 2553 N N . ASN A 1 337 ? -18.746 -2.951 3.343 1.00 93.44 337 ASN A N 1
ATOM 2554 C CA . ASN A 1 337 ? -19.469 -4.057 2.713 1.00 93.44 337 ASN A CA 1
ATOM 2555 C C . ASN A 1 337 ? -19.063 -4.271 1.248 1.00 93.44 337 ASN A C 1
ATOM 2557 O O . ASN A 1 337 ? -19.920 -4.531 0.387 1.00 93.44 337 ASN A O 1
ATOM 2561 N N . ASP A 1 338 ? -17.777 -4.121 0.945 1.00 93.50 338 ASP A N 1
ATOM 2562 C CA . ASP A 1 338 ? -17.190 -4.449 -0.351 1.00 93.50 338 ASP A CA 1
ATOM 2563 C C . ASP A 1 338 ? -16.624 -5.885 -0.414 1.00 93.50 338 ASP A C 1
ATOM 2565 O O . ASP A 1 338 ? -16.129 -6.330 -1.451 1.00 93.50 338 ASP A O 1
ATOM 2569 N N . GLY A 1 339 ? -16.766 -6.664 0.659 1.00 92.75 339 GLY A N 1
ATOM 2570 C CA . GLY A 1 339 ? -16.282 -8.035 0.762 1.00 92.75 339 GLY A CA 1
ATOM 2571 C C . GLY A 1 339 ? -14.778 -8.148 1.013 1.00 92.75 339 GLY A C 1
ATOM 2572 O O . GLY A 1 339 ? -14.269 -9.275 1.037 1.00 92.75 339 GLY A O 1
ATOM 2573 N N . LEU A 1 340 ? -14.066 -7.032 1.194 1.00 95.81 340 LEU A N 1
ATOM 2574 C CA . LEU A 1 340 ? -12.659 -7.003 1.551 1.00 95.81 340 LEU A CA 1
ATOM 2575 C C . LEU A 1 340 ? -12.502 -6.843 3.070 1.00 95.81 340 LEU A C 1
ATOM 2577 O O . LEU A 1 340 ? -12.965 -5.883 3.674 1.00 95.81 340 LEU A O 1
ATOM 2581 N N . PRO A 1 341 ? -11.842 -7.797 3.742 1.00 96.19 341 PRO A N 1
ATOM 2582 C CA . PRO A 1 341 ? -11.517 -7.643 5.153 1.00 96.19 341 PRO A CA 1
ATOM 2583 C C . PRO A 1 341 ? -10.451 -6.560 5.372 1.00 96.19 341 PRO A C 1
ATOM 2585 O O . PRO A 1 341 ? -9.385 -6.575 4.754 1.00 96.19 341 PRO A O 1
ATOM 2588 N N . GLU A 1 342 ? -10.705 -5.682 6.337 1.00 96.06 342 GLU A N 1
ATOM 2589 C CA . GLU A 1 342 ? -9.782 -4.646 6.794 1.00 96.06 342 GLU A CA 1
ATOM 2590 C C . GLU A 1 342 ? -9.257 -4.972 8.190 1.00 96.06 342 GLU A C 1
ATOM 2592 O O . GLU A 1 342 ? -9.976 -5.547 9.012 1.00 96.06 342 GLU A O 1
ATOM 2597 N N . PHE A 1 343 ? -8.041 -4.525 8.513 1.00 97.88 343 PHE A N 1
ATOM 2598 C CA . PHE A 1 343 ? -7.642 -4.385 9.909 1.00 97.88 343 PHE A CA 1
ATOM 2599 C C . PHE A 1 343 ? -8.286 -3.144 10.525 1.00 97.88 343 PHE A C 1
ATOM 2601 O O . PHE A 1 343 ? -8.124 -2.023 10.036 1.00 97.88 343 PHE A O 1
ATOM 2608 N N . VAL A 1 344 ? -8.986 -3.342 11.632 1.00 96.88 344 VAL A N 1
ATOM 2609 C CA . VAL A 1 344 ? -9.769 -2.309 12.302 1.00 96.88 344 VAL A CA 1
ATOM 2610 C C . VAL A 1 344 ? -9.230 -2.114 13.711 1.00 96.88 344 VAL A C 1
ATOM 2612 O O . VAL A 1 344 ? -8.918 -3.072 14.422 1.00 96.88 344 VAL A O 1
ATOM 2615 N N . ASP A 1 345 ? -9.086 -0.859 14.117 1.00 95.56 345 ASP A N 1
ATOM 2616 C CA . ASP A 1 345 ? -8.710 -0.531 15.481 1.00 95.56 345 ASP A CA 1
ATOM 2617 C C . ASP A 1 345 ? -9.854 -0.776 16.478 1.00 95.56 345 ASP A C 1
ATOM 2619 O O . ASP A 1 345 ? -11.002 -1.065 16.135 1.00 95.56 345 ASP A O 1
ATOM 2623 N N . ALA A 1 346 ? -9.556 -0.652 17.770 1.00 94.62 346 ALA A N 1
ATOM 2624 C CA . ALA A 1 346 ? -10.540 -0.910 18.814 1.00 94.62 346 ALA A CA 1
ATOM 2625 C C . ALA A 1 346 ? -11.693 0.121 18.880 1.00 94.62 346 ALA A C 1
ATOM 2627 O O . ALA A 1 346 ? -12.625 -0.069 19.674 1.00 94.62 346 ALA A O 1
ATOM 2628 N N . TRP A 1 347 ? -11.640 1.193 18.081 1.00 93.62 347 TRP A N 1
ATOM 2629 C CA . TRP A 1 347 ? -12.704 2.190 17.919 1.00 93.62 347 TRP A CA 1
ATOM 2630 C C . TRP A 1 347 ? -13.570 1.939 16.683 1.00 93.62 347 TRP A C 1
ATOM 2632 O O . TRP A 1 347 ? -14.623 2.559 16.546 1.00 93.62 347 TRP A O 1
ATOM 2642 N N . GLY A 1 348 ? -13.212 0.952 15.860 1.00 93.25 348 GLY A N 1
ATOM 2643 C CA . GLY A 1 348 ? -13.994 0.547 14.701 1.00 93.25 348 GLY A CA 1
ATOM 2644 C C . GLY A 1 348 ? -13.552 1.204 13.398 1.00 93.25 348 GLY A C 1
ATOM 2645 O O . GLY A 1 348 ? -14.279 1.062 12.414 1.00 93.25 348 GLY A O 1
ATOM 2646 N N . GLU A 1 349 ? -12.399 1.875 13.385 1.00 93.44 349 GLU A N 1
ATOM 2647 C CA . GLU A 1 349 ? -11.849 2.562 12.218 1.00 93.44 349 GLU A CA 1
ATOM 2648 C C . GLU A 1 349 ? -10.731 1.748 11.541 1.00 93.44 349 GLU A C 1
ATOM 2650 O O . GLU A 1 349 ? -9.920 1.123 12.235 1.00 93.44 349 GLU A O 1
ATOM 2655 N N . PRO A 1 350 ? -10.654 1.733 10.196 1.00 95.12 350 PRO A N 1
ATOM 2656 C CA . PRO A 1 350 ? -9.587 1.049 9.477 1.00 95.12 350 PRO A CA 1
ATOM 2657 C C . PRO A 1 350 ? -8.213 1.642 9.768 1.00 95.12 350 PRO A C 1
ATOM 2659 O O . PRO A 1 350 ? -7.992 2.853 9.638 1.00 95.12 350 PRO A O 1
ATOM 2662 N N . LEU A 1 351 ? -7.255 0.763 10.060 1.00 94.75 351 LEU A N 1
ATOM 2663 C CA . LEU A 1 351 ? -5.850 1.137 10.158 1.00 94.75 351 LEU A CA 1
ATOM 2664 C C . LEU A 1 351 ? -5.326 1.648 8.813 1.00 94.75 351 LEU A C 1
ATOM 2666 O O . LEU A 1 351 ? -5.637 1.117 7.752 1.00 94.75 351 LEU A O 1
ATOM 2670 N N . GLN A 1 352 ? -4.474 2.665 8.852 1.00 92.19 352 GLN A N 1
ATOM 2671 C CA . GLN A 1 352 ? -3.837 3.201 7.653 1.00 92.19 352 GLN A CA 1
ATOM 2672 C C . GLN A 1 352 ? -2.402 2.695 7.550 1.00 92.19 352 GLN A C 1
ATOM 2674 O O . GLN A 1 352 ? -1.648 2.758 8.520 1.00 92.19 352 GLN A O 1
ATOM 2679 N N . PHE A 1 353 ? -2.020 2.235 6.362 1.00 92.88 353 PHE A N 1
ATOM 2680 C CA . PHE A 1 353 ? -0.673 1.774 6.045 1.00 92.88 353 PHE A CA 1
ATOM 2681 C C . PHE A 1 353 ? -0.003 2.702 5.030 1.00 92.88 353 PHE A C 1
ATOM 2683 O O . PHE A 1 353 ? -0.579 3.024 3.989 1.00 92.88 353 PHE A O 1
ATOM 2690 N N . PHE A 1 354 ? 1.230 3.113 5.321 1.00 92.50 354 PHE A N 1
ATOM 2691 C CA . PHE A 1 354 ? 2.077 3.887 4.417 1.00 92.50 354 PHE A CA 1
ATOM 2692 C C . PHE A 1 354 ? 3.436 3.213 4.277 1.00 92.50 354 PHE A C 1
ATOM 2694 O O . PHE A 1 354 ? 4.117 2.952 5.276 1.00 92.50 354 PHE A O 1
ATOM 2701 N N . ARG A 1 355 ? 3.858 2.980 3.031 1.00 92.44 355 ARG A N 1
ATOM 2702 C CA . ARG A 1 355 ? 5.151 2.357 2.742 1.00 92.44 355 ARG A CA 1
ATOM 2703 C C . ARG A 1 355 ? 6.304 3.350 2.885 1.00 92.44 355 ARG A C 1
ATOM 2705 O O . ARG A 1 355 ? 7.275 3.043 3.576 1.00 92.44 355 ARG A O 1
ATOM 2712 N N . TRP A 1 356 ? 6.191 4.544 2.305 1.00 91.44 356 TRP A N 1
ATOM 2713 C CA . TRP A 1 356 ? 7.218 5.588 2.387 1.00 91.44 356 TRP A CA 1
ATOM 2714 C C . TRP A 1 356 ? 6.715 6.917 2.963 1.00 91.44 356 TRP A C 1
ATOM 2716 O O . TRP A 1 356 ? 6.722 7.921 2.247 1.00 91.44 356 TRP A O 1
ATOM 2726 N N . PRO A 1 357 ? 6.337 6.972 4.255 1.00 89.25 357 PRO A N 1
ATOM 2727 C CA . PRO A 1 357 ? 5.889 8.189 4.935 1.00 89.25 357 PRO A CA 1
ATOM 2728 C C . PRO A 1 357 ? 7.066 9.122 5.247 1.00 89.25 357 PRO A C 1
ATOM 2730 O O . PRO A 1 357 ? 7.355 9.437 6.399 1.00 89.25 357 PRO A O 1
ATOM 2733 N N . ILE A 1 358 ? 7.799 9.555 4.224 1.00 86.06 358 ILE A N 1
ATOM 2734 C CA . ILE A 1 358 ? 9.085 10.235 4.375 1.00 86.06 358 ILE A CA 1
ATOM 2735 C C . ILE A 1 358 ? 8.970 11.507 5.226 1.00 86.06 358 ILE A C 1
ATOM 2737 O O . ILE A 1 358 ? 9.887 11.806 5.978 1.00 86.06 358 ILE A O 1
ATOM 2741 N N . TYR A 1 359 ? 7.891 12.293 5.146 1.00 82.06 359 TYR A N 1
ATOM 2742 C CA . TYR A 1 359 ? 7.747 13.536 5.927 1.00 82.06 359 TYR A CA 1
ATOM 2743 C C . TYR A 1 359 ? 7.307 13.312 7.381 1.00 82.06 359 TYR A C 1
ATOM 2745 O O . TYR A 1 359 ? 7.323 14.265 8.162 1.00 82.06 359 TYR A O 1
ATOM 2753 N N . TYR A 1 360 ? 6.990 12.076 7.766 1.00 84.50 360 TYR A N 1
ATOM 2754 C CA . TYR A 1 360 ? 6.606 11.736 9.131 1.00 84.50 360 TYR A CA 1
ATOM 2755 C C . TYR A 1 360 ? 7.752 11.986 10.121 1.00 84.50 360 TYR A C 1
ATOM 2757 O O . TYR A 1 360 ? 8.919 11.728 9.810 1.00 84.50 360 TYR A O 1
ATOM 2765 N N . ILE A 1 361 ? 7.421 12.488 11.312 1.00 83.50 361 ILE A N 1
ATOM 2766 C CA . ILE A 1 361 ? 8.383 12.748 12.389 1.00 83.50 361 ILE A CA 1
ATOM 2767 C C . ILE A 1 361 ? 8.220 11.691 13.475 1.00 83.50 361 ILE A C 1
ATOM 2769 O O . ILE A 1 361 ? 7.121 11.411 13.938 1.00 83.50 361 ILE A O 1
ATOM 2773 N N . SER A 1 362 ? 9.339 11.120 13.903 1.00 81.44 362 SER A N 1
ATOM 2774 C CA . SER A 1 362 ? 9.419 10.152 14.986 1.00 81.44 362 SER A CA 1
ATOM 2775 C C . SER A 1 362 ? 10.786 10.232 15.684 1.00 81.44 362 SER A C 1
ATOM 2777 O O . SER A 1 362 ? 11.674 10.967 15.253 1.00 81.44 362 SER A O 1
ATOM 2779 N N . ASN A 1 363 ? 11.001 9.442 16.739 1.00 80.19 363 ASN A N 1
ATOM 2780 C CA . ASN A 1 363 ? 12.291 9.406 17.447 1.00 80.19 363 ASN A CA 1
ATOM 2781 C C . ASN A 1 363 ? 13.456 8.898 16.579 1.00 80.19 363 ASN A C 1
ATOM 2783 O O . ASN A 1 363 ? 14.613 9.165 16.892 1.00 80.19 363 ASN A O 1
ATOM 2787 N N . ILE A 1 364 ? 13.154 8.164 15.506 1.00 81.19 364 ILE A N 1
ATOM 2788 C CA . ILE A 1 364 ? 14.143 7.561 14.600 1.00 81.19 364 ILE A CA 1
ATOM 2789 C C . ILE A 1 364 ? 14.075 8.125 13.177 1.00 81.19 364 ILE A C 1
ATOM 2791 O O . ILE A 1 364 ? 14.927 7.801 12.358 1.00 81.19 364 ILE A O 1
ATOM 2795 N N . GLN A 1 365 ? 13.063 8.945 12.882 1.00 85.00 365 GLN A N 1
ATOM 2796 C CA . GLN A 1 365 ? 12.855 9.566 11.579 1.00 85.00 365 GLN A CA 1
ATOM 2797 C C . GLN A 1 365 ? 12.593 11.054 11.767 1.00 85.00 365 GLN A C 1
ATOM 2799 O O . GLN A 1 365 ? 11.629 11.466 12.401 1.00 85.00 365 GLN A O 1
ATOM 2804 N N . LYS A 1 366 ? 13.441 11.880 11.184 1.00 82.50 366 LYS A N 1
ATOM 2805 C CA . LYS A 1 366 ? 13.458 13.322 11.364 1.00 82.50 366 LYS A CA 1
ATOM 2806 C C . LYS A 1 366 ? 12.370 14.042 10.575 1.00 82.50 366 LYS A C 1
ATOM 2808 O O . LYS A 1 366 ? 11.973 15.146 10.952 1.00 82.50 366 LYS A O 1
ATOM 2813 N N . GLY A 1 367 ? 11.895 13.447 9.481 1.00 82.31 367 GLY A N 1
ATOM 2814 C CA . GLY A 1 367 ? 10.834 14.024 8.661 1.00 82.31 367 GLY A CA 1
ATOM 2815 C C . GLY A 1 367 ? 11.219 15.408 8.130 1.00 82.31 367 GLY A C 1
ATOM 2816 O O . GLY A 1 367 ? 12.309 15.613 7.583 1.00 82.31 367 GLY A O 1
ATOM 2817 N N . TYR A 1 368 ? 10.340 16.389 8.325 1.00 75.50 368 TYR A N 1
ATOM 2818 C CA . TYR A 1 368 ? 10.589 17.787 7.963 1.00 75.50 368 TYR A CA 1
ATOM 2819 C C . TYR A 1 368 ? 11.403 18.578 9.020 1.00 75.50 368 TYR A C 1
ATOM 2821 O O . TYR A 1 368 ? 11.690 19.763 8.834 1.00 75.50 368 TYR A O 1
ATOM 2829 N N . ARG A 1 369 ? 11.821 17.996 10.150 1.00 78.06 369 ARG A N 1
ATOM 2830 C CA . ARG A 1 369 ? 12.569 18.756 11.170 1.00 78.06 369 ARG A CA 1
ATOM 2831 C C . ARG A 1 369 ? 13.984 19.094 10.689 1.00 78.06 369 ARG A C 1
ATOM 2833 O O . ARG A 1 369 ? 14.705 18.214 10.228 1.00 78.06 369 ARG A O 1
ATOM 2840 N N . LEU A 1 370 ? 14.408 20.354 10.813 1.00 77.12 370 LEU A N 1
ATOM 2841 C CA . LEU A 1 370 ? 15.761 20.786 10.433 1.00 77.12 370 LEU A CA 1
ATOM 2842 C C . LEU A 1 370 ? 16.855 20.126 11.276 1.00 77.12 370 LEU A C 1
ATOM 2844 O O . LEU A 1 370 ? 16.622 19.714 12.411 1.00 77.12 370 LEU A O 1
ATOM 2848 N N . TYR A 1 371 ? 18.056 20.045 10.703 1.00 78.19 371 TYR A N 1
ATOM 2849 C CA . TYR A 1 371 ? 19.238 19.616 11.437 1.00 78.19 371 TYR A CA 1
ATOM 2850 C C . TYR A 1 371 ? 19.735 20.716 12.369 1.00 78.19 371 TYR A C 1
ATOM 2852 O O . TYR A 1 371 ? 19.789 21.882 11.982 1.00 78.19 371 TYR A O 1
ATOM 2860 N N . ASP A 1 372 ? 20.094 20.332 13.592 1.00 81.31 372 ASP A N 1
ATOM 2861 C CA . ASP A 1 372 ? 20.509 21.257 14.645 1.00 81.31 372 ASP A CA 1
ATOM 2862 C C . ASP A 1 372 ? 21.873 21.881 14.293 1.00 81.31 372 ASP A C 1
ATOM 2864 O O . ASP A 1 372 ? 22.176 23.008 14.682 1.00 81.31 372 ASP A O 1
ATOM 2868 N N . SER A 1 373 ? 22.696 21.177 13.500 1.00 79.50 373 SER A N 1
ATOM 2869 C CA . SER A 1 373 ? 23.939 21.715 12.941 1.00 79.50 373 SER A CA 1
ATOM 2870 C C . SER A 1 373 ? 24.349 21.056 11.615 1.00 79.50 373 SER A C 1
ATOM 2872 O O . SER A 1 373 ? 23.827 20.013 11.207 1.00 79.50 373 SER A O 1
ATOM 2874 N N . ILE A 1 374 ? 25.343 21.647 10.945 1.00 74.94 374 ILE A N 1
ATOM 2875 C CA . ILE A 1 374 ? 26.000 21.057 9.765 1.00 74.94 374 ILE A CA 1
ATOM 2876 C C . ILE A 1 374 ? 26.794 19.782 10.094 1.00 74.94 374 ILE A C 1
ATOM 2878 O O . ILE A 1 374 ? 27.049 18.978 9.204 1.00 74.94 374 ILE A O 1
ATOM 2882 N N . LEU A 1 375 ? 27.179 19.599 11.362 1.00 80.81 375 LEU A N 1
ATOM 2883 C CA . LEU A 1 375 ? 27.938 18.439 11.836 1.00 80.81 375 LEU A CA 1
ATOM 2884 C C . LEU A 1 375 ? 27.032 17.282 12.267 1.00 80.81 375 LEU A C 1
ATOM 2886 O O . LEU A 1 375 ? 27.527 16.193 12.541 1.00 80.81 375 LEU A O 1
ATOM 2890 N N . GLU A 1 376 ? 25.720 17.512 12.354 1.00 83.06 376 GLU A N 1
ATOM 2891 C CA . GLU A 1 376 ? 24.775 16.455 12.685 1.00 83.06 376 GLU A CA 1
ATOM 2892 C C . GLU A 1 376 ? 24.721 15.426 11.552 1.00 83.06 376 GLU A C 1
ATOM 2894 O O . GLU A 1 376 ? 24.484 15.775 10.387 1.00 83.06 376 GLU A O 1
ATOM 2899 N N . THR A 1 377 ? 24.916 14.156 11.914 1.00 83.19 377 THR A N 1
ATOM 2900 C CA . THR A 1 377 ? 24.840 13.023 10.994 1.00 83.19 377 THR A CA 1
ATOM 2901 C C . THR A 1 377 ? 23.505 13.028 10.263 1.00 83.19 377 THR A C 1
ATOM 2903 O O . THR A 1 377 ? 22.438 13.102 10.871 1.00 83.19 377 THR A O 1
ATOM 2906 N N . ARG A 1 378 ? 23.577 12.963 8.935 1.00 80.81 378 ARG A N 1
ATOM 2907 C CA . ARG A 1 378 ? 22.400 12.921 8.075 1.00 80.81 378 ARG A CA 1
ATOM 2908 C C . ARG A 1 378 ? 21.773 11.536 8.085 1.00 80.81 378 ARG A C 1
ATOM 2910 O O . ARG A 1 378 ? 22.484 10.535 8.151 1.00 80.81 378 ARG A O 1
ATOM 2917 N N . GLU A 1 379 ? 20.449 11.509 7.988 1.00 85.19 379 GLU A N 1
ATOM 2918 C CA . GLU A 1 379 ? 19.698 10.274 7.794 1.00 85.19 379 GLU A CA 1
ATOM 2919 C C . GLU A 1 379 ? 20.217 9.523 6.567 1.00 85.19 379 GLU A C 1
ATOM 2921 O O . GLU A 1 379 ? 20.475 10.118 5.517 1.00 85.19 379 GLU A O 1
ATOM 2926 N N . GLN A 1 380 ? 20.384 8.213 6.721 1.00 85.00 380 GLN A N 1
ATOM 2927 C CA . GLN A 1 380 ? 20.782 7.319 5.646 1.00 85.00 380 GLN A CA 1
ATOM 2928 C C . GLN A 1 380 ? 19.644 6.358 5.361 1.00 85.00 380 GLN A C 1
ATOM 2930 O O . GLN A 1 380 ? 19.053 5.788 6.279 1.00 85.00 380 GLN A O 1
ATOM 2935 N N . ASN A 1 381 ? 19.372 6.147 4.081 1.00 87.94 381 ASN A N 1
ATOM 2936 C CA . ASN A 1 381 ? 18.402 5.160 3.669 1.00 87.94 381 ASN A CA 1
ATOM 2937 C C . ASN A 1 381 ? 19.049 3.763 3.646 1.00 87.94 381 ASN A C 1
ATOM 2939 O O . ASN A 1 381 ? 20.020 3.575 2.910 1.00 87.94 381 ASN A O 1
ATOM 2943 N N . PRO A 1 382 ? 18.497 2.761 4.355 1.00 87.19 382 PRO A N 1
ATOM 2944 C CA . PRO A 1 382 ? 18.989 1.384 4.304 1.00 87.19 382 PRO A CA 1
ATOM 2945 C C . PRO A 1 382 ? 19.043 0.785 2.890 1.00 87.19 382 PRO A C 1
ATOM 2947 O O . PRO A 1 382 ? 19.871 -0.081 2.619 1.00 87.19 382 PRO A O 1
ATOM 2950 N N . LEU A 1 383 ? 18.179 1.248 1.981 1.00 88.88 383 LEU A N 1
ATOM 2951 C CA . LEU A 1 383 ? 18.128 0.803 0.586 1.00 88.88 383 LEU A CA 1
ATOM 2952 C C . LEU A 1 383 ? 19.147 1.506 -0.306 1.00 88.88 383 LEU A C 1
ATOM 2954 O O . LEU A 1 383 ? 19.445 0.997 -1.378 1.00 88.88 383 LEU A O 1
ATOM 2958 N N . ASP A 1 384 ? 19.684 2.647 0.127 1.00 90.50 384 ASP A N 1
ATOM 2959 C CA . ASP A 1 384 ? 20.707 3.422 -0.577 1.00 90.50 384 ASP A CA 1
ATOM 2960 C C . ASP A 1 384 ? 21.842 3.812 0.389 1.00 90.50 384 ASP A C 1
ATOM 2962 O O . ASP A 1 384 ? 22.066 4.998 0.645 1.00 90.50 384 ASP A O 1
ATOM 2966 N N . PRO A 1 385 ? 22.592 2.836 0.939 1.00 87.62 385 PRO A N 1
ATOM 2967 C CA . PRO A 1 385 ? 23.604 3.099 1.968 1.00 87.62 385 PRO A CA 1
ATOM 2968 C C . PRO A 1 385 ? 24.737 4.015 1.479 1.00 87.62 385 PRO A C 1
ATOM 2970 O O . PRO A 1 385 ? 25.402 4.673 2.276 1.00 87.62 385 PRO A O 1
ATOM 2973 N N . ASN A 1 386 ? 24.939 4.094 0.160 1.00 87.94 386 ASN A N 1
ATOM 2974 C CA . ASN A 1 386 ? 25.947 4.948 -0.465 1.00 87.94 386 ASN A CA 1
ATOM 2975 C C . ASN A 1 386 ? 25.380 6.282 -0.979 1.00 87.94 386 ASN A C 1
ATOM 2977 O O . ASN A 1 386 ? 26.098 7.009 -1.669 1.00 87.94 386 ASN A O 1
ATOM 2981 N N . ASN A 1 387 ? 24.128 6.629 -0.650 1.00 87.50 387 ASN A N 1
ATOM 2982 C CA . ASN A 1 387 ? 23.502 7.909 -1.000 1.00 87.50 387 ASN A CA 1
ATOM 2983 C C . ASN A 1 387 ? 23.572 8.231 -2.509 1.00 87.50 387 ASN A C 1
ATOM 2985 O O . ASN A 1 387 ? 23.752 9.378 -2.937 1.00 87.50 387 ASN A O 1
ATOM 2989 N N . THR A 1 388 ? 23.451 7.199 -3.341 1.00 87.81 388 THR A N 1
ATOM 2990 C CA . THR A 1 388 ? 23.569 7.283 -4.795 1.00 87.81 388 THR A CA 1
ATOM 2991 C C . THR A 1 388 ? 22.436 8.081 -5.445 1.00 87.81 388 THR A C 1
ATOM 2993 O O . THR A 1 388 ? 22.672 8.675 -6.506 1.00 87.81 388 THR A O 1
ATOM 2996 N N . LEU A 1 389 ? 21.254 8.144 -4.817 1.00 87.62 389 LEU A N 1
ATOM 2997 C CA . LEU A 1 389 ? 20.075 8.903 -5.263 1.00 87.62 389 LEU A CA 1
ATOM 2998 C C . LEU A 1 389 ? 20.128 10.390 -4.882 1.00 87.62 389 LEU A C 1
ATOM 3000 O O . LEU A 1 389 ? 19.400 11.206 -5.435 1.00 87.62 389 LEU A O 1
ATOM 3004 N N . ILE A 1 390 ? 21.011 10.787 -3.970 1.00 83.94 390 ILE A N 1
ATOM 3005 C CA . ILE A 1 390 ? 21.198 12.205 -3.603 1.00 83.94 390 ILE A CA 1
ATOM 3006 C C . ILE A 1 390 ? 22.543 12.757 -4.088 1.00 83.94 390 ILE A C 1
ATOM 3008 O O . ILE A 1 390 ? 22.879 13.930 -3.872 1.00 83.94 390 ILE A O 1
ATOM 3012 N N . ALA A 1 391 ? 23.305 11.919 -4.798 1.00 84.19 391 ALA A N 1
ATOM 3013 C CA . ALA A 1 391 ? 24.560 12.284 -5.425 1.00 84.19 391 ALA A CA 1
ATOM 3014 C C . ALA A 1 391 ? 24.349 13.471 -6.389 1.00 84.19 391 ALA A C 1
ATOM 3016 O O . ALA A 1 391 ? 23.559 13.356 -7.334 1.00 84.19 391 ALA A O 1
ATOM 3017 N N . PRO A 1 392 ? 25.069 14.600 -6.213 1.00 80.50 392 PRO A N 1
ATOM 3018 C CA . PRO A 1 392 ? 24.820 15.810 -6.997 1.00 80.50 392 PRO A CA 1
ATOM 3019 C C . PRO A 1 392 ? 24.950 15.605 -8.512 1.00 80.50 392 PRO A C 1
ATOM 3021 O O . PRO A 1 392 ? 24.223 16.243 -9.264 1.00 80.50 392 PRO A O 1
ATOM 3024 N N . ALA A 1 393 ? 25.817 14.692 -8.961 1.00 79.25 393 ALA A N 1
ATOM 3025 C CA . ALA A 1 393 ? 26.002 14.386 -10.382 1.00 79.25 393 ALA A CA 1
ATOM 3026 C C . ALA A 1 393 ? 24.775 13.738 -11.047 1.00 79.25 393 ALA A C 1
ATOM 3028 O O . ALA A 1 393 ? 24.602 13.879 -12.249 1.00 79.25 393 ALA A O 1
ATOM 3029 N N . TRP A 1 394 ? 23.942 13.023 -10.286 1.00 84.81 394 TRP A N 1
ATOM 3030 C CA . TRP A 1 394 ? 22.707 12.415 -10.791 1.00 84.81 394 TRP A CA 1
ATOM 3031 C C . TRP A 1 394 ? 21.492 13.298 -10.517 1.00 84.81 394 TRP A C 1
ATOM 3033 O O . TRP A 1 394 ? 20.614 13.440 -11.366 1.00 84.81 394 TRP A O 1
ATOM 3043 N N . TRP A 1 395 ? 21.452 13.911 -9.333 1.00 84.56 395 TRP A N 1
ATOM 3044 C CA . TRP A 1 395 ? 20.321 14.720 -8.903 1.00 84.56 395 TRP A CA 1
ATOM 3045 C C . TRP A 1 395 ? 20.245 16.067 -9.630 1.00 84.56 395 TRP A C 1
ATOM 3047 O O . TRP A 1 395 ? 19.150 16.524 -9.923 1.00 84.56 395 TRP A O 1
ATOM 3057 N N . SER A 1 396 ? 21.375 16.714 -9.932 1.00 78.81 396 SER A N 1
ATOM 3058 C CA . SER A 1 396 ? 21.397 18.059 -10.522 1.00 78.81 396 SER A CA 1
ATOM 3059 C C . SER A 1 396 ? 21.273 18.032 -12.045 1.00 78.81 396 SER A C 1
ATOM 3061 O O . SER A 1 396 ? 21.949 17.265 -12.731 1.00 78.81 396 SER A O 1
ATOM 3063 N N . ASN A 1 397 ? 20.467 18.933 -12.601 1.00 74.69 397 ASN A N 1
ATOM 3064 C CA . ASN A 1 397 ? 20.512 19.260 -14.016 1.00 74.69 397 ASN A CA 1
ATOM 3065 C C . ASN A 1 397 ? 21.736 20.144 -14.300 1.00 74.69 397 ASN A C 1
ATOM 3067 O O . ASN A 1 397 ? 21.726 21.348 -14.050 1.00 74.69 397 ASN A O 1
ATOM 3071 N N . LEU A 1 398 ? 22.773 19.549 -14.891 1.00 66.62 398 LEU A N 1
ATOM 3072 C CA . LEU A 1 398 ? 24.028 20.237 -15.217 1.00 66.62 398 LEU A CA 1
ATOM 3073 C C . LEU A 1 398 ? 23.880 21.347 -16.275 1.00 66.62 398 LEU A C 1
ATOM 3075 O O . LEU A 1 398 ? 24.750 22.206 -16.369 1.00 66.62 398 LEU A O 1
ATOM 3079 N N . THR A 1 399 ? 22.800 21.343 -17.067 1.00 65.81 399 THR A N 1
ATOM 3080 C CA . THR A 1 399 ? 22.563 22.348 -18.124 1.00 65.81 399 THR A CA 1
ATOM 3081 C C . THR A 1 399 ? 21.798 23.574 -17.638 1.00 65.81 399 THR A C 1
ATOM 3083 O O . THR A 1 399 ? 21.940 24.650 -18.210 1.00 65.81 399 THR A O 1
ATOM 3086 N N . ASN A 1 400 ? 21.000 23.425 -16.580 1.00 58.38 400 ASN A N 1
ATOM 3087 C CA . ASN A 1 400 ? 20.255 24.521 -15.973 1.00 58.38 400 ASN A CA 1
ATOM 3088 C C . ASN A 1 400 ? 20.236 24.354 -14.445 1.00 58.38 400 ASN A C 1
ATOM 3090 O O . ASN A 1 400 ? 19.169 24.103 -13.866 1.00 58.38 400 ASN A O 1
ATOM 3094 N N . PRO A 1 401 ? 21.414 24.404 -13.788 1.00 59.16 401 PRO A N 1
ATOM 3095 C CA . PRO A 1 401 ? 21.478 24.363 -12.343 1.00 59.16 401 PRO A CA 1
ATOM 3096 C C . PRO A 1 401 ? 20.768 25.617 -11.821 1.00 59.16 401 PRO A C 1
ATOM 3098 O O . PRO A 1 401 ? 21.110 26.733 -12.214 1.00 59.16 401 PRO A O 1
ATOM 3101 N N . PRO A 1 402 ? 19.739 25.430 -10.988 1.00 59.53 402 PRO A N 1
ATOM 3102 C CA . PRO A 1 402 ? 19.714 24.395 -9.966 1.00 59.53 402 PRO A CA 1
ATOM 3103 C C . PRO A 1 402 ? 18.436 23.553 -9.995 1.00 59.53 402 PRO A C 1
ATOM 3105 O O . PRO A 1 402 ? 17.749 23.370 -8.996 1.00 59.53 402 PRO A O 1
ATOM 3108 N N . ASN A 1 403 ? 18.065 23.088 -11.178 1.00 75.19 403 ASN A N 1
ATOM 3109 C CA . ASN A 1 403 ? 16.909 22.219 -11.305 1.00 75.19 403 ASN A CA 1
ATOM 3110 C C . ASN A 1 403 ? 17.315 20.772 -11.042 1.00 75.19 403 ASN A C 1
ATOM 3112 O O . ASN A 1 403 ? 18.415 20.350 -11.395 1.00 75.19 403 ASN A O 1
ATOM 3116 N N . MET A 1 404 ? 16.410 20.000 -10.456 1.00 80.88 404 MET A N 1
ATOM 3117 C CA . MET A 1 404 ? 16.548 18.552 -10.379 1.00 80.88 404 MET A CA 1
ATOM 3118 C C . MET A 1 404 ? 16.603 17.944 -11.792 1.00 80.88 404 MET A C 1
ATOM 3120 O O . MET A 1 404 ? 15.978 18.449 -12.729 1.00 80.88 404 MET A O 1
ATOM 3124 N N . SER A 1 405 ? 17.372 16.872 -11.968 1.00 82.56 405 SER A N 1
ATOM 3125 C CA . SER A 1 405 ? 17.503 16.175 -13.244 1.00 82.56 405 SER A CA 1
ATOM 3126 C C . SER A 1 405 ? 16.184 15.510 -13.635 1.00 82.56 405 SER A C 1
ATOM 3128 O O . SER A 1 405 ? 15.398 15.096 -12.782 1.00 82.56 405 SER A O 1
ATOM 3130 N N . ALA A 1 406 ? 15.954 15.338 -14.940 1.00 81.88 406 ALA A N 1
ATOM 3131 C CA . ALA A 1 406 ? 14.763 14.642 -15.430 1.00 81.88 406 ALA A CA 1
ATOM 3132 C C . ALA A 1 406 ? 14.661 13.204 -14.880 1.00 81.88 406 ALA A C 1
ATOM 3134 O O . ALA A 1 406 ? 13.567 12.689 -14.699 1.00 81.88 406 ALA A O 1
ATOM 3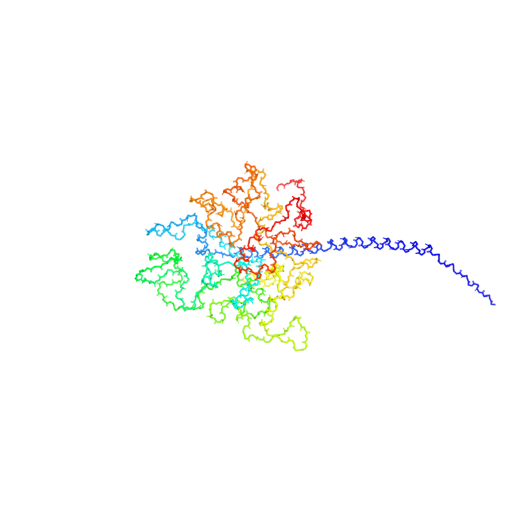135 N N . LYS A 1 407 ? 15.793 12.551 -14.579 1.00 84.12 407 LYS A N 1
ATOM 3136 C CA . LYS A 1 407 ? 15.828 11.197 -14.004 1.00 84.12 407 LYS A CA 1
ATOM 3137 C C . LYS A 1 407 ? 15.413 11.174 -12.541 1.00 84.12 407 LYS A C 1
ATOM 3139 O O . LYS A 1 407 ? 14.637 10.309 -12.151 1.00 84.12 407 LYS A O 1
ATOM 3144 N N . ALA A 1 408 ? 15.872 12.150 -11.765 1.00 85.88 408 ALA A N 1
ATOM 3145 C CA . ALA A 1 408 ? 15.441 12.336 -10.388 1.00 85.88 408 ALA A CA 1
ATOM 3146 C C . ALA A 1 408 ? 13.951 12.726 -10.306 1.00 85.88 408 ALA A C 1
ATOM 3148 O O . ALA A 1 408 ? 13.226 12.170 -9.486 1.00 85.88 408 ALA A O 1
ATOM 3149 N N . GLN A 1 409 ? 13.464 13.574 -11.222 1.00 86.62 409 GLN A N 1
ATOM 3150 C CA . GLN A 1 409 ? 12.029 13.867 -11.374 1.00 86.62 409 GLN A CA 1
ATOM 3151 C C . GLN A 1 409 ? 11.211 12.611 -11.687 1.00 86.62 409 GLN A C 1
ATOM 3153 O O . GLN A 1 409 ? 10.205 12.355 -11.031 1.00 86.62 409 GLN A O 1
ATOM 3158 N N . MET A 1 410 ? 11.664 11.798 -12.646 1.00 87.19 410 MET A N 1
ATOM 3159 C CA . MET A 1 410 ? 11.011 10.527 -12.959 1.00 87.19 410 MET A CA 1
ATOM 3160 C C . MET A 1 410 ? 11.016 9.579 -11.755 1.00 87.19 410 MET A C 1
ATOM 3162 O O . MET A 1 410 ? 9.993 8.973 -11.471 1.00 87.19 410 MET A O 1
ATOM 3166 N N . PHE A 1 411 ? 12.123 9.473 -11.012 1.00 90.56 411 PHE A N 1
ATOM 3167 C CA . PHE A 1 411 ? 12.175 8.649 -9.800 1.00 90.56 411 PHE A CA 1
ATOM 3168 C C . PHE A 1 411 ? 11.099 9.062 -8.785 1.00 90.56 411 PHE A C 1
ATOM 3170 O O . PHE A 1 411 ? 10.363 8.206 -8.300 1.00 90.56 411 PHE A O 1
ATOM 3177 N N . GLN A 1 412 ? 10.958 10.362 -8.502 1.00 88.75 412 GLN A N 1
ATOM 3178 C CA . GLN A 1 412 ? 9.931 10.849 -7.574 1.00 88.75 412 GLN A CA 1
ATOM 3179 C C . GLN A 1 412 ? 8.512 10.576 -8.052 1.00 88.75 412 GLN A C 1
ATOM 3181 O O . GLN A 1 412 ? 7.634 10.334 -7.232 1.00 88.75 412 GLN A O 1
ATOM 3186 N N . GLN A 1 413 ? 8.292 10.620 -9.365 1.00 88.88 413 GLN A N 1
ATOM 3187 C CA . GLN A 1 413 ? 6.986 10.341 -9.940 1.00 88.88 413 GLN A CA 1
ATOM 3188 C C . GLN A 1 413 ? 6.551 8.889 -9.696 1.00 88.88 413 GLN A C 1
ATOM 3190 O O . GLN A 1 413 ? 5.370 8.655 -9.470 1.00 88.88 413 GLN A O 1
ATOM 3195 N N . TYR A 1 414 ? 7.476 7.923 -9.726 1.00 90.50 414 TYR A N 1
ATOM 3196 C CA . TYR A 1 414 ? 7.141 6.507 -9.533 1.00 90.50 414 TYR A CA 1
ATOM 3197 C C . TYR A 1 414 ? 7.231 6.033 -8.083 1.00 90.50 414 TYR A C 1
ATOM 3199 O O . TYR A 1 414 ? 6.493 5.118 -7.720 1.00 90.50 414 TYR A O 1
ATOM 3207 N N . PHE A 1 415 ? 8.126 6.606 -7.275 1.00 92.25 415 PHE A N 1
ATOM 3208 C CA . PHE A 1 415 ? 8.474 6.056 -5.964 1.00 92.25 415 PHE A CA 1
ATOM 3209 C C . PHE A 1 415 ? 8.173 7.016 -4.820 1.00 92.25 415 PHE A C 1
ATOM 3211 O O . PHE A 1 415 ? 7.071 7.028 -4.296 1.00 92.25 415 PHE A O 1
ATOM 3218 N N . THR A 1 416 ? 9.161 7.800 -4.397 1.00 89.25 416 THR A N 1
ATOM 3219 C CA . THR A 1 416 ? 9.056 8.663 -3.223 1.00 89.25 416 THR A CA 1
ATOM 3220 C C . THR A 1 416 ? 9.817 9.961 -3.441 1.00 89.25 416 THR A C 1
ATOM 3222 O O . THR A 1 416 ? 10.723 10.037 -4.280 1.00 89.25 416 THR A O 1
ATOM 3225 N N . SER A 1 417 ? 9.461 11.004 -2.688 1.00 86.62 417 SER A N 1
ATOM 3226 C CA . SER A 1 417 ? 10.136 12.292 -2.819 1.00 86.62 417 SER A CA 1
ATOM 3227 C C . SER A 1 417 ? 11.561 12.236 -2.264 1.00 86.62 417 SER A C 1
ATOM 3229 O O . SER A 1 417 ? 11.788 11.950 -1.093 1.00 86.62 417 SER A O 1
ATOM 3231 N N . ILE A 1 418 ? 12.524 12.608 -3.103 1.00 86.00 418 ILE A N 1
ATOM 3232 C CA . ILE A 1 418 ? 13.942 12.791 -2.752 1.00 86.00 418 ILE A CA 1
ATOM 3233 C C . ILE A 1 418 ? 14.342 14.274 -2.669 1.00 86.00 418 ILE A C 1
ATOM 3235 O O . ILE A 1 418 ? 15.520 14.606 -2.515 1.00 86.00 418 ILE A O 1
ATOM 3239 N N . SER A 1 419 ? 13.369 15.179 -2.782 1.00 83.12 419 SER A N 1
ATOM 3240 C CA . SER A 1 419 ? 13.537 16.619 -2.610 1.00 83.12 419 SER A CA 1
ATOM 3241 C C . SER A 1 419 ? 12.677 17.133 -1.462 1.00 83.12 419 SER A C 1
ATOM 3243 O O . SER A 1 419 ? 11.637 16.559 -1.137 1.00 83.12 419 SER A O 1
ATOM 3245 N N . GLU A 1 420 ? 13.099 18.235 -0.855 1.00 77.44 420 GLU A N 1
ATOM 3246 C CA . GLU A 1 420 ? 12.291 18.948 0.136 1.00 77.44 420 GLU A CA 1
ATOM 3247 C C . GLU A 1 420 ? 11.205 19.790 -0.529 1.00 77.44 420 GLU A C 1
ATOM 3249 O O . GLU A 1 420 ? 11.336 20.173 -1.693 1.00 77.44 420 GLU A O 1
ATOM 3254 N N . ASP A 1 421 ? 10.147 20.104 0.222 1.00 71.06 421 ASP A N 1
ATOM 3255 C CA . ASP A 1 421 ? 9.216 21.157 -0.172 1.00 71.06 421 ASP A CA 1
ATOM 3256 C C . ASP A 1 421 ? 9.859 22.517 0.170 1.00 71.06 421 ASP A C 1
ATOM 3258 O O . ASP A 1 421 ? 10.040 22.825 1.354 1.00 71.06 421 ASP A O 1
ATOM 3262 N N . PRO A 1 422 ? 10.231 23.347 -0.824 1.00 64.56 422 PRO A N 1
ATOM 3263 C CA . PRO A 1 422 ? 10.932 24.604 -0.571 1.00 64.56 422 PRO A CA 1
ATOM 3264 C C . PRO A 1 422 ? 10.121 25.584 0.285 1.00 64.56 422 PRO A C 1
ATOM 3266 O O . PRO A 1 422 ? 10.705 26.461 0.925 1.00 64.56 422 PRO A O 1
ATOM 3269 N N . SER A 1 423 ? 8.788 25.442 0.310 1.00 63.16 423 SER A N 1
ATOM 3270 C CA . SER A 1 423 ? 7.904 26.298 1.106 1.00 63.16 423 SER A CA 1
ATOM 3271 C C . SER A 1 423 ? 8.109 26.128 2.614 1.00 63.16 423 SER A C 1
ATOM 3273 O O . SER A 1 423 ? 7.907 27.083 3.362 1.00 63.16 423 SER A O 1
ATOM 3275 N N . LEU A 1 424 ? 8.597 24.965 3.061 1.00 64.56 424 LEU A N 1
ATOM 3276 C CA . LEU A 1 424 ? 8.838 24.677 4.477 1.00 64.56 424 LEU A CA 1
ATOM 3277 C C . LEU A 1 424 ? 10.056 25.424 5.045 1.00 64.56 424 LEU A C 1
ATOM 3279 O O . LEU A 1 424 ? 10.149 25.610 6.257 1.00 64.56 424 LEU A O 1
ATOM 3283 N N . TYR A 1 425 ? 10.990 25.868 4.193 1.00 64.94 425 TYR A N 1
ATOM 3284 C CA . TYR A 1 425 ? 12.299 26.381 4.630 1.00 64.94 425 TYR A CA 1
ATOM 3285 C C . TYR A 1 425 ? 12.716 27.688 3.957 1.00 64.94 425 TYR A C 1
ATOM 3287 O O . TYR A 1 425 ? 13.900 28.034 3.971 1.00 64.94 425 TYR A O 1
ATOM 3295 N N . ALA A 1 426 ? 11.762 28.442 3.407 1.00 58.69 426 ALA A N 1
ATOM 3296 C CA . ALA A 1 426 ? 12.019 29.721 2.741 1.00 58.69 426 ALA A CA 1
ATOM 3297 C C . ALA A 1 426 ? 12.779 30.740 3.624 1.00 58.69 426 ALA A C 1
ATOM 3299 O O . ALA A 1 426 ? 13.421 31.648 3.100 1.00 58.69 426 ALA A O 1
ATOM 3300 N N . SER A 1 427 ? 12.744 30.574 4.953 1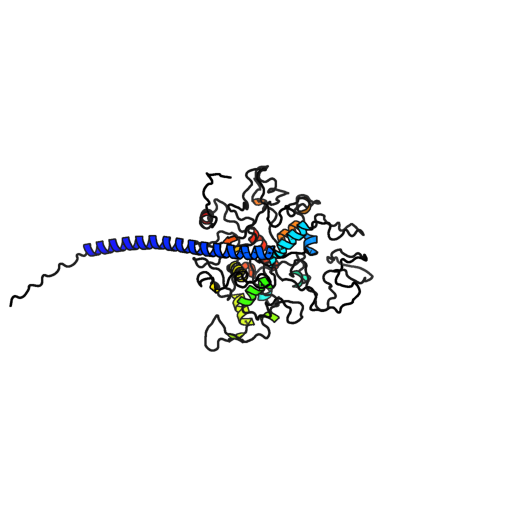.00 56.94 427 SER A N 1
ATOM 3301 C CA . SER A 1 427 ? 13.405 31.431 5.947 1.00 56.94 427 SER A CA 1
ATOM 3302 C C . SER A 1 427 ? 14.479 30.727 6.793 1.00 56.94 427 SER A C 1
ATOM 3304 O O . SER A 1 427 ? 14.918 31.292 7.797 1.00 56.94 427 SER A O 1
ATOM 3306 N N . ALA A 1 428 ? 14.883 29.494 6.462 1.00 57.44 428 ALA A N 1
ATOM 3307 C CA . ALA A 1 428 ? 15.856 28.759 7.271 1.00 57.44 428 ALA A CA 1
ATOM 3308 C C . ALA A 1 428 ? 17.246 29.427 7.229 1.00 57.44 428 ALA A C 1
ATOM 3310 O O . ALA A 1 428 ? 17.733 29.817 6.166 1.00 57.44 428 ALA A O 1
ATOM 3311 N N . ALA A 1 429 ? 17.887 29.559 8.396 1.00 55.66 429 ALA A N 1
ATOM 3312 C CA . ALA A 1 429 ? 19.202 30.181 8.531 1.00 55.66 429 ALA A CA 1
ATOM 3313 C C . ALA A 1 429 ? 20.261 29.464 7.671 1.00 55.66 429 ALA A C 1
ATOM 3315 O O . ALA A 1 429 ? 20.265 28.235 7.551 1.00 55.66 429 ALA A O 1
ATOM 3316 N N . GLN A 1 430 ? 21.186 30.234 7.087 1.00 55.34 430 GLN A N 1
ATOM 3317 C CA . GLN A 1 430 ? 22.302 29.688 6.313 1.00 55.34 430 GLN A CA 1
ATOM 3318 C C . GLN A 1 430 ? 23.097 28.692 7.179 1.00 55.34 430 GLN A C 1
ATOM 3320 O O . GLN A 1 430 ? 23.707 29.081 8.170 1.00 55.34 430 GLN A O 1
ATOM 3325 N N . GLY A 1 431 ? 23.066 27.402 6.821 1.00 60.06 431 GLY A N 1
ATOM 3326 C CA . GLY A 1 431 ? 23.877 26.347 7.447 1.00 60.06 431 GLY A CA 1
ATOM 3327 C C . GLY A 1 431 ? 23.110 25.160 8.047 1.00 60.06 431 GLY A C 1
ATOM 3328 O O . GLY A 1 431 ? 23.609 24.042 7.967 1.00 60.06 431 GLY A O 1
ATOM 3329 N N . THR A 1 432 ? 21.896 25.337 8.581 1.00 60.03 432 THR A N 1
ATOM 3330 C CA . THR A 1 432 ? 21.078 24.214 9.114 1.00 60.03 432 THR A CA 1
ATOM 3331 C C . THR A 1 432 ? 20.233 23.526 8.040 1.00 60.03 432 THR A C 1
ATOM 3333 O O . THR A 1 432 ? 19.793 22.389 8.213 1.00 60.03 432 THR A O 1
ATOM 3336 N N . ALA A 1 433 ? 20.057 24.206 6.905 1.00 60.34 433 ALA A N 1
ATOM 3337 C CA . ALA A 1 433 ? 19.270 23.764 5.760 1.00 60.34 433 ALA A CA 1
ATOM 3338 C C . ALA A 1 433 ? 20.040 23.869 4.431 1.00 60.34 433 ALA A C 1
ATOM 3340 O O . ALA A 1 433 ? 19.418 24.000 3.389 1.00 60.34 433 ALA A O 1
ATOM 3341 N N . TRP A 1 434 ? 21.378 23.877 4.427 1.00 57.97 434 TRP A N 1
ATOM 3342 C CA . TRP A 1 434 ? 22.158 24.112 3.195 1.00 57.97 434 TRP A CA 1
ATOM 3343 C C . TRP A 1 434 ? 21.914 23.053 2.101 1.00 57.97 434 TRP A C 1
ATOM 3345 O O . TRP A 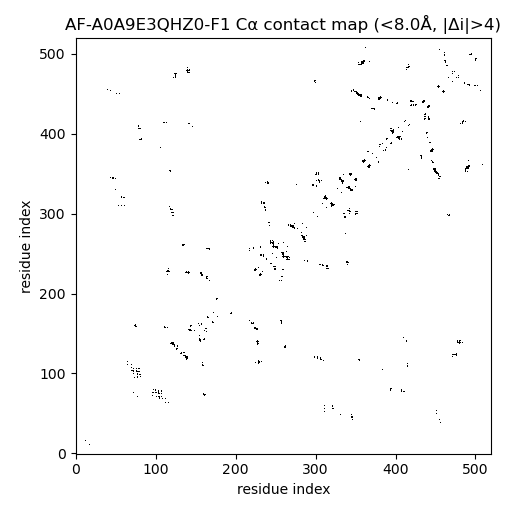1 434 ? 22.027 23.351 0.915 1.00 57.97 434 TRP A O 1
ATOM 3355 N N . ASP A 1 435 ? 21.566 21.830 2.503 1.00 62.97 435 ASP A N 1
ATOM 3356 C CA . ASP A 1 435 ? 21.115 20.728 1.654 1.00 62.97 435 ASP A CA 1
ATOM 3357 C C . ASP A 1 435 ? 19.587 20.704 1.473 1.00 62.97 435 ASP A C 1
ATOM 3359 O O . ASP A 1 435 ? 19.095 20.053 0.565 1.00 62.97 435 ASP A O 1
ATOM 3363 N N . ARG A 1 436 ? 18.830 21.455 2.281 1.00 63.50 436 ARG A N 1
ATOM 3364 C CA . ARG A 1 436 ? 17.355 21.434 2.342 1.00 63.50 436 ARG A CA 1
ATOM 3365 C C . ARG A 1 436 ? 16.675 22.708 1.837 1.00 63.50 436 ARG A C 1
ATOM 3367 O O . ARG A 1 436 ? 15.450 22.781 1.844 1.00 63.50 436 ARG A O 1
ATOM 3374 N N . SER A 1 437 ? 17.433 23.717 1.412 1.00 60.47 437 SER A N 1
ATOM 3375 C CA . SER A 1 437 ? 16.899 25.006 0.975 1.00 60.47 437 SER A CA 1
ATOM 3376 C C . SER A 1 437 ? 17.361 25.404 -0.426 1.00 60.47 437 SER A C 1
ATOM 3378 O O . SER A 1 437 ? 18.421 25.017 -0.927 1.00 60.47 437 SER A O 1
ATOM 3380 N N . GLY A 1 438 ? 16.500 26.189 -1.075 1.00 64.25 438 GLY A N 1
ATOM 3381 C CA . GLY A 1 438 ? 16.708 26.726 -2.410 1.00 64.25 438 GLY A CA 1
ATOM 3382 C C . GLY A 1 438 ? 16.887 25.665 -3.497 1.00 64.25 438 GLY A C 1
ATOM 3383 O O . GLY A 1 438 ? 16.380 24.552 -3.455 1.00 64.25 438 GLY A O 1
ATOM 3384 N N . SER A 1 439 ? 17.654 26.076 -4.486 1.00 59.31 439 SER A N 1
ATOM 3385 C CA . SER A 1 439 ? 18.236 25.360 -5.611 1.00 59.31 439 SER A CA 1
ATOM 3386 C C . SER A 1 439 ? 18.663 23.894 -5.399 1.00 59.31 439 SER A C 1
ATOM 3388 O O . SER A 1 439 ? 18.571 23.081 -6.311 1.00 59.31 439 SER A O 1
ATOM 3390 N N . TYR A 1 440 ? 19.145 23.527 -4.214 1.00 62.62 440 TYR A N 1
ATOM 3391 C CA . TYR A 1 440 ? 19.716 22.200 -3.964 1.00 62.62 440 TYR A CA 1
ATOM 3392 C C . TYR A 1 440 ? 18.985 21.456 -2.857 1.00 62.62 440 TYR A C 1
ATOM 3394 O O . TYR A 1 440 ? 19.652 20.701 -2.154 1.00 62.62 440 TYR A O 1
ATOM 3402 N N . ALA A 1 441 ? 17.669 21.681 -2.727 1.00 70.56 441 ALA A N 1
ATOM 3403 C CA . ALA A 1 441 ? 16.739 21.065 -1.775 1.00 70.56 441 ALA A CA 1
ATOM 3404 C C . ALA A 1 441 ? 16.675 19.528 -1.904 1.00 70.56 441 ALA A C 1
ATOM 3406 O O . ALA A 1 441 ? 15.643 18.940 -2.227 1.00 70.56 441 ALA A O 1
ATOM 3407 N N . ARG A 1 442 ? 17.815 18.883 -1.676 1.00 76.44 442 ARG A N 1
ATOM 3408 C CA . ARG A 1 442 ? 18.073 17.454 -1.691 1.00 76.44 442 ARG A CA 1
ATOM 3409 C C . ARG A 1 442 ? 17.832 16.935 -0.302 1.00 76.44 442 ARG A C 1
ATOM 3411 O O . ARG A 1 442 ? 18.389 17.410 0.684 1.00 76.44 442 ARG A O 1
ATOM 3418 N N . ARG A 1 443 ? 17.034 15.895 -0.229 1.00 73.06 443 ARG A N 1
ATOM 3419 C CA . ARG A 1 443 ? 16.682 15.339 1.051 1.00 73.06 443 ARG A CA 1
ATOM 3420 C C . ARG A 1 443 ? 17.655 14.234 1.430 1.00 73.06 443 ARG A C 1
ATOM 3422 O O . ARG A 1 443 ? 17.738 13.247 0.716 1.00 73.06 443 ARG A O 1
ATOM 3429 N N . ALA A 1 444 ? 18.345 14.357 2.560 1.00 75.75 444 ALA A N 1
ATOM 3430 C CA . ALA A 1 444 ? 18.763 13.161 3.287 1.00 75.75 444 ALA A CA 1
ATOM 3431 C C . ALA A 1 444 ? 17.505 12.551 3.906 1.00 75.75 444 ALA A C 1
ATOM 3433 O O . ALA A 1 444 ? 16.742 13.276 4.548 1.00 75.75 444 ALA A O 1
ATOM 3434 N N . TRP A 1 445 ? 17.251 11.273 3.650 1.00 78.12 445 TRP A N 1
ATOM 3435 C CA . TRP A 1 445 ? 15.995 10.644 4.024 1.00 78.12 445 TRP A CA 1
ATOM 3436 C C . TRP A 1 445 ? 16.215 9.276 4.637 1.00 78.12 445 TRP A C 1
ATOM 3438 O O . TRP A 1 445 ? 17.059 8.489 4.210 1.00 78.12 445 TRP A O 1
ATOM 3448 N N . PHE A 1 446 ? 15.369 9.001 5.611 1.00 85.19 446 PHE A N 1
ATOM 3449 C CA . PHE A 1 446 ? 15.098 7.691 6.152 1.00 85.19 446 PHE A CA 1
ATOM 3450 C C . PHE A 1 446 ? 13.580 7.519 6.133 1.00 85.19 446 PHE A C 1
ATOM 3452 O O . PHE A 1 446 ? 12.842 8.481 6.350 1.00 85.19 446 PHE A O 1
ATOM 3459 N N . SER A 1 447 ? 13.115 6.315 5.818 1.00 85.81 447 SER A N 1
ATOM 3460 C CA . SER A 1 447 ? 11.695 5.997 5.862 1.00 85.81 447 SER A CA 1
ATOM 3461 C C . SER A 1 447 ? 11.505 4.701 6.621 1.00 85.81 447 SER A C 1
ATOM 3463 O O . SER A 1 447 ? 12.051 3.670 6.226 1.00 85.81 447 SER A O 1
ATOM 3465 N N . LYS A 1 448 ? 10.695 4.751 7.673 1.00 87.06 448 LYS A N 1
ATOM 3466 C CA . LYS A 1 448 ? 10.094 3.569 8.283 1.00 87.06 448 LYS A CA 1
ATOM 3467 C C . LYS A 1 448 ? 8.646 3.467 7.815 1.00 87.06 448 LYS A C 1
ATOM 3469 O O . LYS A 1 448 ? 7.974 4.483 7.682 1.00 87.06 448 LYS A O 1
ATOM 3474 N N . PHE A 1 449 ? 8.181 2.250 7.569 1.00 90.56 449 PHE A N 1
ATOM 3475 C CA . PHE A 1 449 ? 6.765 1.978 7.344 1.00 90.56 449 PHE A CA 1
ATOM 3476 C C . PHE A 1 449 ? 5.930 2.514 8.512 1.00 90.56 449 PHE A C 1
ATOM 3478 O O . PHE A 1 449 ? 6.359 2.447 9.667 1.00 90.56 449 PHE A O 1
ATOM 3485 N N . LEU A 1 450 ? 4.743 3.031 8.212 1.00 90.38 450 LEU A N 1
ATOM 3486 C CA . LEU A 1 450 ? 3.831 3.574 9.214 1.00 90.38 450 LEU A CA 1
ATOM 3487 C C . LEU A 1 450 ? 2.511 2.813 9.163 1.00 90.38 450 LEU A C 1
ATOM 3489 O O . LEU A 1 450 ? 1.875 2.743 8.113 1.00 90.38 450 LEU A O 1
ATOM 3493 N N . ILE A 1 451 ? 2.115 2.278 10.315 1.00 92.88 451 ILE A N 1
ATOM 3494 C CA . ILE A 1 451 ? 0.762 1.793 10.584 1.00 92.88 451 ILE A CA 1
ATOM 3495 C C . ILE A 1 451 ? 0.153 2.760 11.595 1.00 92.88 451 ILE A C 1
ATOM 3497 O O . ILE A 1 451 ? 0.752 3.021 12.639 1.00 92.88 451 ILE A O 1
ATOM 3501 N N . LEU A 1 452 ? -1.009 3.314 11.270 1.00 90.69 452 LEU A N 1
ATOM 3502 C CA . LEU A 1 452 ? -1.644 4.388 12.026 1.00 90.69 452 LEU A CA 1
ATOM 3503 C C . LEU A 1 452 ? -3.094 4.030 12.365 1.00 90.69 452 LEU A C 1
ATOM 3505 O O . LEU A 1 452 ? -3.826 3.536 11.510 1.00 90.69 452 LEU A O 1
ATOM 3509 N N . SER A 1 453 ? -3.505 4.313 13.602 1.00 92.44 453 SER A N 1
ATOM 3510 C CA . SER A 1 453 ? -4.904 4.257 14.045 1.00 92.44 453 SER A CA 1
ATOM 3511 C C . SER A 1 453 ? -5.500 5.661 14.061 1.00 92.44 453 SER A C 1
ATOM 3513 O O . SER A 1 453 ? -4.784 6.635 14.293 1.00 92.44 453 SER A O 1
ATOM 3515 N N . ALA A 1 454 ? -6.809 5.750 13.830 1.00 89.25 454 ALA A N 1
ATOM 3516 C CA . ALA A 1 454 ? -7.564 6.994 13.936 1.00 89.25 454 ALA A CA 1
ATOM 3517 C C . ALA A 1 454 ? -7.886 7.369 15.394 1.00 89.25 454 ALA A C 1
ATOM 3519 O O . ALA A 1 454 ? -8.412 8.446 15.644 1.00 89.25 454 ALA A O 1
ATOM 3520 N N . GLY A 1 455 ? -7.596 6.475 16.345 1.00 88.81 455 GLY A N 1
ATOM 3521 C CA . GLY A 1 455 ? -7.789 6.724 17.764 1.00 88.81 455 GLY A CA 1
ATOM 3522 C C . GLY A 1 455 ? -9.248 7.002 18.169 1.00 88.81 455 GLY A C 1
ATOM 3523 O O . GLY A 1 455 ? -10.193 6.722 17.429 1.00 88.81 455 GLY A O 1
ATOM 3524 N N . PRO A 1 456 ? -9.459 7.526 19.388 1.00 88.50 456 PRO A N 1
ATOM 3525 C CA . PRO A 1 456 ? -10.788 7.826 19.926 1.00 88.50 456 PRO A CA 1
ATOM 3526 C C . PRO A 1 456 ? -11.489 9.006 19.237 1.00 88.50 456 PRO A C 1
ATOM 3528 O O . PRO A 1 456 ? -12.703 9.152 19.374 1.00 88.50 456 PRO A O 1
ATOM 3531 N N . ASP A 1 457 ? -10.735 9.860 18.552 1.00 86.31 457 ASP A N 1
ATOM 3532 C CA . ASP A 1 457 ? -11.204 11.018 17.798 1.00 86.31 457 ASP A CA 1
ATOM 3533 C C . ASP A 1 457 ? -11.630 10.676 16.366 1.00 86.31 457 ASP A C 1
ATOM 3535 O O . ASP A 1 457 ? -12.259 11.514 15.722 1.00 86.31 457 ASP A O 1
ATOM 3539 N N . ILE A 1 458 ? -11.388 9.441 15.900 1.00 86.56 458 ILE A N 1
ATOM 3540 C CA . ILE A 1 458 ? -11.768 8.957 14.557 1.00 86.56 458 ILE A CA 1
ATOM 3541 C C . ILE A 1 458 ? -11.048 9.751 13.440 1.00 86.56 458 ILE A C 1
ATOM 3543 O O . ILE A 1 458 ? -11.355 9.652 12.250 1.00 86.56 458 ILE A O 1
ATOM 3547 N N . GLU A 1 459 ? -10.009 10.498 13.804 1.00 84.12 459 GLU A N 1
ATOM 3548 C CA . GLU A 1 459 ? -9.209 11.308 12.902 1.00 84.12 459 GLU A CA 1
ATOM 3549 C C . GLU A 1 459 ? -7.761 10.822 12.936 1.00 84.12 459 GLU A C 1
ATOM 3551 O O . GLU A 1 459 ? -7.110 10.757 13.970 1.00 84.12 459 GLU A O 1
ATOM 3556 N N . THR A 1 460 ? -7.204 10.504 11.770 1.00 78.88 460 THR A N 1
ATOM 3557 C CA . THR A 1 460 ? -5.801 10.070 11.667 1.00 78.88 460 THR A CA 1
ATOM 3558 C C . THR A 1 460 ? -4.810 11.217 11.879 1.00 78.88 460 THR A C 1
ATOM 3560 O O . THR A 1 460 ? -3.608 10.988 11.986 1.00 78.88 460 THR A O 1
ATOM 3563 N N . GLY A 1 461 ? -5.281 12.468 11.863 1.00 73.50 461 GLY A N 1
ATOM 3564 C CA . GLY A 1 461 ? -4.432 13.659 11.911 1.00 73.50 461 GLY A CA 1
ATOM 3565 C C . GLY A 1 461 ? -3.564 13.869 10.663 1.00 73.50 461 GLY A C 1
ATOM 3566 O O . GLY A 1 461 ? -2.787 14.821 10.621 1.00 73.50 461 GLY A O 1
ATOM 3567 N N . LEU A 1 462 ? -3.682 13.024 9.630 1.00 75.12 462 LEU A N 1
ATOM 3568 C CA . LEU A 1 462 ? -2.939 13.178 8.380 1.00 75.12 462 LEU A CA 1
ATOM 3569 C C . LEU A 1 462 ? -3.733 14.040 7.380 1.00 75.12 462 LEU A C 1
ATOM 3571 O O . LEU A 1 462 ? -4.872 13.703 7.046 1.00 75.12 462 LEU A O 1
ATOM 3575 N N . PRO A 1 463 ? -3.156 15.137 6.854 1.00 61.94 463 PRO A N 1
ATOM 3576 C CA . PRO A 1 463 ? -3.807 15.938 5.828 1.00 61.94 463 PRO A CA 1
ATOM 3577 C C . PRO A 1 463 ? -3.850 15.182 4.489 1.00 61.94 463 PRO A C 1
ATOM 3579 O O . PRO A 1 463 ? -2.929 14.439 4.161 1.00 61.94 463 PRO A O 1
ATOM 3582 N N . ASN A 1 464 ? -4.862 15.471 3.662 1.00 58.31 464 ASN A N 1
ATOM 3583 C CA . ASN A 1 464 ? -4.930 15.084 2.241 1.00 58.31 464 ASN A CA 1
ATOM 3584 C C . ASN A 1 464 ? -5.184 13.595 1.931 1.00 58.31 464 ASN A C 1
ATOM 3586 O O . ASN A 1 464 ? -4.556 13.025 1.034 1.00 58.31 464 ASN A O 1
ATOM 3590 N N . VAL A 1 465 ? -6.158 12.977 2.600 1.00 62.28 465 VAL A N 1
ATOM 3591 C CA . VAL A 1 465 ? -6.755 11.726 2.102 1.00 62.28 465 VAL A CA 1
ATOM 3592 C C . VAL A 1 465 ? -7.689 12.075 0.938 1.00 62.28 465 VAL A C 1
ATOM 3594 O O . VAL A 1 465 ? -8.585 12.907 1.096 1.00 62.28 465 VAL A O 1
ATOM 3597 N N . LEU A 1 466 ? -7.468 11.486 -0.245 1.00 72.25 466 LEU A N 1
ATOM 3598 C CA . LEU A 1 466 ? -8.408 11.640 -1.359 1.00 72.25 466 LEU A CA 1
ATOM 3599 C C . LEU A 1 466 ? -9.787 11.151 -0.934 1.00 72.25 466 LEU A C 1
ATOM 3601 O O . LEU A 1 466 ? -9.925 10.081 -0.349 1.00 72.25 466 LEU A O 1
ATOM 3605 N N . THR A 1 467 ? -10.816 11.912 -1.286 1.00 79.50 467 THR A N 1
ATOM 3606 C CA . THR A 1 467 ? -12.193 11.432 -1.189 1.00 79.50 467 THR A CA 1
ATOM 3607 C C . THR A 1 467 ? -12.515 10.532 -2.380 1.00 79.50 467 THR A C 1
ATOM 3609 O O . THR A 1 467 ? -12.014 10.760 -3.486 1.00 79.50 467 THR A O 1
ATOM 3612 N N . ASP A 1 468 ? -13.436 9.585 -2.201 1.00 80.31 468 ASP A N 1
ATOM 3613 C CA . ASP A 1 468 ? -13.942 8.733 -3.290 1.00 80.31 468 ASP A CA 1
ATOM 3614 C C . ASP A 1 468 ? -14.416 9.550 -4.498 1.00 80.31 468 ASP A C 1
ATOM 3616 O O . ASP A 1 468 ? -14.135 9.218 -5.648 1.00 80.31 468 ASP A O 1
ATOM 3620 N N . SER A 1 469 ? -15.097 10.672 -4.240 1.00 80.25 469 SER A N 1
ATOM 3621 C CA . SER A 1 469 ? -15.585 11.577 -5.285 1.00 80.25 469 SER A CA 1
ATOM 3622 C C . SER A 1 469 ? -14.458 12.173 -6.131 1.00 80.25 469 SER A C 1
ATOM 3624 O O . SER A 1 469 ? -14.623 12.397 -7.331 1.00 80.25 469 SER A O 1
ATOM 3626 N N . THR A 1 470 ? -13.297 12.416 -5.522 1.00 82.00 470 THR A N 1
ATOM 3627 C CA . THR A 1 470 ? -12.124 12.938 -6.222 1.00 82.00 470 THR A CA 1
ATOM 3628 C C . THR A 1 470 ? -11.493 11.849 -7.087 1.00 82.00 470 THR A C 1
ATOM 3630 O O . THR A 1 470 ? -11.144 12.107 -8.234 1.00 82.00 470 THR A O 1
ATOM 3633 N N . ILE A 1 471 ? -11.421 10.618 -6.580 1.00 82.62 471 ILE A N 1
ATOM 3634 C CA . ILE A 1 471 ? -10.881 9.465 -7.315 1.00 82.62 471 ILE A CA 1
ATOM 3635 C C . ILE A 1 471 ? -11.724 9.144 -8.548 1.00 82.62 471 ILE A C 1
ATOM 3637 O O . ILE A 1 471 ? -11.177 8.941 -9.627 1.00 82.62 471 ILE A O 1
ATOM 3641 N N . GLN A 1 472 ? -13.051 9.154 -8.412 1.00 80.50 472 GLN A N 1
ATOM 3642 C CA . GLN A 1 472 ? -13.968 8.814 -9.504 1.00 80.50 472 GLN A CA 1
ATOM 3643 C C . GLN A 1 472 ? -14.006 9.857 -10.631 1.00 80.50 472 GLN A C 1
ATOM 3645 O O . GLN A 1 472 ? -14.425 9.542 -11.743 1.00 80.50 472 GLN A O 1
ATOM 3650 N N . THR A 1 473 ? -13.605 11.103 -10.359 1.00 85.12 473 THR A N 1
ATOM 3651 C CA . THR A 1 473 ? -13.641 12.200 -11.344 1.00 85.12 473 THR A CA 1
ATOM 3652 C C . THR A 1 473 ? -12.302 12.443 -12.034 1.00 85.12 473 THR A C 1
ATOM 3654 O O . THR A 1 473 ? -12.264 13.100 -13.076 1.00 85.12 473 THR A O 1
ATOM 3657 N N . GLN A 1 474 ? -11.205 11.926 -11.481 1.00 88.62 474 GLN A N 1
ATOM 3658 C CA . GLN A 1 474 ? -9.866 12.064 -12.044 1.00 88.62 474 GLN A CA 1
ATOM 3659 C C . GLN A 1 474 ? -9.493 10.874 -12.934 1.00 88.62 474 GLN A C 1
ATOM 3661 O O . GLN A 1 474 ? -10.072 9.795 -12.852 1.00 88.62 474 GLN A O 1
ATOM 3666 N N . SER A 1 475 ? -8.500 11.070 -13.806 1.00 89.81 475 SER A N 1
ATOM 3667 C CA . SER A 1 475 ? -7.903 9.946 -14.536 1.00 89.81 475 SER A CA 1
ATOM 3668 C C . SER A 1 475 ? -7.110 9.047 -13.582 1.00 89.81 475 SER A C 1
ATOM 3670 O O . SER A 1 475 ? -6.533 9.545 -12.612 1.00 89.81 475 SER A O 1
ATOM 3672 N N . ALA A 1 476 ? -7.013 7.749 -13.887 1.00 90.06 476 ALA A N 1
ATOM 3673 C CA . ALA A 1 476 ? -6.243 6.795 -13.085 1.00 90.06 476 ALA A CA 1
ATOM 3674 C C . ALA A 1 476 ? -4.781 7.235 -12.875 1.00 90.06 476 ALA A C 1
ATOM 3676 O O . ALA A 1 476 ? -4.241 7.086 -11.778 1.00 90.06 476 ALA A O 1
ATOM 3677 N N . ASP A 1 477 ? -4.159 7.850 -13.884 1.00 90.94 477 ASP A N 1
ATOM 3678 C CA . ASP A 1 477 ? -2.791 8.368 -13.790 1.00 90.94 477 ASP A CA 1
ATOM 3679 C C . ASP A 1 477 ? -2.690 9.553 -12.818 1.00 90.94 477 ASP A C 1
ATOM 3681 O O . ASP A 1 477 ? -1.746 9.644 -12.033 1.00 90.94 477 ASP A O 1
ATOM 3685 N N . THR A 1 478 ? -3.668 10.467 -12.839 1.00 91.38 478 THR A N 1
ATOM 3686 C CA . THR A 1 478 ? -3.692 11.613 -11.911 1.00 91.38 478 THR A CA 1
ATOM 3687 C C . THR A 1 478 ? -3.934 11.145 -10.480 1.00 91.38 478 THR A C 1
ATOM 3689 O O . THR A 1 478 ? -3.215 11.568 -9.575 1.00 91.38 478 THR A O 1
ATOM 3692 N N . THR A 1 479 ? -4.873 10.215 -10.289 1.00 92.25 479 THR A N 1
ATOM 3693 C CA . THR A 1 479 ? -5.132 9.580 -8.994 1.00 92.25 479 THR A CA 1
ATOM 3694 C C . THR A 1 479 ? -3.879 8.880 -8.468 1.00 92.25 479 THR A C 1
ATOM 3696 O O . THR A 1 479 ? -3.472 9.123 -7.335 1.00 92.25 479 THR A O 1
ATOM 3699 N N . SER A 1 480 ? -3.205 8.081 -9.300 1.00 92.88 480 SER A N 1
ATOM 3700 C CA . SER A 1 480 ? -1.973 7.377 -8.922 1.00 92.88 480 SER A CA 1
ATOM 3701 C C . SER A 1 480 ? -0.859 8.342 -8.524 1.00 92.88 480 SER A C 1
ATOM 3703 O O . SER A 1 480 ? -0.251 8.176 -7.469 1.00 92.88 480 SER A O 1
ATOM 3705 N N . ALA A 1 481 ? -0.621 9.391 -9.318 1.00 90.50 481 ALA A N 1
ATOM 3706 C CA . ALA A 1 481 ? 0.380 10.409 -9.002 1.00 90.50 481 ALA A CA 1
ATOM 3707 C C . ALA A 1 481 ? 0.063 11.146 -7.690 1.00 90.50 481 ALA A C 1
ATOM 3709 O O . ALA A 1 481 ? 0.969 11.414 -6.897 1.00 90.50 481 ALA A O 1
ATOM 3710 N N . TYR A 1 482 ? -1.215 11.442 -7.433 1.00 90.38 482 TYR A N 1
ATOM 3711 C CA . TYR A 1 482 ? -1.635 12.044 -6.172 1.00 90.38 482 TYR A CA 1
ATOM 3712 C C . TYR A 1 482 ? -1.368 11.102 -4.998 1.00 90.38 482 TYR A C 1
ATOM 3714 O O . TYR A 1 482 ? -0.745 11.522 -4.027 1.00 90.38 482 TYR A O 1
ATOM 3722 N N . LEU A 1 483 ? -1.776 9.834 -5.090 1.00 90.69 483 LEU A N 1
ATOM 3723 C CA . LEU A 1 483 ? -1.598 8.856 -4.015 1.00 90.69 483 LEU A CA 1
ATOM 3724 C C . LEU A 1 483 ? -0.124 8.611 -3.680 1.00 90.69 483 LEU A C 1
ATOM 3726 O O . LEU A 1 483 ? 0.216 8.591 -2.499 1.00 90.69 483 LEU A O 1
ATOM 3730 N N . ILE A 1 484 ? 0.751 8.540 -4.689 1.00 90.12 484 ILE A N 1
ATOM 3731 C CA . ILE A 1 484 ? 2.213 8.487 -4.500 1.00 90.12 484 ILE A CA 1
ATOM 3732 C C . ILE A 1 484 ? 2.706 9.739 -3.760 1.00 90.12 484 ILE A C 1
ATOM 3734 O O . ILE A 1 484 ? 3.523 9.665 -2.841 1.00 90.12 484 ILE A O 1
ATOM 3738 N N . SER A 1 485 ? 2.196 10.919 -4.124 1.00 85.06 485 SER A N 1
ATOM 3739 C CA . SER A 1 485 ? 2.581 12.163 -3.451 1.00 85.06 485 SER A CA 1
ATOM 3740 C C . SER A 1 485 ? 2.093 12.225 -1.995 1.00 85.06 485 SER A C 1
ATOM 3742 O O . SER A 1 485 ? 2.825 12.702 -1.122 1.00 85.06 485 SER A O 1
ATOM 3744 N N . THR A 1 486 ? 0.888 11.716 -1.723 1.00 84.12 486 THR A N 1
ATOM 3745 C CA . THR A 1 486 ? 0.291 11.640 -0.385 1.00 84.12 486 THR A CA 1
ATOM 3746 C C . THR A 1 486 ? 1.021 10.637 0.490 1.00 84.12 486 THR A C 1
ATOM 3748 O O . THR A 1 486 ? 1.255 10.939 1.656 1.00 84.12 486 THR A O 1
ATOM 3751 N N . GLU A 1 487 ? 1.448 9.499 -0.067 1.00 86.00 487 GLU A N 1
ATOM 3752 C CA . GLU A 1 487 ? 2.277 8.514 0.634 1.00 86.00 487 GLU A CA 1
ATOM 3753 C C . GLU A 1 487 ? 3.498 9.193 1.255 1.00 86.00 487 GLU A C 1
ATOM 3755 O O . GLU A 1 487 ? 3.729 9.088 2.459 1.00 86.00 487 GLU A O 1
ATOM 3760 N N . GLY A 1 488 ? 4.218 9.987 0.456 1.00 79.81 488 GLY A N 1
ATOM 3761 C CA . GLY A 1 488 ? 5.371 10.728 0.946 1.00 79.81 488 GLY A CA 1
ATOM 3762 C C . GLY A 1 488 ? 5.019 11.733 2.047 1.00 79.81 488 GLY A C 1
ATOM 3763 O O . GLY A 1 488 ? 5.769 11.894 3.013 1.00 79.81 488 GLY A O 1
ATOM 3764 N N . ARG A 1 489 ? 3.874 12.408 1.892 1.00 77.62 489 ARG A N 1
ATOM 3765 C CA . ARG A 1 489 ? 3.384 13.543 2.696 1.00 77.62 489 ARG A CA 1
ATOM 3766 C C . ARG A 1 489 ? 2.526 13.157 3.899 1.00 77.62 489 ARG A C 1
ATOM 3768 O O . ARG A 1 489 ? 1.910 14.050 4.478 1.00 77.62 489 ARG A O 1
ATOM 3775 N N . ALA A 1 490 ? 2.523 11.891 4.311 1.00 76.12 490 ALA A N 1
ATOM 3776 C CA . ALA A 1 490 ? 1.934 11.457 5.574 1.00 76.12 490 ALA A CA 1
ATOM 3777 C C . ALA A 1 490 ? 2.676 12.111 6.759 1.00 76.12 490 ALA A C 1
ATOM 3779 O O . ALA A 1 490 ? 3.620 11.553 7.312 1.00 76.12 490 ALA A O 1
ATOM 3780 N N . GLN A 1 491 ? 2.291 13.338 7.110 1.00 73.19 491 GLN A N 1
ATOM 3781 C CA . GLN A 1 491 ? 2.867 14.132 8.193 1.00 73.19 491 GLN A CA 1
ATOM 3782 C C . GLN A 1 491 ? 1.781 14.492 9.213 1.00 73.19 491 GLN A C 1
ATOM 3784 O O . GLN A 1 491 ? 0.672 14.838 8.799 1.00 73.19 491 GLN A O 1
ATOM 3789 N N . PRO A 1 492 ? 2.079 14.450 10.523 1.00 64.38 492 PRO A N 1
ATOM 3790 C CA . PRO A 1 492 ? 1.173 14.996 11.524 1.00 64.38 492 PRO A CA 1
ATOM 3791 C C . PRO A 1 492 ? 1.021 16.520 11.340 1.00 64.38 492 PRO A C 1
ATOM 3793 O O . PRO A 1 492 ? 1.868 17.152 10.690 1.00 64.38 492 PRO A O 1
ATOM 3796 N N . PRO A 1 493 ? -0.030 17.138 11.907 1.00 59.47 493 PRO A N 1
ATOM 3797 C CA . PRO A 1 493 ? -0.215 18.582 11.849 1.00 59.47 493 PRO A CA 1
ATOM 3798 C C . PRO A 1 493 ? 0.996 19.293 12.465 1.00 59.47 493 PRO A C 1
ATOM 3800 O O . PRO A 1 493 ? 1.569 18.828 13.452 1.00 59.47 493 PRO A O 1
ATOM 3803 N N . LEU A 1 494 ? 1.402 20.430 11.892 1.00 58.09 494 LEU A N 1
ATOM 3804 C CA . LEU A 1 494 ? 2.538 21.192 12.415 1.00 58.09 494 LEU A CA 1
ATOM 3805 C C . LEU A 1 494 ? 2.277 21.600 13.880 1.00 58.09 494 LEU A C 1
ATOM 3807 O O . LEU A 1 494 ? 1.157 22.023 14.188 1.00 58.09 494 LEU A O 1
ATOM 3811 N N . PRO A 1 495 ? 3.289 21.561 14.770 1.00 46.47 495 PRO A N 1
ATOM 3812 C CA . PRO A 1 495 ? 3.161 22.046 16.142 1.00 46.47 495 PRO A CA 1
ATOM 3813 C C . PRO A 1 495 ? 2.548 23.452 16.183 1.00 46.47 495 PRO A C 1
ATOM 3815 O O . PRO A 1 495 ? 3.055 24.372 15.538 1.00 46.47 495 PRO A O 1
ATOM 3818 N N . GLY A 1 496 ? 1.444 23.615 16.920 1.00 48.66 496 GLY A N 1
ATOM 3819 C CA . GLY A 1 496 ? 0.697 24.878 17.012 1.00 48.66 496 GLY A CA 1
ATOM 3820 C C . GLY A 1 496 ? -0.442 25.053 15.998 1.00 48.66 496 GLY A C 1
ATOM 3821 O O . GLY A 1 496 ? -1.081 26.106 15.987 1.00 48.66 496 GLY A O 1
ATOM 3822 N N . THR A 1 497 ? -0.731 24.045 15.171 1.00 46.47 497 THR A N 1
ATOM 3823 C CA . THR A 1 497 ? -1.987 23.964 14.406 1.00 46.47 497 THR A CA 1
ATOM 3824 C C . THR A 1 497 ? -3.050 23.189 15.199 1.00 46.47 497 THR A C 1
ATOM 3826 O O . THR A 1 497 ? -2.692 22.292 15.967 1.00 46.47 497 THR A O 1
ATOM 3829 N N . PRO A 1 498 ? -4.353 23.521 15.077 1.00 38.72 498 PRO A N 1
ATOM 3830 C CA . PRO A 1 498 ? -5.411 22.742 15.723 1.00 38.72 498 PRO A CA 1
ATOM 3831 C C . PRO A 1 498 ? -5.299 21.261 15.323 1.00 38.72 498 PRO A C 1
ATOM 3833 O O . PRO A 1 498 ? -5.296 20.963 14.132 1.00 38.72 498 PRO A O 1
ATOM 3836 N N . GLY A 1 499 ? -5.158 20.359 16.303 1.00 43.56 499 GLY A N 1
ATOM 3837 C CA . GLY A 1 499 ? -4.931 18.918 16.091 1.00 43.56 499 GLY A CA 1
ATOM 3838 C C . GLY A 1 499 ? -3.501 18.426 16.370 1.00 43.56 499 GLY A C 1
ATOM 3839 O O . GLY A 1 499 ? -3.287 17.223 16.473 1.00 43.56 499 GLY A O 1
ATOM 3840 N N . ALA A 1 500 ? -2.524 19.322 16.562 1.00 41.16 500 ALA A N 1
ATOM 3841 C CA . ALA A 1 500 ? -1.136 18.934 16.853 1.00 41.16 500 ALA A CA 1
ATOM 3842 C C . ALA A 1 500 ? -0.956 18.244 18.222 1.00 41.16 500 ALA A C 1
ATOM 3844 O O . ALA A 1 500 ? -0.124 17.350 18.345 1.00 41.16 500 ALA A O 1
ATOM 3845 N N . ASP A 1 501 ? -1.762 18.613 19.224 1.00 38.78 501 ASP A N 1
ATOM 3846 C CA . ASP A 1 501 ? -1.675 18.046 20.581 1.00 38.78 501 ASP A CA 1
ATOM 3847 C C . ASP A 1 501 ? -2.286 16.631 20.677 1.00 38.78 501 ASP A C 1
ATOM 3849 O O . ASP A 1 501 ? -1.972 15.891 21.603 1.00 38.78 501 ASP A O 1
ATOM 3853 N N . ALA A 1 502 ? -3.133 16.230 19.717 1.00 40.22 502 ALA A N 1
ATOM 3854 C CA . ALA A 1 502 ? -3.742 14.893 19.669 1.00 40.22 502 ALA A CA 1
ATOM 3855 C C . ALA A 1 502 ? -2.814 13.840 19.034 1.00 40.22 502 ALA A C 1
ATOM 3857 O O . ALA A 1 502 ? -2.908 12.652 19.339 1.00 40.22 502 ALA A O 1
ATOM 3858 N N . ALA A 1 503 ? -1.879 14.272 18.180 1.00 39.09 503 ALA A N 1
ATOM 3859 C CA . ALA A 1 503 ? -0.934 13.376 17.524 1.00 39.09 503 ALA A CA 1
ATOM 3860 C C . ALA A 1 503 ? 0.109 12.798 18.498 1.00 39.09 503 ALA A C 1
ATOM 3862 O O . ALA A 1 503 ? 0.541 11.670 18.298 1.00 39.09 503 ALA A O 1
ATOM 3863 N N . ASP A 1 504 ? 0.486 13.519 19.561 1.00 40.53 504 ASP A N 1
ATOM 3864 C CA . ASP A 1 504 ? 1.528 13.070 20.505 1.00 40.53 504 ASP A CA 1
ATOM 3865 C C . ASP A 1 504 ? 1.053 11.888 21.387 1.00 40.53 504 ASP A C 1
ATOM 3867 O O . ASP A 1 504 ? 1.841 11.009 21.736 1.00 40.53 504 ASP A O 1
ATOM 3871 N N . ASP A 1 505 ? -0.256 11.793 21.663 1.00 41.59 505 ASP A N 1
ATOM 3872 C CA . ASP A 1 505 ? -0.861 10.727 22.485 1.00 41.59 505 ASP A CA 1
ATOM 3873 C C . ASP A 1 505 ? -1.244 9.455 21.686 1.00 41.59 505 ASP A C 1
ATOM 3875 O O . ASP A 1 505 ? -1.424 8.378 22.272 1.00 41.59 505 ASP A O 1
ATOM 3879 N N . ASN A 1 506 ? -1.330 9.543 20.351 1.00 41.22 506 ASN A N 1
ATOM 3880 C CA . ASN A 1 506 ? -1.666 8.425 19.451 1.00 41.22 506 ASN A CA 1
ATOM 3881 C C . ASN A 1 506 ? -0.426 7.672 18.911 1.00 41.22 506 ASN A C 1
ATOM 3883 O O . ASN A 1 506 ? -0.561 6.713 18.148 1.00 41.22 506 ASN A O 1
ATOM 3887 N N . ILE A 1 507 ? 0.791 8.053 19.323 1.00 41.47 507 ILE A N 1
ATOM 3888 C CA . ILE A 1 507 ? 2.047 7.484 18.813 1.00 41.47 507 ILE A CA 1
ATOM 3889 C C . ILE A 1 507 ? 2.556 6.330 19.692 1.00 41.47 507 ILE A C 1
ATOM 3891 O O . ILE A 1 507 ? 2.986 6.505 20.832 1.00 41.47 507 ILE A O 1
ATOM 3895 N N . SER A 1 508 ? 2.627 5.128 19.112 1.00 41.25 508 SER A N 1
ATOM 3896 C CA . SER A 1 508 ? 3.414 4.003 19.629 1.00 41.25 508 SER A CA 1
ATOM 3897 C C . SER A 1 508 ? 4.893 4.148 19.255 1.00 41.25 508 SER A C 1
ATOM 3899 O O . SER A 1 508 ? 5.452 3.348 18.510 1.00 41.25 508 SER A O 1
ATOM 3901 N N . ASN A 1 509 ? 5.557 5.165 19.794 1.00 36.56 509 ASN A N 1
ATOM 3902 C CA . ASN A 1 509 ? 6.993 5.096 20.018 1.00 36.56 509 ASN A CA 1
ATOM 3903 C C . ASN A 1 509 ? 7.182 5.116 21.519 1.00 36.56 509 ASN A C 1
ATOM 3905 O O . ASN A 1 509 ? 6.945 6.126 22.175 1.00 36.56 509 ASN A O 1
ATOM 3909 N N . GLN A 1 510 ? 7.584 3.965 22.048 1.00 32.25 510 GLN A N 1
ATOM 3910 C CA . GLN A 1 510 ? 7.989 3.833 23.432 1.00 32.25 510 GLN A CA 1
ATOM 3911 C C . GLN A 1 510 ? 8.874 5.019 23.825 1.00 32.25 510 GLN A C 1
ATOM 3913 O O . GLN A 1 510 ? 9.945 5.252 23.260 1.00 32.25 510 GLN A O 1
ATOM 3918 N N . THR A 1 511 ? 8.419 5.740 24.840 1.00 30.80 511 THR A N 1
ATOM 3919 C CA . THR A 1 511 ? 9.303 6.344 25.820 1.00 30.80 511 THR A CA 1
ATOM 3920 C C . THR A 1 511 ? 10.223 5.238 26.337 1.00 30.80 511 THR A C 1
ATOM 3922 O O . THR A 1 511 ? 9.858 4.460 27.215 1.00 30.80 511 THR A O 1
ATOM 3925 N N . LEU A 1 512 ? 11.424 5.129 25.766 1.00 29.97 512 LEU A N 1
ATOM 3926 C CA . LEU A 1 512 ? 12.534 4.516 26.480 1.00 29.97 512 LEU A CA 1
ATOM 3927 C C . LEU A 1 512 ? 13.113 5.567 27.433 1.00 29.97 512 LEU A C 1
ATOM 3929 O O . LEU A 1 512 ? 13.153 6.755 27.097 1.00 29.97 512 LEU A O 1
ATOM 3933 N N . PRO A 1 513 ? 13.487 5.146 28.652 1.00 26.66 513 PRO A N 1
ATOM 3934 C CA . PRO A 1 513 ? 13.829 6.044 29.737 1.00 26.66 513 PRO A CA 1
ATOM 3935 C C . PRO A 1 513 ? 15.013 6.911 29.328 1.00 26.66 513 PRO A C 1
ATOM 3937 O O . PRO A 1 513 ? 15.951 6.450 28.678 1.00 26.66 513 PRO A O 1
ATOM 3940 N N . THR A 1 514 ? 14.967 8.171 29.745 1.00 26.47 514 THR A N 1
ATOM 3941 C CA . THR A 1 514 ? 16.104 9.086 29.758 1.00 26.47 514 THR A CA 1
ATOM 3942 C C . THR A 1 514 ? 17.366 8.337 30.188 1.00 26.47 514 THR A C 1
ATOM 3944 O O . THR A 1 514 ? 17.500 7.913 31.336 1.00 26.47 514 THR A O 1
ATOM 3947 N N . ALA A 1 515 ? 18.283 8.140 29.238 1.00 28.44 515 ALA A N 1
ATOM 3948 C CA . ALA A 1 515 ? 19.551 7.466 29.453 1.00 28.44 515 ALA A CA 1
ATOM 3949 C C . ALA A 1 515 ? 20.449 8.322 30.359 1.00 28.44 515 ALA A C 1
ATOM 3951 O O . ALA A 1 515 ? 21.236 9.148 29.904 1.00 28.44 515 ALA A O 1
ATOM 3952 N N . GLY A 1 516 ? 20.315 8.112 31.664 1.00 28.36 516 GLY A N 1
ATOM 3953 C CA . GLY A 1 516 ? 21.358 8.338 32.651 1.00 28.36 516 GLY A CA 1
ATOM 3954 C C . GLY A 1 516 ? 21.843 6.982 33.147 1.00 28.36 516 GLY A C 1
ATOM 3955 O O . GLY A 1 516 ? 21.269 6.431 34.079 1.00 28.36 516 GLY A O 1
ATOM 3956 N N . GLY A 1 517 ? 22.878 6.433 32.514 1.00 22.28 517 GLY A N 1
ATOM 3957 C CA . GLY A 1 517 ? 23.503 5.186 32.956 1.00 22.28 517 GLY A CA 1
ATOM 3958 C C . GLY A 1 517 ? 24.222 4.483 31.818 1.00 22.28 517 GLY A C 1
ATOM 3959 O O . GLY A 1 517 ? 23.629 3.667 31.124 1.00 22.28 517 GLY A O 1
ATOM 3960 N N . GLY A 1 518 ? 25.493 4.827 31.609 1.00 25.95 518 GLY A N 1
ATOM 3961 C CA . GLY A 1 518 ? 26.360 4.047 30.731 1.00 25.95 518 GLY A CA 1
ATOM 3962 C C . GLY A 1 518 ? 26.649 2.667 31.312 1.00 25.95 518 GLY A C 1
ATOM 3963 O O . GLY A 1 518 ? 26.503 2.480 32.511 1.00 25.95 518 GLY A O 1
ATOM 3964 N N . PHE A 1 519 ? 27.081 1.740 30.464 1.00 23.92 519 PHE A N 1
ATOM 3965 C CA . PHE A 1 519 ? 28.233 0.859 30.671 1.00 23.92 519 PHE A CA 1
ATOM 3966 C C . PHE A 1 519 ? 28.471 0.052 29.382 1.00 23.92 519 PHE A C 1
ATOM 3968 O O . PHE A 1 519 ? 27.530 -0.525 28.855 1.00 23.92 519 PHE A O 1
ATOM 3975 N N . GLN A 1 520 ? 29.737 0.106 28.945 1.00 30.27 520 GLN A N 1
ATOM 3976 C CA . GLN A 1 520 ? 30.535 -0.781 28.075 1.00 30.27 520 GLN A CA 1
ATOM 3977 C C . GLN A 1 520 ? 29.914 -1.457 26.851 1.00 30.27 520 GLN A C 1
ATOM 3979 O O . GLN A 1 520 ? 29.048 -2.340 27.013 1.00 30.27 520 GLN A O 1
#

Sequence (520 aa):
MRGAKRRARPGFTLIELSIVLLIIGLILAFILAASSQAAARAQQRATQGLISKLESGLLERIEAIMSVPITPNGAHQYLAAAFPVPNTLSGAALPWGLPSDQRAYVIARFDQMKRELPDVFFVDPAFTSGSNTNYPLNFTGLPYPPGNTSDGLYAYVLPLGNTVGRPGSAYQPYYAPTSAPSSPPWTPAFTGPGGYWGPGGYSDPRLNPGSNLPYNPNQSPMGEGIFGASYAAAGGIYKNLGYQPTGYDGTDNNGNGLVDEWAEGIGNDPDVEDPDNPGINNTIKLSQLIRRRLGNHRHKTARSEMLYALLVEGRGPLGSVFSRDDFTDREVRDTDNDGLPEFVDAWGEPLQFFRWPIYYISNIQKGYRLYDSILETREQNPLDPNNTLIAPAWWSNLTNPPNMSAKAQMFQQYFTSISEDPSLYASAAQGTAWDRSGSYARRAWFSKFLILSAGPDIETGLPNVLTDSTIQTQSADTTSAYLISTEGRAQPPLPGTPGADAADDNISNQTLPTAGGGFQ

Foldseek 3Di:
DDDDDDDDDDDDDPVVVVVVVVVVVVVVVVVVVVVVVVLQVVLLVQQVVLVVVLQVLVVLLVVVLVPDDFDQDLVLLVLLDLDDPPPPPVPDPPDSDPDPVVSSQLLRSLLSCQALQQQFKAQALCVVVVNDQWARMASLFAFPPHPPCVLPQQRFFPPHLFGQDQVPDPPDRPDDDPDDDDDDDDDDDDDDDDDDDDPDDPDPPVDDVDDPDPPDLQPPPQGCDGNRYGLQLVLLVLVLLPFDCQLRVQGPPPSRRDGSIPCRRCPVFDFDAQPLDDDDPRTDGSVVSSVVLSVLDWRQQRSQLSSCSSAAVGGDPSGHSDHPVVDDCQQWDDLRPSSGIGGAGSLGGGKRKFDFQWQAPDPLHHRLPWAPFLPDDFAAEPSNNPCSLLPCSRQDDPVDALHGDPSNVSSCQSGNDQFEDQVSCVPPDPTRCVCCHDSNRGHRTYGDMDIFHCRPVVHRQFPDDDGPVNSSPDHSNVVSSSVSHSSHRRYHDDPPPVRNVVNVVRDPDDPDDDDPDDDD

Mean predicted aligned error: 12.63 Å

Solvent-accessible surface area (backbone atoms only — not comparable to full-atom values): 30201 Å² total; per-residue (Å²): 134,88,81,80,80,80,76,81,75,86,75,85,53,74,66,60,53,51,51,50,52,50,52,51,52,54,52,49,51,51,52,50,59,53,48,51,55,51,47,52,54,50,29,52,52,49,32,53,50,50,51,55,53,52,49,52,46,49,49,54,50,49,52,54,57,70,69,53,87,81,80,55,51,72,44,26,44,59,51,42,51,52,68,83,78,66,95,74,56,84,88,61,82,71,65,88,77,72,86,44,64,65,40,9,41,34,49,36,49,51,52,51,47,39,20,66,51,43,36,42,48,46,73,29,40,44,33,79,71,65,77,36,78,45,63,53,62,32,29,50,27,58,40,41,62,82,87,39,64,86,60,49,74,39,15,25,18,23,64,70,64,36,50,46,56,51,85,90,48,91,53,54,71,97,56,68,89,92,78,87,82,91,84,89,90,87,81,90,72,92,71,82,91,72,86,81,90,68,101,71,74,91,57,60,95,85,57,70,96,77,69,86,65,76,87,49,86,92,65,60,77,62,52,60,17,49,26,31,22,19,34,36,44,47,20,17,50,37,51,49,54,62,39,40,69,53,18,39,66,67,43,52,84,84,72,75,68,55,57,35,29,42,64,43,16,42,57,90,47,50,78,35,78,35,85,91,52,84,60,94,87,37,65,40,44,44,59,55,53,37,52,51,19,64,68,40,56,50,57,80,43,26,19,11,28,36,50,35,18,48,37,42,43,20,41,63,100,75,37,45,73,43,58,74,85,81,51,52,77,67,42,41,41,55,88,62,68,29,58,49,54,18,36,27,29,65,78,72,44,50,29,42,43,30,59,48,24,38,38,26,69,53,101,90,28,59,36,78,59,76,46,95,39,76,84,54,83,70,53,64,28,88,74,40,79,79,45,56,82,65,32,61,66,39,29,41,23,88,90,56,73,54,37,69,13,74,42,47,52,50,45,36,65,74,57,48,73,57,52,48,68,53,83,84,36,78,80,59,59,96,51,43,33,66,47,42,30,71,63,50,22,42,42,69,45,41,63,61,68,42,79,44,63,26,59,95,79,71,51,69,56,51,71,77,74,74,49,58,74,56,49,65,74,39,55,57,56,57,44,16,48,48,50,42,52,39,35,21,50,40,25,68,50,58,88,90,40,97,62,28,79,60,55,70,78,73,53,93,64,79,85,68,76,84,88,81,77,87,81,135

Secondary structure (DSSP, 8-state):
------PPPPPPPHHHHHHHHHHHHHHHHHHHHHHHHHHHHHHHHHHHHHHHHHHHHHHHHHHHHHHS-----HHHHHHH--S---TT-TT--PPS--S-HHHHHHHHHHHHHHHHS----EE-HHHHTTS--S--EESS---SSTT--TTGGGGGEETTT--PPPTT----SS-----PPP----------------S-----TTS-TT------GGGS---SEETTEEHHHHHHHHHHHT--GGGSSSS-SSSSS-SS-HHHHHTT--EEE-TTS-STT-EEEHHHHHHHHHHH--TTTHHHHHHHHHHTS--GGG--SS-GGGS-TTTEE-SSSSS--EEB-TTSPBPEEES--TT---SS--TTPPPS-TTSPPP--TT-TT-TTT-HHHHB-TTSTTSBPHHHHHHHHHS---B--GGGSTT--TTTSTTTSGGG-BPP-----EEE--TTTT----S-PPPHHHHHHS-HHHHHHHHHHHHHT--PPPTTSTTHHHHTTS--------------

pLDDT: mean 75.66, std 21.65, range [22.28, 97.88]